Protein AF-A0A3Q7PU48-F1 (afdb_monomer_lite)

Radius of gyration: 88.19 Å; chains: 1; bounding box: 230×84×279 Å

pLDDT: mean 74.95, std 23.43, range [27.06, 98.31]

Foldseek 3Di:
DDDDDDDDDDDDDDDDDDDDDDDDDDDDDDDDDDDDDDDDDDDDDDDDDDDDDDDDDDDDDDDDDDDDDDDDDDDDDDDDDDDDDDPPDPVPPVPPPPPDDDDDDDDDDDDDDDDDDPPVVVVVVVVVVVVVVVVVVVVVVVVVVVVVVVVVVVVVVVVVVVVVVVVVVVVVVVVVVVVVVVVVVVVVVVVVVVVVVVVVVVVVVVVVVVVVVVVVVVVVVVVVVVVVVVVVVVVVVVVVVVVVVVVVVVVVVVVVVVVVVVVVVVVVVVVVVVVVVVVVVVVVVVVVVVVVVVVVVVVVVVVVVVVVVVVVVVVVVVVVVVVVVVVVVVVVVVVVVVVVVVVVVVVVPPVPPPPVPPVVVVVVVVVVVVVVVVVVVVVVVVVVVVVVVVQVVQVVVCVVVVDPGRDVVVVVVVVVVVVVVVVVVVVVVVVVVVVVVVVVVVVVVLVVVLVVLVVVLVVLVVVLVVLVVVLVVLVVVLVVLVVVLVVLVVVLVVVVVVDDPPDPDVVVVVVSVVSVVVSVVSVVVSVVSVVVSVVSVVVSVVSVVVSVVSVVVSVVSVVVVVVVLVPDVVSVVVVVVVVVVVVVVVVVVVVVVVVVVVVVVVVVVCVVVVHDDPVPDDDDDDPPDPVVVVVVVVVVVVVVVVVVVVVVVVQVVCVVVVHDGDPVCVVVVDDDDDDDDDDDDDDDDDDDDDDDDDDDDDDDDDDDD

Organism: Callorhinus ursinus (NCBI:txid34884)

Secondary structure (DSSP, 8-state):
--------------------------------------------------------------------------------------SSSSTTSSSSSSS----------------S-THHHHHHHHHHHHHHHHHHHHHHHHHHHHHHHHHHHHHHHHHHHHHHHHHHHHHHHHHHHHHHHHHHHHHHHHHHHHHHHHHHHHHHHHHHHHHHHHHHHHHHHHHHHHHHHHHHHHHHHHHHHHHHHHHHHHHHHHHHHHHHHHHHHHHHHHHHHHHHHHHHHHHHHHHHHHHHHHHHHHHHHHHHHHHHHHHHHHHHHHHHHHHHHHHHHHHHHHHHHHHHHHHHHTTGGGGGGGGGGTTHHHHHHHHHHHTHHHHHHHHHHHHHHHHHHHHHHHHHHHHHH-S---SHHHHHHHHHHHHHHHHHHHHHHHHHHHHHHHHHHHHHHHHHHHHHHHHHHHHHHHHHHHHHHHHHHHHHHHHHHHHHHHHHHHHHHHHHHH--TT---HHHHHHHHHHHHHHHHHHHHHHHHHHHHHHHHHHHHHHHHHHHHHHHHHHHHHHHHHHHHTT-HHHHHHHHHHHHHHHHHHHHHHHHHHHHHHHHHHHHHHHHTT---TTT------SS-HHHHHHHHHHHHHHHHHHHHHHHHHHHHHHTTTPPPPTTTHHHH------------------------------------

Sequence (705 aa):
MASPEQDMVAKFPIRGWRVWPRSDLGRRRALPSGAGLCRLLPLGPLSARLSALGAGPVPSCSPFSIDSVFERRSTVAMDDLGENTTVLSTLRSLNSFISQRVEAGSGLDASASAPSSLQMQYQQSMQLEERAERIRSKSQVVQVEREKMQMELSHKRARVELERAASTSARRYEREVDRNQELLTRIRQLQEREAEAEEKMKEQLERHRLCKQSLDAAGQKLREKEDGLAAAGETISALKAKVSELQWSMMNQEMQVKSLESEKQELKEQLALQHKKCEEANQKVQELQASQEARADQEQRIRDLEQKLSLQEQDAAVVKNMKSELVRLPKMERELKQLREESAYLREMRETNGLLREELEGLRRRLGRQEKTRESLVVLELEKERLLAKLQSWERLEQTTGLSIRTPEDLSRFIVDLQQREVALQDRNNTVTSSARGLEKARQQLQEEVRQASSQLLEERKKRETQEALARRLQKRVLLLTKERDGMRAILGSYDSELTAAEYSPQLTRRMREAEDMVQKVHAHSSEMEAQLSQALEELGGQKQRADMLEMEVKMLQSQSSAAEQSFPLSREEASSLRLKIEELEGERSRLEEDKKMLEMQLERFTLQGSYDQSRTKVLHMSMNPASAAKQRLRGDQARLQEECEQLRELVRALERGGPVPAGLEAAASLPSSTELTAAQTGSDQGALESGMDAHAVGRADGGL

Structure (mmCIF, N/CA/C/O backbone):
data_AF-A0A3Q7PU48-F1
#
_entry.id   AF-A0A3Q7PU48-F1
#
loop_
_atom_site.group_PDB
_atom_site.id
_atom_site.type_symbol
_atom_site.label_atom_id
_atom_site.label_alt_id
_atom_site.label_comp_id
_atom_site.label_asym_id
_atom_site.label_entity_id
_atom_site.label_seq_id
_atom_site.pdbx_PDB_ins_code
_atom_site.Cartn_x
_atom_site.Cartn_y
_atom_site.Cartn_z
_atom_site.occupancy
_atom_site.B_iso_or_equiv
_atom_site.auth_seq_id
_atom_site.auth_comp_id
_atom_site.auth_asym_id
_atom_site.auth_atom_id
_atom_site.pdbx_PDB_model_num
ATOM 1 N N . MET A 1 1 ? -70.224 -48.712 51.961 1.00 38.78 1 MET A N 1
ATOM 2 C CA . MET A 1 1 ? -70.315 -50.179 51.765 1.00 38.78 1 MET A CA 1
ATOM 3 C C . MET A 1 1 ? -69.098 -50.628 50.970 1.00 38.78 1 MET A C 1
ATOM 5 O O . MET A 1 1 ? -68.581 -49.797 50.241 1.00 38.78 1 MET A O 1
ATOM 9 N N . ALA A 1 2 ? -68.679 -51.888 51.127 1.00 36.19 2 ALA A N 1
ATOM 10 C CA . ALA A 1 2 ? -67.774 -52.643 50.245 1.00 36.19 2 ALA A CA 1
ATOM 11 C C . ALA A 1 2 ? -66.536 -51.923 49.643 1.00 36.19 2 ALA A C 1
ATOM 13 O O . ALA A 1 2 ? -66.586 -51.366 48.551 1.00 36.19 2 ALA A O 1
ATOM 14 N N . SER A 1 3 ? -65.398 -52.070 50.325 1.00 38.22 3 SER A N 1
ATOM 15 C CA . SER A 1 3 ? -64.107 -52.418 49.686 1.00 38.22 3 SER A CA 1
ATOM 16 C C . SER A 1 3 ? -64.072 -53.956 49.447 1.00 38.22 3 SER A C 1
ATOM 18 O O . SER A 1 3 ? -65.079 -54.593 49.779 1.00 38.22 3 SER A O 1
ATOM 20 N N . PRO A 1 4 ? -62.958 -54.614 49.038 1.00 70.25 4 PRO A N 1
ATOM 21 C CA . PRO A 1 4 ? -61.674 -54.145 48.478 1.00 70.25 4 PRO A CA 1
ATOM 22 C C . PRO A 1 4 ? -61.229 -54.960 47.225 1.00 70.25 4 PRO A C 1
ATOM 24 O O . PRO A 1 4 ? -62.008 -55.743 46.698 1.00 70.25 4 PRO A O 1
ATOM 27 N N . GLU A 1 5 ? -59.986 -54.762 46.755 1.00 35.75 5 GLU A N 1
ATOM 28 C CA . GLU A 1 5 ? -58.877 -55.752 46.572 1.00 35.75 5 GLU A CA 1
ATOM 29 C C . GLU A 1 5 ? -57.731 -55.028 45.794 1.00 35.75 5 GLU A C 1
ATOM 31 O O . GLU A 1 5 ? -58.024 -54.136 45.001 1.00 35.75 5 GLU A O 1
ATOM 36 N N . GLN A 1 6 ? -56.417 -55.104 46.089 1.00 40.72 6 GLN A N 1
ATOM 37 C CA . GLN A 1 6 ? -55.474 -56.212 46.394 1.00 40.72 6 GLN A CA 1
ATOM 38 C C . GLN A 1 6 ? -55.154 -57.078 45.151 1.00 40.72 6 GLN A C 1
ATOM 40 O O . GLN A 1 6 ? -56.062 -57.381 44.393 1.00 40.72 6 GLN A O 1
ATOM 45 N N . ASP A 1 7 ? -53.921 -57.512 44.830 1.00 36.34 7 ASP A N 1
ATOM 46 C CA . ASP A 1 7 ? -52.537 -57.308 45.351 1.00 36.34 7 ASP A CA 1
ATOM 47 C C . ASP A 1 7 ? -51.534 -57.678 44.184 1.00 36.34 7 ASP A C 1
ATOM 49 O O . ASP A 1 7 ? -52.006 -57.836 43.061 1.00 36.34 7 ASP A O 1
ATOM 53 N N . MET A 1 8 ? -50.190 -57.840 44.220 1.00 34.81 8 MET A N 1
ATOM 54 C CA . MET A 1 8 ? -49.137 -57.915 45.257 1.00 34.81 8 MET A CA 1
ATOM 55 C C . MET A 1 8 ? -47.711 -57.614 44.684 1.00 34.81 8 MET A C 1
ATOM 57 O O . MET A 1 8 ? -47.512 -57.606 43.475 1.00 34.81 8 MET A O 1
ATOM 61 N N . VAL A 1 9 ? -46.725 -57.401 45.580 1.00 34.25 9 VAL A N 1
ATOM 62 C CA . VAL A 1 9 ? -45.329 -57.970 45.672 1.00 34.25 9 VAL A CA 1
ATOM 63 C C . VAL A 1 9 ? -44.668 -58.587 44.398 1.00 34.25 9 VAL A C 1
ATOM 65 O O . VAL A 1 9 ? -45.310 -59.339 43.683 1.00 34.25 9 VAL A O 1
ATOM 68 N N . ALA A 1 10 ? -43.367 -58.425 44.058 1.00 31.58 10 ALA A N 1
ATOM 69 C CA . ALA A 1 10 ? -42.083 -58.402 44.819 1.00 31.58 10 ALA A CA 1
ATOM 70 C C . ALA A 1 10 ? -41.001 -57.515 44.116 1.00 31.58 10 ALA A C 1
ATOM 72 O O . ALA A 1 10 ? -41.140 -57.244 42.932 1.00 31.58 10 ALA A O 1
ATOM 73 N N . LYS A 1 11 ? -39.940 -56.927 44.717 1.00 33.00 11 LYS A N 1
ATOM 74 C CA . LYS A 1 11 ? -38.878 -57.310 45.703 1.00 33.00 11 LYS A CA 1
ATOM 75 C C . LYS A 1 11 ? -37.623 -58.067 45.162 1.00 33.00 11 LYS A C 1
ATOM 77 O O . LYS A 1 11 ? -37.563 -59.276 45.320 1.00 33.00 11 LYS A O 1
ATOM 82 N N . PHE A 1 12 ? -36.572 -57.303 44.777 1.00 29.09 12 PHE A N 1
ATOM 83 C CA . PHE A 1 12 ? -35.113 -57.508 45.082 1.00 29.09 12 PHE A CA 1
ATOM 84 C C . PHE A 1 12 ? -34.369 -58.813 44.622 1.00 29.09 12 PHE A C 1
ATOM 86 O O . PHE A 1 12 ? -35.025 -59.742 44.173 1.00 29.09 12 PHE A O 1
ATOM 93 N N . PRO A 1 13 ? -33.022 -58.991 44.800 1.00 56.03 13 PRO A N 1
ATOM 94 C CA . PRO A 1 13 ? -31.863 -58.056 44.774 1.00 56.03 13 PRO A CA 1
ATOM 95 C C . PRO A 1 13 ? -30.563 -58.541 44.027 1.00 56.03 13 PRO A C 1
ATOM 97 O O . PRO A 1 13 ? -30.297 -59.728 43.900 1.00 56.03 13 PRO A O 1
ATOM 100 N N . ILE A 1 14 ? -29.668 -57.586 43.701 1.00 36.16 14 ILE A N 1
ATOM 101 C CA . ILE A 1 14 ? -28.167 -57.600 43.757 1.00 36.16 14 ILE A CA 1
ATOM 102 C C . ILE A 1 14 ? -27.340 -58.821 43.244 1.00 36.16 14 ILE A C 1
ATOM 104 O O . ILE A 1 14 ? -27.274 -59.855 43.903 1.00 36.16 14 ILE A O 1
ATOM 108 N N . ARG A 1 15 ? -26.512 -58.568 42.202 1.00 30.30 15 ARG A N 1
ATOM 109 C CA . ARG A 1 15 ? -25.119 -59.030 41.859 1.00 30.30 15 ARG A CA 1
ATOM 110 C C . ARG A 1 15 ? -24.990 -58.963 40.317 1.00 30.30 15 ARG A C 1
ATOM 112 O O . ARG A 1 15 ? -25.908 -59.388 39.639 1.00 30.30 15 ARG A O 1
ATOM 119 N N . GLY A 1 16 ? -23.962 -58.432 39.647 1.00 35.91 16 GLY A N 1
ATOM 120 C CA . GLY A 1 16 ? -22.619 -58.000 40.045 1.00 35.91 16 GLY A CA 1
ATOM 121 C C . GLY A 1 16 ? -21.581 -59.100 39.795 1.00 35.91 16 GLY A C 1
ATOM 122 O O . GLY A 1 16 ? -21.597 -60.061 40.550 1.00 35.91 16 GLY A O 1
ATOM 123 N N . TRP A 1 17 ? -20.688 -58.946 38.798 1.00 30.36 17 TRP A N 1
ATOM 124 C CA . TRP A 1 17 ? -19.410 -59.679 38.603 1.00 30.36 17 TRP A CA 1
ATOM 125 C C . TRP A 1 17 ? -18.531 -58.992 37.528 1.00 30.36 17 TRP A C 1
ATOM 127 O O . TRP A 1 17 ? -19.021 -58.158 36.770 1.00 30.36 17 TRP A O 1
ATOM 137 N N . ARG A 1 18 ? -17.226 -59.313 37.477 1.00 32.75 18 ARG A N 1
ATOM 138 C CA . ARG A 1 18 ? -16.249 -58.791 36.490 1.00 32.75 18 ARG A CA 1
ATOM 139 C C . ARG A 1 18 ? -15.896 -59.860 35.454 1.00 32.75 18 ARG A C 1
ATOM 141 O O . ARG A 1 18 ? -15.676 -60.997 35.857 1.00 32.75 18 ARG A O 1
ATOM 148 N N . VAL A 1 19 ? -15.679 -59.475 34.190 1.00 29.41 19 VAL A N 1
ATOM 149 C CA . VAL A 1 19 ? -14.888 -60.272 33.228 1.00 29.41 19 VAL A CA 1
ATOM 150 C C . VAL A 1 19 ? -13.981 -59.379 32.367 1.00 29.41 19 VAL A C 1
ATOM 152 O O . VAL A 1 19 ? -14.449 -58.555 31.593 1.00 29.41 19 VAL A O 1
ATOM 155 N N . TRP A 1 20 ? -12.679 -59.611 32.517 1.00 37.66 20 TRP A N 1
ATOM 156 C CA . TRP A 1 20 ? -11.526 -59.388 31.622 1.00 37.66 20 TRP A CA 1
ATOM 157 C C . TRP A 1 20 ? -10.552 -60.553 31.969 1.00 37.66 20 TRP A C 1
ATOM 159 O O . TRP A 1 20 ? -10.708 -61.115 33.061 1.00 37.66 20 TRP A O 1
ATOM 169 N N . PRO A 1 21 ? -9.515 -60.915 31.180 1.00 56.69 21 PRO A N 1
ATOM 170 C CA . PRO A 1 21 ? -9.131 -60.466 29.835 1.00 56.69 21 PRO A CA 1
ATOM 171 C C . PRO A 1 21 ? -8.872 -61.632 28.836 1.00 56.69 21 PRO A C 1
ATOM 173 O O . PRO A 1 21 ? -8.819 -62.798 29.223 1.00 56.69 21 PRO A O 1
ATOM 176 N N . ARG A 1 22 ? -8.572 -61.296 27.572 1.00 27.83 22 ARG A N 1
ATOM 177 C CA . ARG A 1 22 ? -7.460 -61.832 26.739 1.00 27.83 22 ARG A CA 1
ATOM 178 C C . ARG A 1 22 ? -7.357 -60.935 25.490 1.00 27.83 22 ARG A C 1
ATOM 180 O O . ARG A 1 22 ? -8.396 -60.540 24.981 1.00 27.83 22 ARG A O 1
ATOM 187 N N . SER A 1 23 ? -6.220 -60.431 25.003 1.00 31.55 23 SER A N 1
ATOM 188 C CA . SER A 1 23 ? -4.805 -60.861 25.000 1.00 31.55 23 SER A CA 1
ATOM 189 C C . SER A 1 23 ? -4.464 -61.924 23.953 1.00 31.55 23 SER A C 1
ATOM 191 O O . SER A 1 23 ? -4.643 -63.102 24.224 1.00 31.55 23 SER A O 1
ATOM 193 N N . ASP A 1 24 ? -3.882 -61.464 22.839 1.00 30.73 24 ASP A N 1
ATOM 194 C CA . ASP A 1 24 ? -2.740 -62.057 22.116 1.00 30.73 24 ASP A CA 1
ATOM 195 C C . ASP A 1 24 ? -2.019 -60.892 21.385 1.00 30.73 24 ASP A C 1
ATOM 197 O O . ASP A 1 24 ? -2.675 -59.987 20.877 1.00 30.73 24 ASP A O 1
ATOM 201 N N . LEU A 1 25 ? -0.725 -60.622 21.614 1.00 32.62 25 LEU A N 1
ATOM 202 C CA . LEU A 1 25 ? 0.499 -61.275 21.101 1.00 32.62 25 LEU A CA 1
ATOM 203 C C . LEU A 1 25 ? 0.784 -60.975 19.606 1.00 32.62 25 LEU A C 1
ATOM 205 O O . LEU A 1 25 ? 0.031 -61.398 18.744 1.00 32.62 25 LEU A O 1
ATOM 209 N N . GLY A 1 26 ? 1.893 -60.317 19.221 1.00 29.78 26 GLY A N 1
ATOM 210 C CA . GLY A 1 26 ? 2.937 -59.645 20.020 1.00 29.78 26 GLY A CA 1
ATOM 211 C C . GLY A 1 26 ? 4.250 -59.374 19.249 1.00 29.78 26 GLY A C 1
ATOM 212 O O . GLY A 1 26 ? 4.342 -59.688 18.070 1.00 29.78 26 GLY A O 1
ATOM 213 N N . ARG A 1 27 ? 5.294 -58.904 19.972 1.00 31.30 27 ARG A N 1
ATOM 214 C CA . ARG A 1 27 ? 6.704 -58.639 19.528 1.00 31.30 27 ARG A CA 1
ATOM 215 C C . ARG A 1 27 ? 6.838 -57.420 18.580 1.00 31.30 27 ARG A C 1
ATOM 217 O O . ARG A 1 27 ? 6.046 -57.282 17.668 1.00 31.30 27 ARG A O 1
ATOM 224 N N . ARG A 1 28 ? 7.713 -56.406 18.735 1.00 31.62 28 ARG A N 1
ATOM 225 C CA . ARG A 1 28 ? 9.026 -56.131 19.396 1.00 31.62 28 ARG A CA 1
ATOM 226 C C . ARG A 1 28 ? 10.289 -56.755 18.759 1.00 31.62 28 ARG A C 1
ATOM 228 O O . ARG A 1 28 ? 10.486 -57.960 18.859 1.00 31.62 28 ARG A O 1
ATOM 235 N N . ARG A 1 29 ? 11.224 -55.850 18.390 1.00 31.44 29 ARG A N 1
ATOM 236 C CA . ARG A 1 29 ? 12.629 -56.032 17.921 1.00 31.44 29 ARG A CA 1
ATOM 237 C C . ARG A 1 29 ? 12.749 -56.574 16.475 1.00 31.44 29 ARG A C 1
ATOM 239 O O . ARG A 1 29 ? 11.827 -57.229 16.018 1.00 31.44 29 ARG A O 1
ATOM 246 N N . ALA A 1 30 ? 13.816 -56.299 15.709 1.00 28.33 30 ALA A N 1
ATOM 247 C CA . ALA A 1 30 ? 15.124 -55.698 16.045 1.00 28.33 30 ALA A CA 1
ATOM 248 C C . ALA A 1 30 ? 15.719 -54.813 14.914 1.00 28.33 30 ALA A C 1
ATOM 250 O O . ALA A 1 30 ? 15.235 -54.841 13.789 1.00 28.33 30 ALA A O 1
ATOM 251 N N . LEU A 1 31 ? 16.812 -54.095 15.219 1.00 42.69 31 LEU A N 1
ATOM 252 C CA . LEU A 1 31 ? 17.819 -53.640 14.238 1.00 42.69 31 LEU A CA 1
ATOM 253 C C . LEU A 1 31 ? 18.726 -54.823 13.838 1.00 42.69 31 LEU A C 1
ATOM 255 O O . LEU A 1 31 ? 19.014 -55.665 14.693 1.00 42.69 31 LEU A O 1
ATOM 259 N N . PRO A 1 32 ? 19.155 -54.902 12.567 1.00 45.44 32 PRO A N 1
ATOM 260 C CA . PRO A 1 32 ? 20.568 -54.684 12.172 1.00 45.44 32 PRO A CA 1
ATOM 261 C C . PRO A 1 32 ? 20.659 -53.647 11.017 1.00 45.44 32 PRO A C 1
ATOM 263 O O . PRO A 1 32 ? 19.652 -53.386 10.372 1.00 45.44 32 PRO A O 1
ATOM 266 N N . SER A 1 33 ? 21.732 -52.897 10.715 1.00 31.77 33 SER A N 1
ATOM 267 C CA . SER A 1 33 ? 23.207 -53.056 10.750 1.00 31.77 33 SER A CA 1
ATOM 268 C C . SER A 1 33 ? 23.827 -53.799 9.546 1.00 31.77 33 SER A C 1
ATOM 270 O O . SER A 1 33 ? 23.536 -54.973 9.346 1.00 31.77 33 SER A O 1
ATOM 272 N N . GLY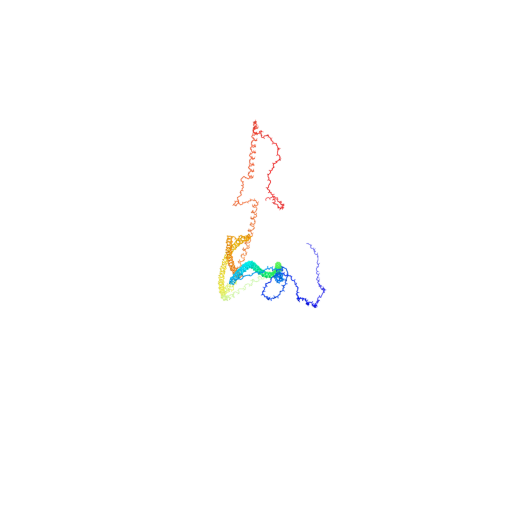 A 1 34 ? 24.753 -53.139 8.830 1.00 30.55 34 GLY A N 1
ATOM 273 C CA . GLY A 1 34 ? 25.445 -53.621 7.613 1.00 30.55 34 GLY A CA 1
ATOM 274 C C . GLY A 1 34 ? 24.938 -52.876 6.362 1.00 30.55 34 GLY A C 1
ATOM 275 O O . GLY A 1 34 ? 23.743 -52.900 6.108 1.00 30.55 34 GLY A O 1
ATOM 276 N N . ALA A 1 35 ? 25.697 -52.038 5.642 1.00 32.16 35 ALA A N 1
ATOM 277 C CA . ALA A 1 35 ? 27.019 -52.195 5.004 1.00 32.16 35 ALA A CA 1
ATOM 278 C C . ALA A 1 35 ? 26.996 -53.171 3.802 1.00 32.16 35 ALA A C 1
ATOM 280 O O . ALA A 1 35 ? 26.620 -54.323 3.972 1.00 32.16 35 ALA A O 1
ATOM 281 N N . GLY A 1 36 ? 27.408 -52.785 2.585 1.00 30.34 36 GLY A N 1
ATOM 282 C CA . GLY A 1 36 ? 27.886 -51.471 2.123 1.00 30.34 36 GLY A CA 1
ATOM 283 C C . GLY A 1 36 ? 28.556 -51.551 0.737 1.00 30.34 36 GLY A C 1
ATOM 284 O O . GLY A 1 36 ? 28.214 -52.423 -0.052 1.00 30.34 36 GLY A O 1
ATOM 285 N N . LEU A 1 37 ? 29.574 -50.703 0.524 1.00 29.73 37 LEU A N 1
ATOM 286 C CA . LEU A 1 37 ? 30.593 -50.740 -0.548 1.00 29.73 37 LEU A CA 1
ATOM 287 C C . LEU A 1 37 ? 30.240 -50.287 -1.987 1.00 29.73 37 LEU A C 1
ATOM 289 O O . LEU A 1 37 ? 29.195 -50.572 -2.555 1.00 29.73 37 LEU A O 1
ATOM 293 N N . CYS A 1 38 ? 31.259 -49.653 -2.582 1.00 28.31 38 CYS A N 1
ATOM 294 C CA . CYS A 1 38 ? 31.594 -49.584 -4.008 1.00 28.31 38 CYS A CA 1
ATOM 295 C C . CYS A 1 38 ? 30.588 -48.994 -5.019 1.00 28.31 38 CYS A C 1
ATOM 297 O O . CYS A 1 38 ? 29.897 -49.718 -5.732 1.00 28.31 38 CYS A O 1
ATOM 299 N N . ARG A 1 39 ? 30.821 -47.717 -5.355 1.00 29.06 39 ARG A N 1
ATOM 300 C CA . ARG A 1 39 ? 31.371 -47.422 -6.693 1.00 29.06 39 ARG A CA 1
ATOM 301 C C . ARG A 1 39 ? 32.465 -46.356 -6.639 1.00 29.06 39 ARG A C 1
ATOM 303 O O . ARG A 1 39 ? 32.200 -45.165 -6.536 1.00 29.06 39 ARG A O 1
ATOM 310 N N . LEU A 1 40 ? 33.707 -46.830 -6.703 1.00 29.77 40 LEU A N 1
ATOM 311 C CA . LEU A 1 40 ? 34.860 -46.012 -7.058 1.00 29.77 40 LEU A CA 1
ATOM 312 C C . LEU A 1 40 ? 34.772 -45.616 -8.545 1.00 29.77 40 LEU A C 1
ATOM 314 O O . LEU A 1 40 ? 34.268 -46.375 -9.373 1.00 29.77 40 LEU A O 1
ATOM 318 N N . LEU A 1 41 ? 35.341 -44.452 -8.860 1.00 42.06 41 LEU A N 1
ATOM 319 C CA . LEU A 1 41 ? 35.991 -44.147 -10.145 1.00 42.06 41 LEU A CA 1
ATOM 320 C C . LEU A 1 41 ? 36.928 -45.314 -10.556 1.00 42.06 41 LEU A C 1
ATOM 322 O O . LEU A 1 41 ? 37.459 -45.966 -9.653 1.00 42.06 41 LEU A O 1
ATOM 326 N N . PRO A 1 42 ? 37.228 -45.567 -11.854 1.00 47.88 42 PRO A N 1
ATOM 327 C CA . PRO A 1 42 ? 38.075 -44.608 -12.580 1.00 47.88 42 PRO A CA 1
ATOM 328 C C . PRO A 1 42 ? 38.032 -44.653 -14.130 1.00 47.88 42 PRO A C 1
ATOM 330 O O . PRO A 1 42 ? 37.231 -45.355 -14.733 1.00 47.88 42 PRO A O 1
ATOM 333 N N . LEU A 1 43 ? 38.990 -43.926 -14.729 1.00 30.48 43 LEU A N 1
ATOM 334 C CA . LEU A 1 43 ? 39.512 -44.034 -16.103 1.00 30.48 43 LEU A CA 1
ATOM 335 C C . LEU A 1 43 ? 38.539 -43.749 -17.265 1.00 30.48 43 LEU A C 1
ATOM 337 O O . LEU A 1 43 ? 37.701 -44.566 -17.629 1.00 30.48 43 LEU A O 1
ATOM 341 N N . GLY A 1 44 ? 38.786 -42.634 -17.957 1.00 36.91 44 GLY A N 1
ATOM 342 C CA . GLY A 1 44 ? 38.496 -42.505 -19.391 1.00 36.91 44 GLY A CA 1
ATOM 343 C C . GLY A 1 44 ? 39.784 -42.620 -20.229 1.00 36.91 44 GLY A C 1
ATOM 344 O O . GLY A 1 44 ? 40.872 -42.725 -19.657 1.00 36.91 44 GLY A O 1
ATOM 345 N N . PRO A 1 45 ? 39.702 -42.544 -21.569 1.00 38.94 45 PRO A N 1
ATOM 346 C CA . PRO A 1 45 ? 40.827 -42.199 -22.444 1.00 38.94 45 PRO A CA 1
ATOM 347 C C . PRO A 1 45 ? 40.959 -40.662 -22.520 1.00 38.94 45 PRO A C 1
ATOM 349 O O . PRO A 1 45 ? 39.956 -39.958 -22.543 1.00 38.94 45 PRO A O 1
ATOM 352 N N . LEU A 1 46 ? 42.140 -40.041 -22.485 1.00 32.59 46 LEU A N 1
ATOM 353 C CA . LEU A 1 46 ? 43.237 -40.151 -23.458 1.00 32.59 46 LEU A CA 1
ATOM 354 C C . LEU A 1 46 ? 42.798 -39.914 -24.913 1.00 32.59 46 LEU A C 1
ATOM 356 O O . LEU A 1 46 ? 42.570 -40.856 -25.665 1.00 32.59 46 LEU A O 1
ATOM 360 N N . SER A 1 47 ? 42.816 -38.647 -25.336 1.00 27.86 47 SER A N 1
ATOM 361 C CA . SER A 1 47 ? 43.063 -38.284 -26.737 1.00 27.86 47 SER A CA 1
ATOM 362 C C . SER A 1 47 ? 43.961 -37.047 -26.819 1.00 27.86 47 SER A C 1
ATOM 364 O O . SER A 1 47 ? 43.502 -35.914 -26.924 1.00 27.86 47 SER A O 1
ATOM 366 N N . ALA A 1 48 ? 45.270 -37.286 -26.740 1.00 38.72 48 ALA A N 1
ATOM 367 C CA . ALA A 1 48 ? 46.302 -36.312 -27.078 1.00 38.72 48 ALA A CA 1
ATOM 368 C C . ALA A 1 48 ? 47.238 -36.927 -28.131 1.00 38.72 48 ALA A C 1
ATOM 370 O O . ALA A 1 48 ? 48.197 -37.624 -27.803 1.00 38.72 48 ALA A O 1
ATOM 371 N N . ARG A 1 49 ? 46.927 -36.683 -29.409 1.00 29.69 49 ARG A N 1
ATOM 372 C CA . ARG A 1 49 ? 47.814 -36.830 -30.578 1.00 29.69 49 ARG A CA 1
ATOM 373 C C . ARG A 1 49 ? 47.455 -35.691 -31.545 1.00 29.69 49 ARG A C 1
ATOM 375 O O . ARG A 1 49 ? 46.275 -35.413 -31.701 1.00 29.69 49 ARG A O 1
ATOM 382 N N . LEU A 1 50 ? 48.367 -34.895 -32.110 1.00 30.97 50 LEU A N 1
ATOM 383 C CA . LEU A 1 50 ? 49.576 -35.221 -32.888 1.00 30.97 50 LEU A CA 1
ATOM 384 C C . LEU A 1 50 ? 49.294 -36.104 -34.109 1.00 30.97 50 LEU A C 1
ATOM 386 O O . LEU A 1 50 ? 49.490 -37.315 -34.041 1.00 30.97 50 LEU A O 1
ATOM 390 N N . SER A 1 51 ? 48.959 -35.492 -35.252 1.00 28.55 51 SER A N 1
ATOM 391 C CA . SER A 1 51 ? 49.818 -35.510 -36.461 1.00 28.55 51 SER A CA 1
ATOM 392 C C . SER A 1 51 ? 49.252 -34.649 -37.601 1.00 28.55 51 SER A C 1
ATOM 394 O O . SER A 1 51 ? 48.082 -34.282 -37.588 1.00 28.55 51 SER A O 1
ATOM 396 N N . ALA A 1 52 ? 50.122 -34.290 -38.548 1.00 32.09 52 ALA A N 1
ATOM 397 C CA . ALA A 1 52 ? 49.843 -33.430 -39.702 1.00 32.09 52 ALA A CA 1
ATOM 398 C C . ALA A 1 52 ? 49.345 -34.212 -40.948 1.00 32.09 52 ALA A C 1
ATOM 400 O O . ALA A 1 52 ? 49.126 -35.418 -40.863 1.00 32.09 52 ALA A O 1
ATOM 401 N N . LEU A 1 53 ? 49.308 -33.516 -42.103 1.00 31.00 53 LEU A N 1
ATOM 402 C CA . LEU A 1 53 ? 48.956 -33.951 -43.480 1.00 31.00 53 LEU A CA 1
ATOM 403 C C . LEU A 1 53 ? 47.439 -33.906 -43.808 1.00 31.00 53 LEU A C 1
ATOM 405 O O . LEU A 1 53 ? 46.640 -34.457 -43.064 1.00 31.00 53 LEU A O 1
ATOM 409 N N . GLY A 1 54 ? 46.979 -33.297 -44.918 1.00 29.27 54 GLY A N 1
ATOM 410 C CA . GLY A 1 54 ? 47.685 -32.440 -45.893 1.00 29.27 54 GLY A CA 1
ATOM 411 C C . GLY A 1 54 ? 46.866 -32.071 -47.160 1.00 29.27 54 GLY A C 1
ATOM 412 O O . GLY A 1 54 ? 45.757 -32.554 -47.339 1.00 29.27 54 GLY A O 1
ATOM 413 N N . ALA A 1 55 ? 47.484 -31.270 -48.050 1.00 30.62 55 ALA A N 1
ATOM 414 C CA . ALA A 1 55 ? 47.217 -31.114 -49.503 1.00 30.62 55 ALA A CA 1
ATOM 415 C C . ALA A 1 55 ? 45.988 -30.324 -50.070 1.00 30.62 55 ALA A C 1
ATOM 417 O O . ALA A 1 55 ? 45.081 -30.924 -50.631 1.00 30.62 55 ALA A O 1
ATOM 418 N N . GLY A 1 56 ? 46.110 -28.980 -50.135 1.00 34.25 56 GLY A N 1
ATOM 419 C CA . GLY A 1 56 ? 45.780 -28.107 -51.306 1.00 34.25 56 GLY A CA 1
ATOM 420 C C . GLY A 1 56 ? 44.321 -27.955 -51.811 1.00 34.25 56 GLY A C 1
ATOM 421 O O . GLY A 1 56 ? 43.418 -28.554 -51.235 1.00 34.25 56 GLY A O 1
ATOM 422 N N . PRO A 1 57 ? 44.064 -27.184 -52.907 1.00 50.88 57 PRO A N 1
ATOM 423 C CA . PRO A 1 57 ? 44.941 -26.262 -53.675 1.00 50.88 57 PRO A CA 1
ATOM 424 C C . PRO A 1 57 ? 44.437 -24.768 -53.700 1.00 50.88 57 PRO A C 1
ATOM 426 O O . PRO A 1 57 ? 43.248 -24.535 -53.539 1.00 50.88 57 PRO A O 1
ATOM 429 N N . VAL A 1 58 ? 45.300 -23.722 -53.679 1.00 36.66 58 VAL A N 1
ATOM 430 C CA . VAL A 1 58 ? 45.794 -22.851 -54.811 1.00 36.66 58 VAL A CA 1
ATOM 431 C C . VAL A 1 58 ? 44.716 -21.966 -55.501 1.00 36.66 58 VAL A C 1
ATOM 433 O O . VAL A 1 58 ? 43.643 -22.507 -55.749 1.00 36.66 58 VAL A O 1
ATOM 436 N N . PRO A 1 59 ? 44.955 -20.691 -55.946 1.00 47.22 59 PRO A N 1
ATOM 437 C CA . PRO A 1 59 ? 46.076 -19.722 -55.788 1.00 47.22 59 PRO A CA 1
ATOM 438 C C . PRO A 1 59 ? 45.642 -18.484 -54.918 1.00 47.22 59 PRO A C 1
ATOM 440 O O . PRO A 1 59 ? 44.689 -18.628 -54.164 1.00 47.22 59 PRO A O 1
ATOM 443 N N . SER A 1 60 ? 46.237 -17.270 -54.865 1.00 30.22 60 SER A N 1
ATOM 444 C CA . SER A 1 60 ? 47.176 -16.524 -55.740 1.00 30.22 60 SER A CA 1
ATOM 445 C C . SER A 1 60 ? 47.930 -15.361 -55.050 1.00 30.22 60 SER A C 1
ATOM 447 O O . SER A 1 60 ? 47.453 -14.817 -54.062 1.00 30.22 60 SER A O 1
ATOM 449 N N . CYS A 1 61 ? 49.012 -14.900 -55.702 1.00 30.41 61 CYS A N 1
ATOM 450 C CA . CYS A 1 61 ? 49.696 -13.596 -55.553 1.00 30.41 61 CYS A CA 1
ATOM 451 C C . CYS A 1 61 ? 50.494 -13.316 -54.259 1.00 30.41 61 CYS A C 1
ATOM 453 O O . CYS A 1 61 ? 49.962 -12.893 -53.239 1.00 30.41 61 CYS A O 1
ATOM 455 N N . SER A 1 62 ? 51.821 -13.411 -54.387 1.00 31.95 62 SER A N 1
ATOM 456 C CA . SER A 1 62 ? 52.829 -12.787 -53.517 1.00 31.95 62 SER A CA 1
ATOM 457 C C . SER A 1 62 ? 53.614 -11.717 -54.300 1.00 31.95 62 SER A C 1
ATOM 459 O O . SER A 1 62 ? 53.827 -11.912 -55.500 1.00 31.95 62 SER A O 1
ATOM 461 N N . PRO A 1 63 ? 54.094 -10.630 -53.667 1.00 40.19 63 PRO A N 1
ATOM 462 C CA . PRO A 1 63 ? 54.976 -9.660 -54.319 1.00 40.19 63 PRO A CA 1
ATOM 463 C C . PRO A 1 63 ? 56.392 -10.229 -54.519 1.00 40.19 63 PRO A C 1
ATOM 465 O O . PRO A 1 63 ? 56.828 -11.100 -53.765 1.00 40.19 63 PRO A O 1
ATOM 468 N N . PHE A 1 64 ? 57.122 -9.712 -55.512 1.00 30.67 64 PHE A N 1
ATOM 469 C CA . PHE A 1 64 ? 58.522 -10.064 -55.777 1.00 30.67 64 PHE A CA 1
ATOM 470 C C . PHE A 1 64 ? 59.464 -8.906 -55.425 1.00 30.67 64 PHE A C 1
ATOM 472 O O . PHE A 1 64 ? 59.309 -7.800 -55.941 1.00 30.67 64 PHE A O 1
ATOM 479 N N . SER A 1 65 ? 60.477 -9.188 -54.604 1.00 30.14 65 SER A N 1
ATOM 480 C CA . SER A 1 65 ? 61.666 -8.337 -54.459 1.00 30.14 65 SER A CA 1
ATOM 481 C C . SER A 1 65 ? 62.706 -8.685 -55.530 1.00 30.14 65 SER A C 1
ATOM 483 O O . SER A 1 65 ? 62.731 -9.811 -56.028 1.00 30.14 65 SER A O 1
ATOM 485 N N . ILE A 1 66 ? 63.573 -7.729 -55.871 1.00 34.12 66 ILE A N 1
ATOM 486 C CA . ILE A 1 66 ? 64.588 -7.870 -56.925 1.00 34.12 66 ILE A CA 1
ATOM 487 C C . ILE A 1 66 ? 65.981 -8.012 -56.307 1.00 34.12 66 ILE A C 1
ATOM 489 O O . ILE A 1 66 ? 66.465 -7.076 -55.685 1.00 34.12 66 ILE A O 1
ATOM 493 N N . ASP A 1 67 ? 66.602 -9.170 -56.532 1.00 29.27 67 ASP A N 1
ATOM 494 C CA . ASP A 1 67 ? 68.047 -9.452 -56.541 1.00 29.27 67 ASP A CA 1
ATOM 495 C C . ASP A 1 67 ? 68.209 -10.931 -56.973 1.00 29.27 67 ASP A C 1
ATOM 497 O O . ASP A 1 67 ? 67.366 -11.756 -56.634 1.00 29.27 67 ASP A O 1
ATOM 501 N N . SER A 1 68 ? 69.231 -11.387 -57.704 1.00 28.14 68 SER A N 1
ATOM 502 C CA . SER A 1 68 ? 70.354 -10.714 -58.379 1.00 28.14 68 SER A CA 1
ATOM 503 C C . SER A 1 68 ? 71.007 -11.706 -59.386 1.00 28.14 68 SER A C 1
ATOM 505 O O . SER A 1 68 ? 70.422 -12.737 -59.707 1.00 28.14 68 SER A O 1
ATOM 507 N N . VAL A 1 69 ? 72.242 -11.426 -59.826 1.00 30.05 69 VAL A N 1
ATOM 508 C CA . VAL A 1 69 ? 73.184 -12.308 -60.560 1.00 30.05 69 VAL A CA 1
ATOM 509 C C . VAL A 1 69 ? 73.008 -12.484 -62.082 1.00 30.05 69 VAL A C 1
ATOM 511 O O . VAL A 1 69 ? 72.040 -12.998 -62.629 1.00 30.05 69 VAL A O 1
ATOM 514 N N . PHE A 1 70 ? 74.097 -12.092 -62.737 1.00 30.42 70 PHE A N 1
ATOM 515 C CA . PHE A 1 70 ? 74.489 -12.192 -64.138 1.00 30.42 70 PHE A CA 1
ATOM 516 C C . PHE A 1 70 ? 75.184 -13.541 -64.411 1.00 30.42 70 PHE A C 1
ATOM 518 O O . PHE A 1 70 ? 76.183 -13.832 -63.758 1.00 30.42 70 PHE A O 1
ATOM 525 N N . GLU A 1 71 ? 74.755 -14.322 -65.413 1.00 27.06 71 GLU A N 1
ATOM 526 C CA . GLU A 1 71 ? 75.590 -15.395 -65.992 1.00 27.06 71 GLU A CA 1
ATOM 527 C C . GLU A 1 71 ? 75.344 -15.594 -67.509 1.00 27.06 71 GLU A C 1
ATOM 529 O O . GLU A 1 71 ? 74.458 -14.975 -68.098 1.00 27.06 71 GLU A O 1
ATOM 534 N N . ARG A 1 72 ? 76.224 -16.353 -68.184 1.00 32.81 72 ARG A N 1
ATOM 535 C CA . ARG A 1 72 ? 76.560 -16.196 -69.610 1.00 32.81 72 ARG A CA 1
ATOM 536 C C . ARG A 1 72 ? 76.839 -17.534 -70.320 1.00 32.81 72 ARG A C 1
ATOM 538 O O . ARG A 1 72 ? 77.891 -18.122 -70.087 1.00 32.81 72 ARG A O 1
ATOM 545 N N . ARG A 1 73 ? 75.981 -17.936 -71.270 1.00 28.59 73 ARG A N 1
ATOM 546 C CA . ARG A 1 73 ? 76.239 -18.841 -72.431 1.00 28.59 73 ARG A CA 1
ATOM 547 C C . ARG A 1 73 ? 75.011 -18.777 -73.370 1.00 28.59 73 ARG A C 1
ATOM 549 O O . ARG A 1 73 ? 73.911 -18.662 -72.853 1.00 28.59 73 ARG A O 1
ATOM 556 N N . SER A 1 74 ? 75.050 -18.707 -74.708 1.00 31.44 74 SER A N 1
ATOM 557 C CA . SER A 1 74 ? 75.905 -19.255 -75.791 1.00 31.44 74 SER A CA 1
ATOM 558 C C . SER A 1 74 ? 75.293 -20.473 -76.506 1.00 31.44 74 SER A C 1
ATOM 560 O O . SER A 1 74 ? 75.674 -21.608 -76.245 1.00 31.44 74 SER A O 1
ATOM 562 N N . THR A 1 75 ? 74.425 -20.196 -77.481 1.00 28.75 75 THR A N 1
ATOM 563 C CA . THR A 1 75 ? 74.172 -20.957 -78.727 1.00 28.75 75 THR A CA 1
ATOM 564 C C . THR A 1 75 ? 73.919 -19.879 -79.800 1.00 28.75 75 THR A C 1
ATOM 566 O O . THR A 1 75 ? 73.246 -18.899 -79.502 1.00 28.75 75 THR A O 1
ATOM 569 N N . VAL A 1 76 ? 74.554 -19.812 -80.975 1.00 29.45 76 VAL A N 1
ATOM 570 C CA . VAL A 1 76 ? 75.047 -20.818 -81.938 1.00 29.45 76 VAL A CA 1
ATOM 571 C C . VAL A 1 76 ? 73.912 -21.541 -82.662 1.00 29.45 76 VAL A C 1
ATOM 573 O O . VAL A 1 76 ? 73.499 -22.626 -82.269 1.00 29.45 76 VAL A O 1
ATOM 576 N N . ALA A 1 77 ? 73.482 -20.922 -83.760 1.00 27.80 77 ALA A N 1
ATOM 577 C CA . ALA A 1 77 ? 72.970 -21.564 -84.964 1.00 27.80 77 ALA A CA 1
ATOM 578 C C . ALA A 1 77 ? 73.541 -20.774 -86.160 1.00 27.80 77 ALA A C 1
ATOM 580 O O . ALA A 1 77 ? 73.583 -19.543 -86.112 1.00 27.80 77 ALA A O 1
ATOM 581 N N . MET A 1 78 ? 74.047 -21.478 -87.168 1.00 27.94 78 MET A N 1
ATOM 582 C CA . MET A 1 78 ? 74.544 -20.935 -88.439 1.00 27.94 78 MET A CA 1
ATOM 583 C C . MET A 1 78 ? 73.591 -21.372 -89.572 1.00 27.94 78 MET A C 1
ATOM 585 O O . MET A 1 78 ? 72.517 -21.898 -89.282 1.00 27.94 78 MET A O 1
ATOM 589 N N . ASP A 1 79 ? 74.043 -21.203 -90.818 1.00 30.34 79 ASP A N 1
ATOM 590 C CA . ASP A 1 79 ? 73.601 -21.925 -92.019 1.00 30.34 79 ASP A CA 1
ATOM 591 C C . ASP A 1 79 ? 72.278 -21.422 -92.662 1.00 30.34 79 ASP A C 1
ATOM 593 O O . ASP A 1 79 ? 71.269 -21.229 -91.990 1.00 30.34 79 ASP A O 1
ATOM 597 N N . ASP A 1 80 ? 72.196 -21.187 -93.981 1.00 30.28 80 ASP A N 1
ATOM 598 C CA . ASP A 1 80 ? 73.264 -21.052 -94.997 1.00 30.28 80 ASP A CA 1
ATOM 599 C C . ASP A 1 80 ? 72.726 -20.376 -96.291 1.00 30.28 80 ASP A C 1
ATOM 601 O O . ASP A 1 80 ? 71.524 -20.126 -96.397 1.00 30.28 80 ASP A O 1
ATOM 605 N N . LEU A 1 81 ? 73.601 -20.194 -97.297 1.00 40.12 81 LEU A N 1
ATOM 606 C CA . LEU A 1 81 ? 73.349 -19.802 -98.705 1.00 40.12 81 LEU A CA 1
ATOM 607 C C . LEU A 1 81 ? 72.877 -18.341 -98.918 1.00 40.12 81 LEU A C 1
ATOM 609 O O . LEU A 1 81 ? 72.076 -17.810 -98.160 1.00 40.12 81 LEU A O 1
ATOM 613 N N . GLY A 1 82 ? 73.277 -17.598 -99.957 1.00 33.59 82 GLY A N 1
ATOM 614 C CA . GLY A 1 82 ? 74.237 -17.767 -101.067 1.00 33.59 82 GLY A CA 1
ATOM 615 C C . GLY A 1 82 ? 74.373 -16.396 -101.784 1.00 33.59 82 GLY A C 1
ATOM 616 O O . GLY A 1 82 ? 73.608 -15.484 -101.483 1.00 33.59 82 GLY A O 1
ATOM 617 N N . GLU A 1 83 ? 75.304 -16.110 -102.701 1.00 38.03 83 GLU A N 1
ATOM 618 C CA . GLU A 1 83 ? 76.189 -16.952 -103.521 1.00 38.03 83 GLU A CA 1
ATOM 619 C C . GLU A 1 83 ? 77.572 -16.279 -103.736 1.00 38.03 83 GLU A C 1
ATOM 621 O O . GLU A 1 83 ? 77.741 -15.078 -103.521 1.00 38.03 83 GLU A O 1
ATOM 626 N N . ASN A 1 84 ? 78.577 -17.035 -104.204 1.00 31.62 84 ASN A N 1
ATOM 627 C CA . ASN A 1 84 ? 79.958 -16.556 -104.383 1.00 31.62 84 ASN A CA 1
ATOM 628 C C . ASN A 1 84 ? 80.313 -16.184 -105.841 1.00 31.62 84 ASN A C 1
ATOM 630 O O . ASN A 1 84 ? 80.754 -17.039 -106.608 1.00 31.62 84 ASN A O 1
ATOM 634 N N . THR A 1 85 ? 80.274 -14.894 -106.191 1.00 38.03 85 THR A N 1
ATOM 635 C CA . THR A 1 85 ? 80.950 -14.318 -107.380 1.00 38.03 85 THR A CA 1
ATOM 636 C C . THR A 1 85 ? 81.353 -12.862 -107.083 1.00 38.03 85 THR A C 1
ATOM 638 O O . THR A 1 85 ? 80.520 -12.122 -106.579 1.00 38.03 85 THR A O 1
ATOM 641 N N . THR A 1 86 ? 82.560 -12.342 -107.348 1.00 41.59 86 THR A N 1
ATOM 642 C CA . THR A 1 86 ? 83.641 -12.784 -108.252 1.00 41.59 86 THR A CA 1
ATOM 643 C C . THR A 1 86 ? 85.047 -12.596 -107.645 1.00 41.59 86 THR A C 1
ATOM 645 O O . THR A 1 86 ? 85.489 -11.463 -107.464 1.00 41.59 86 THR A O 1
ATOM 648 N N . VAL A 1 87 ? 85.808 -13.680 -107.442 1.00 38.47 87 VAL A N 1
ATOM 649 C CA . VAL A 1 87 ? 87.255 -13.633 -107.087 1.00 38.47 87 VAL A CA 1
ATOM 650 C C . VAL A 1 87 ? 88.136 -14.328 -108.155 1.00 38.47 87 VAL A C 1
ATOM 652 O O . VAL A 1 87 ? 89.351 -14.425 -108.025 1.00 38.47 87 VAL A O 1
ATOM 655 N N . LEU A 1 88 ? 87.544 -14.781 -109.271 1.00 39.56 88 LEU A N 1
ATOM 656 C CA . LEU A 1 88 ? 88.209 -15.611 -110.290 1.00 39.56 88 LEU A CA 1
ATOM 657 C C . LEU A 1 88 ? 88.003 -15.107 -111.736 1.00 39.56 88 LEU A C 1
ATOM 659 O O . LEU A 1 88 ? 87.505 -15.845 -112.584 1.00 39.56 88 LEU A O 1
ATOM 663 N N . SER A 1 89 ? 88.407 -13.869 -112.049 1.00 46.06 89 SER A N 1
ATOM 664 C CA . SER A 1 89 ? 88.378 -13.360 -113.442 1.00 46.06 89 SER A CA 1
ATOM 665 C C . SER A 1 89 ? 89.589 -12.519 -113.878 1.00 46.06 89 SER A C 1
ATOM 667 O O . SER A 1 89 ? 90.008 -12.639 -115.027 1.00 46.06 89 SER A O 1
ATOM 669 N N . THR A 1 90 ? 90.219 -11.731 -113.000 1.00 45.91 90 THR A N 1
ATOM 670 C CA . THR A 1 90 ? 91.357 -10.853 -113.366 1.00 45.91 90 THR A CA 1
ATOM 671 C C . THR A 1 90 ? 92.748 -11.439 -113.098 1.00 45.91 90 THR A C 1
ATOM 673 O O . THR A 1 90 ? 93.737 -10.897 -113.579 1.00 45.91 90 THR A O 1
ATOM 676 N N . LEU A 1 91 ? 92.846 -12.605 -112.450 1.00 44.19 91 LEU A N 1
ATOM 677 C CA . LEU A 1 91 ? 94.088 -13.391 -112.326 1.00 44.19 91 LEU A CA 1
ATOM 678 C C . LEU A 1 91 ? 94.254 -14.439 -113.451 1.00 44.19 91 LEU A C 1
ATOM 680 O O . LEU A 1 91 ? 94.846 -15.498 -113.258 1.00 44.19 91 LEU A O 1
ATOM 684 N N . ARG A 1 92 ? 93.712 -14.157 -114.647 1.00 49.66 92 ARG A N 1
ATOM 685 C CA . ARG A 1 92 ? 93.858 -15.019 -115.841 1.00 49.66 92 ARG A CA 1
ATOM 686 C C . ARG A 1 92 ? 94.130 -14.272 -117.159 1.00 49.66 92 ARG A C 1
ATOM 688 O O . ARG A 1 92 ? 94.321 -14.917 -118.181 1.00 49.66 92 ARG A O 1
ATOM 695 N N . SER A 1 93 ? 94.201 -12.937 -117.147 1.00 48.28 93 SER A N 1
ATOM 696 C CA . SER A 1 93 ? 94.486 -12.099 -118.330 1.00 48.28 93 SER A CA 1
ATOM 697 C C . SER A 1 93 ? 95.940 -11.612 -118.432 1.00 48.28 93 SER A C 1
ATOM 699 O O . SER A 1 93 ? 96.339 -11.102 -119.473 1.00 48.28 93 SER A O 1
ATOM 701 N N . LEU A 1 94 ? 96.760 -11.812 -117.392 1.00 42.16 94 LEU A N 1
ATOM 702 C CA . LEU A 1 94 ? 98.187 -11.448 -117.375 1.00 42.16 94 LEU A CA 1
ATOM 703 C C . LEU A 1 94 ? 99.135 -12.577 -117.830 1.00 42.16 94 LEU A C 1
ATOM 705 O O . LEU A 1 94 ? 100.347 -12.431 -117.732 1.00 42.16 94 LEU A O 1
ATOM 709 N N . ASN A 1 95 ? 98.598 -13.694 -118.340 1.00 47.34 95 ASN A N 1
ATOM 710 C CA . ASN A 1 95 ? 99.387 -14.864 -118.759 1.00 47.34 95 ASN A CA 1
ATOM 711 C C . ASN A 1 95 ? 99.065 -15.358 -120.189 1.00 47.34 95 ASN A C 1
ATOM 713 O O . ASN A 1 95 ? 99.308 -16.511 -120.528 1.00 47.34 95 ASN A O 1
ATOM 717 N N . SER A 1 96 ? 98.501 -14.486 -121.034 1.00 48.62 96 SER A N 1
ATOM 718 C CA . SER A 1 96 ? 98.303 -14.730 -122.477 1.00 48.62 96 SER A CA 1
ATOM 719 C C . SER A 1 96 ? 98.935 -13.661 -123.380 1.00 48.62 96 SER A C 1
ATOM 721 O O . SER A 1 96 ? 98.997 -13.853 -124.588 1.00 48.62 96 SER A O 1
ATOM 723 N N . PHE A 1 97 ? 99.448 -12.560 -122.813 1.00 46.97 97 PHE A N 1
ATOM 724 C CA . PHE A 1 97 ? 99.974 -11.409 -123.567 1.00 46.97 97 PHE A CA 1
ATOM 725 C C . PHE A 1 97 ? 101.514 -11.316 -123.605 1.00 46.97 97 PHE A C 1
ATOM 727 O O . PHE A 1 97 ? 102.065 -10.355 -124.132 1.00 46.97 97 PHE A O 1
ATOM 734 N N . ILE A 1 98 ? 102.221 -12.300 -123.035 1.00 46.97 98 ILE A N 1
ATOM 735 C CA . ILE A 1 98 ? 103.699 -12.336 -122.956 1.00 46.97 98 ILE A CA 1
ATOM 736 C C . ILE A 1 98 ? 104.306 -13.431 -123.865 1.00 46.97 98 ILE A C 1
ATOM 738 O O . ILE A 1 98 ? 105.506 -13.419 -124.129 1.00 46.97 98 ILE A O 1
ATOM 742 N N . SER A 1 99 ? 103.475 -14.317 -124.433 1.00 46.22 99 SER A N 1
ATOM 743 C CA . SER A 1 99 ? 103.915 -15.499 -125.201 1.00 46.22 99 SER A CA 1
ATOM 744 C C . SER A 1 99 ? 103.488 -15.509 -126.679 1.00 46.22 99 SER A C 1
ATOM 746 O O . SER A 1 99 ? 103.495 -16.565 -127.304 1.00 46.22 99 SER A O 1
ATOM 748 N N . GLN A 1 100 ? 103.151 -14.351 -127.261 1.00 38.53 100 GLN A N 1
ATOM 749 C CA . GLN A 1 100 ? 103.109 -14.169 -128.720 1.00 38.53 100 GLN A CA 1
ATOM 750 C C . GLN A 1 100 ? 104.130 -13.109 -129.160 1.00 38.53 100 GLN A C 1
ATOM 752 O O . GLN A 1 100 ? 103.928 -11.904 -129.040 1.00 38.53 100 GLN A O 1
ATOM 757 N N . ARG A 1 101 ? 105.247 -13.615 -129.680 1.00 38.53 101 ARG A N 1
ATOM 758 C CA . ARG A 1 101 ? 106.311 -12.944 -130.444 1.00 38.53 101 ARG A CA 1
ATOM 759 C C . ARG A 1 101 ? 106.613 -13.880 -131.632 1.00 38.53 101 ARG A C 1
ATOM 761 O O . ARG A 1 101 ? 106.301 -15.060 -131.497 1.00 38.53 101 ARG A O 1
ATOM 768 N N . VAL A 1 102 ? 107.287 -13.392 -132.690 1.00 32.81 102 VAL A N 1
ATOM 769 C CA . VAL A 1 102 ? 107.776 -14.162 -133.873 1.00 32.81 102 VAL A CA 1
ATOM 770 C C . VAL A 1 102 ? 106.622 -14.437 -134.874 1.00 32.81 102 VAL A C 1
ATOM 772 O O . VAL A 1 102 ? 105.604 -14.988 -134.477 1.00 32.81 102 VAL A O 1
ATOM 775 N N . GLU A 1 103 ? 106.660 -14.046 -136.162 1.00 36.91 103 GLU A N 1
ATOM 776 C CA . GLU A 1 103 ? 107.690 -13.325 -136.950 1.00 36.91 103 GLU A CA 1
ATOM 777 C C . GLU A 1 103 ? 107.150 -12.709 -138.277 1.00 36.91 103 GLU A C 1
ATOM 779 O O . GLU A 1 103 ? 105.977 -12.868 -138.601 1.00 36.91 103 GLU A O 1
ATOM 784 N N . ALA A 1 104 ? 108.073 -12.119 -139.063 1.00 30.77 104 ALA A N 1
ATOM 785 C CA . ALA A 1 104 ? 108.044 -11.853 -140.519 1.00 30.77 104 ALA A CA 1
ATOM 786 C C . ALA A 1 104 ? 107.414 -10.546 -141.080 1.00 30.77 104 ALA A C 1
ATOM 788 O O . ALA A 1 104 ? 106.383 -10.064 -140.626 1.00 30.77 104 ALA A O 1
ATOM 789 N N . GLY A 1 105 ? 108.070 -10.014 -142.132 1.00 31.77 105 GLY A N 1
ATOM 790 C CA . GLY A 1 105 ? 107.769 -8.749 -142.837 1.00 31.77 105 GLY A CA 1
ATOM 791 C C . GLY A 1 105 ? 108.555 -7.550 -142.272 1.00 31.77 105 GLY A C 1
ATOM 792 O O . GLY A 1 105 ? 108.153 -6.994 -141.259 1.00 31.77 105 GLY A O 1
ATOM 793 N N . SER A 1 106 ? 109.715 -7.105 -142.781 1.00 31.73 106 SER A N 1
ATOM 794 C CA . SER A 1 106 ? 110.298 -7.135 -144.141 1.00 31.73 106 SER A CA 1
ATOM 795 C C . SER A 1 106 ? 109.431 -6.423 -145.190 1.00 31.73 106 SER A C 1
ATOM 797 O O . SER A 1 106 ? 108.309 -6.852 -145.433 1.00 31.73 106 SER A O 1
ATOM 799 N N . GLY A 1 107 ? 109.877 -5.345 -145.843 1.00 29.08 107 GLY A N 1
ATOM 800 C CA . GLY A 1 107 ? 111.134 -4.586 -145.710 1.00 29.08 107 GLY A CA 1
ATOM 801 C C . GLY A 1 107 ? 111.222 -3.503 -146.801 1.00 29.08 107 GLY A C 1
ATOM 802 O O . GLY A 1 107 ? 110.262 -3.359 -147.557 1.00 29.08 107 GLY A O 1
ATOM 803 N N . LEU A 1 108 ? 112.338 -2.760 -146.883 1.00 35.28 108 LEU A N 1
ATOM 804 C CA . LEU A 1 108 ? 113.040 -2.357 -148.126 1.00 35.28 108 LEU A CA 1
ATOM 805 C C . LEU A 1 108 ? 114.156 -1.331 -147.848 1.00 35.28 108 LEU A C 1
ATOM 807 O O . LEU A 1 108 ? 114.060 -0.522 -146.926 1.00 35.28 108 LEU A O 1
ATOM 811 N N . ASP A 1 109 ? 115.207 -1.380 -148.667 1.00 30.50 109 ASP A N 1
ATOM 812 C CA . ASP A 1 109 ? 116.488 -0.713 -148.421 1.00 30.50 109 ASP A CA 1
ATOM 813 C C . ASP A 1 109 ? 116.725 0.587 -149.213 1.00 30.50 109 ASP A C 1
ATOM 815 O O . ASP A 1 109 ? 116.144 0.840 -150.265 1.00 30.50 109 ASP A O 1
ATOM 819 N N . ALA A 1 110 ? 117.654 1.372 -148.662 1.00 35.06 110 ALA A N 1
ATOM 820 C CA . ALA A 1 110 ? 118.631 2.269 -149.286 1.00 35.06 110 ALA A CA 1
ATOM 821 C C . ALA A 1 110 ? 118.458 2.780 -150.738 1.00 35.06 110 ALA A C 1
ATOM 823 O O . ALA A 1 110 ? 118.399 2.036 -151.712 1.00 35.06 110 ALA A O 1
ATOM 824 N N . SER A 1 111 ? 118.737 4.076 -150.902 1.00 31.44 111 SER A N 1
ATOM 825 C CA . SER A 1 111 ? 119.713 4.540 -151.906 1.00 31.44 111 SER A CA 1
ATOM 826 C C . SER A 1 111 ? 120.389 5.834 -151.429 1.00 31.44 111 SER A C 1
ATOM 828 O O . SER A 1 111 ? 119.893 6.495 -150.516 1.00 31.44 111 SER A O 1
ATOM 830 N N . ALA A 1 112 ? 121.574 6.152 -151.963 1.00 32.38 112 ALA A N 1
ATOM 831 C CA . ALA A 1 112 ? 122.474 7.152 -151.386 1.00 32.38 112 ALA A CA 1
ATOM 832 C C . ALA A 1 112 ? 122.798 8.314 -152.338 1.00 32.38 112 ALA A C 1
ATOM 834 O O . ALA A 1 112 ? 123.199 8.094 -153.478 1.00 32.38 112 ALA A O 1
ATOM 835 N N . SER A 1 113 ? 122.757 9.541 -151.812 1.00 33.25 113 SER A N 1
ATOM 836 C CA . SER A 1 113 ? 123.541 10.684 -152.304 1.00 33.25 113 SER A CA 1
ATOM 837 C C . SER A 1 113 ? 123.654 11.753 -151.210 1.00 33.25 113 SER A C 1
ATOM 839 O O . SER A 1 113 ? 122.651 12.138 -150.613 1.00 33.25 113 SER A O 1
ATOM 841 N N . ALA A 1 114 ? 124.867 12.228 -150.941 1.00 39.91 114 ALA A N 1
ATOM 842 C CA . ALA A 1 114 ? 125.171 13.253 -149.936 1.00 39.91 114 ALA A CA 1
ATOM 843 C C . ALA A 1 114 ? 125.122 14.683 -150.539 1.00 39.91 114 ALA A C 1
ATOM 845 O O . ALA A 1 114 ? 125.086 14.794 -151.766 1.00 39.91 114 ALA A O 1
ATOM 846 N N . PRO A 1 115 ? 125.269 15.781 -149.759 1.00 51.94 115 PRO A N 1
ATOM 847 C CA . PRO A 1 115 ? 125.012 15.975 -148.319 1.00 51.94 115 PRO A CA 1
ATOM 848 C C . PRO A 1 115 ? 124.204 17.262 -147.989 1.00 51.94 115 PRO A C 1
ATOM 850 O O . PRO A 1 115 ? 124.505 18.334 -148.511 1.00 51.94 115 PRO A O 1
ATOM 853 N N . SER A 1 116 ? 123.298 17.238 -146.998 1.00 34.69 116 SER A N 1
ATOM 854 C CA . SER A 1 116 ? 122.800 18.482 -146.366 1.00 34.69 116 SER A CA 1
ATOM 855 C C . SER A 1 116 ? 122.309 18.317 -144.911 1.00 34.69 116 SER A C 1
ATOM 857 O O . SER A 1 116 ? 121.303 17.681 -144.635 1.00 34.69 116 SER A O 1
ATOM 859 N N . SER A 1 117 ? 123.046 18.942 -143.982 1.00 55.56 117 SER A N 1
ATOM 860 C CA . SER A 1 117 ? 122.745 19.225 -142.559 1.00 55.56 117 SER A CA 1
ATOM 861 C C . SER A 1 117 ? 121.951 18.203 -141.712 1.00 55.56 117 SER A C 1
ATOM 863 O O . SER A 1 117 ? 120.720 18.156 -141.718 1.00 55.56 117 SER A O 1
ATOM 865 N N . LEU A 1 118 ? 122.671 17.542 -140.794 1.00 60.72 118 LEU A N 1
ATOM 866 C CA . LEU A 1 118 ? 122.144 16.689 -139.712 1.00 60.72 118 LEU A CA 1
ATOM 867 C C . LEU A 1 118 ? 121.093 17.384 -138.808 1.00 60.72 118 LEU A C 1
ATOM 869 O O . LEU A 1 118 ? 120.277 16.730 -138.157 1.00 60.72 118 LEU A O 1
ATOM 873 N N . GLN A 1 119 ? 121.114 18.720 -138.748 1.00 70.12 119 GLN A N 1
ATOM 874 C CA . GLN A 1 119 ? 120.330 19.530 -137.810 1.00 70.12 119 GLN A CA 1
ATOM 875 C C . GLN A 1 119 ? 118.813 19.419 -138.032 1.00 70.12 119 GLN A C 1
ATOM 877 O O . GLN A 1 119 ? 118.051 19.396 -137.065 1.00 70.12 119 GLN A O 1
ATOM 882 N N . MET A 1 120 ? 118.370 19.293 -139.289 1.00 71.44 120 MET A N 1
ATOM 883 C CA . MET A 1 120 ? 116.946 19.149 -139.626 1.00 71.44 120 MET A CA 1
ATOM 884 C C . MET A 1 120 ? 116.356 17.833 -139.105 1.00 71.44 120 MET A C 1
ATOM 886 O O . MET A 1 120 ? 115.215 17.802 -138.647 1.00 71.44 120 MET A O 1
ATOM 890 N N . GLN A 1 121 ? 117.137 16.751 -139.131 1.00 70.81 121 GLN A N 1
ATOM 891 C CA . GLN A 1 121 ? 116.680 15.428 -138.708 1.00 70.81 121 GLN A CA 1
ATOM 892 C C . GLN A 1 121 ? 116.521 15.353 -137.180 1.00 70.81 121 GLN A C 1
ATOM 894 O O . GLN A 1 121 ? 115.530 14.813 -136.688 1.00 70.81 121 GLN A O 1
ATOM 899 N N . TYR A 1 122 ? 117.426 15.988 -136.424 1.00 77.75 122 TYR A N 1
ATOM 900 C CA . TYR A 1 122 ? 117.292 16.114 -134.968 1.00 77.75 122 TYR A CA 1
ATOM 901 C C . TYR A 1 122 ? 116.064 16.955 -134.576 1.00 77.75 122 TYR A C 1
ATOM 903 O O . TYR A 1 122 ? 115.313 16.578 -133.677 1.00 77.75 122 TYR A O 1
ATOM 911 N N . GLN A 1 123 ? 115.800 18.056 -135.292 1.00 80.81 123 GLN A N 1
ATOM 912 C CA . GLN A 1 123 ? 114.593 18.870 -135.087 1.00 80.81 123 GLN A CA 1
ATOM 913 C C . GLN A 1 123 ? 113.302 18.089 -135.378 1.00 80.81 123 GLN A C 1
ATOM 915 O O . GLN A 1 123 ? 112.335 18.213 -134.628 1.00 80.81 123 GLN A O 1
ATOM 920 N N . GLN A 1 124 ? 113.277 17.255 -136.421 1.00 78.81 124 GLN A N 1
ATOM 921 C CA . GLN A 1 124 ? 112.135 16.377 -136.701 1.00 78.81 124 GLN A CA 1
ATOM 922 C C . GLN A 1 124 ? 111.942 15.313 -135.609 1.00 78.81 124 GLN A C 1
ATOM 924 O O . GLN A 1 124 ? 110.807 15.088 -135.190 1.00 78.81 124 GLN A O 1
ATOM 929 N N . SER A 1 125 ? 113.025 14.717 -135.094 1.00 78.00 125 SER A N 1
ATOM 930 C CA . SER A 1 125 ? 112.961 13.759 -133.980 1.00 78.00 125 SER A CA 1
ATOM 931 C C . SER A 1 125 ? 112.392 14.403 -132.710 1.00 78.00 125 SER A C 1
ATOM 933 O O . SER A 1 125 ? 111.415 13.899 -132.160 1.00 78.00 125 SER A O 1
ATOM 935 N N . MET A 1 126 ? 112.916 15.569 -132.311 1.00 84.12 126 MET A N 1
ATOM 936 C CA . MET A 1 126 ? 112.385 16.371 -131.197 1.00 84.12 126 MET A CA 1
ATOM 937 C C . MET A 1 126 ? 110.890 16.668 -131.366 1.00 84.12 126 MET A C 1
ATOM 939 O O . MET A 1 126 ? 110.109 16.471 -130.441 1.00 84.12 126 MET A O 1
ATOM 943 N N . GLN A 1 127 ? 110.452 17.083 -132.560 1.00 83.31 127 GLN A N 1
ATOM 944 C CA . GLN A 1 127 ? 109.034 17.358 -132.814 1.00 83.31 127 GLN A CA 1
ATOM 945 C C . GLN A 1 127 ? 108.143 16.112 -132.722 1.00 83.31 127 GLN A C 1
ATOM 947 O O . GLN A 1 127 ? 106.971 16.241 -132.365 1.00 83.31 127 GLN A O 1
ATOM 952 N N . LEU A 1 128 ? 108.645 14.922 -133.063 1.00 82.88 128 LEU A N 1
ATOM 953 C CA . LEU A 1 128 ? 107.908 13.666 -132.901 1.00 82.88 128 LEU A CA 1
ATOM 954 C C . LEU A 1 128 ? 107.850 13.233 -131.433 1.00 82.88 128 LEU A C 1
ATOM 956 O O . LEU A 1 128 ? 106.790 12.807 -130.974 1.00 82.88 128 LEU A O 1
ATOM 960 N N . GLU A 1 129 ? 108.934 13.415 -130.681 1.00 84.06 129 GLU A N 1
ATOM 961 C CA . GLU A 1 129 ? 108.985 13.129 -129.247 1.00 84.06 129 GLU A CA 1
ATOM 962 C C . GLU A 1 129 ? 108.082 14.080 -128.448 1.00 84.06 129 GLU A C 1
ATOM 964 O O . GLU A 1 129 ? 107.218 13.614 -127.709 1.00 84.06 129 GLU A O 1
ATOM 969 N N . GLU A 1 130 ? 108.128 15.391 -128.711 1.00 84.06 130 GLU A N 1
ATOM 970 C CA . GLU A 1 130 ? 107.174 16.364 -128.160 1.00 84.06 130 GLU A CA 1
ATOM 971 C C . GLU A 1 130 ? 105.713 15.999 -128.480 1.00 84.06 130 GLU A C 1
ATOM 973 O O . GLU A 1 130 ? 104.815 16.210 -127.663 1.00 84.06 130 GLU A O 1
ATOM 978 N N . ARG A 1 131 ? 105.427 15.479 -129.684 1.00 85.75 131 ARG A N 1
ATOM 979 C CA . ARG A 1 131 ? 104.074 15.020 -130.051 1.00 85.75 131 ARG A CA 1
ATOM 980 C C . ARG A 1 131 ? 103.693 13.771 -129.260 1.00 85.75 131 ARG A C 1
ATOM 982 O O . ARG A 1 131 ? 102.570 13.713 -128.763 1.00 85.75 131 ARG A O 1
ATOM 989 N N . ALA A 1 132 ? 104.611 12.821 -129.088 1.00 84.50 132 ALA A N 1
ATOM 990 C CA . ALA A 1 132 ? 104.402 11.651 -128.243 1.00 84.50 132 ALA A CA 1
ATOM 991 C C . ALA A 1 132 ? 104.165 12.055 -126.777 1.00 84.50 132 ALA A C 1
ATOM 993 O O . ALA A 1 132 ? 103.232 11.554 -126.161 1.00 84.50 132 ALA A O 1
ATOM 994 N N . GLU A 1 133 ? 104.905 13.021 -126.233 1.00 86.75 133 GLU A N 1
ATOM 995 C CA . GLU A 1 133 ? 104.694 13.566 -124.884 1.00 86.75 133 GLU A CA 1
ATOM 996 C C . GLU A 1 133 ? 103.379 14.327 -124.733 1.00 86.75 133 GLU A C 1
ATOM 998 O O . GLU A 1 133 ? 102.671 14.156 -123.739 1.00 86.75 133 GLU A O 1
ATOM 1003 N N . ARG A 1 134 ? 102.985 15.112 -125.740 1.00 88.56 134 ARG A N 1
ATOM 1004 C CA . ARG A 1 134 ? 101.663 15.757 -125.795 1.00 88.56 134 ARG A CA 1
ATOM 1005 C C . ARG A 1 134 ? 100.525 14.737 -125.894 1.00 88.56 134 ARG A C 1
ATOM 1007 O O . ARG A 1 134 ? 99.420 15.044 -125.463 1.00 88.56 134 ARG A O 1
ATOM 1014 N N . ILE A 1 135 ? 100.765 13.537 -126.427 1.00 88.31 135 ILE A N 1
ATOM 1015 C CA . ILE A 1 135 ? 99.798 12.426 -126.423 1.00 88.31 135 ILE A CA 1
ATOM 1016 C C . ILE A 1 135 ? 99.816 11.700 -125.068 1.00 88.31 135 ILE A C 1
ATOM 1018 O O . ILE A 1 135 ? 98.750 11.477 -124.498 1.00 88.31 135 ILE A O 1
ATOM 1022 N N . ARG A 1 136 ? 100.999 11.403 -124.505 1.00 90.69 136 ARG A N 1
ATOM 1023 C CA . ARG A 1 136 ? 101.168 10.784 -123.175 1.00 90.69 136 ARG A CA 1
ATOM 1024 C C . ARG A 1 136 ? 100.508 11.625 -122.079 1.00 90.69 136 ARG A C 1
ATOM 1026 O O . ARG A 1 136 ? 99.691 11.098 -121.333 1.00 90.69 136 ARG A O 1
ATOM 1033 N N . SER A 1 137 ? 100.778 12.930 -122.035 1.00 88.62 137 SER A N 1
ATOM 1034 C CA . SER A 1 137 ? 100.197 13.846 -121.041 1.00 88.62 137 SER A CA 1
ATOM 1035 C C . SER A 1 137 ? 98.685 14.024 -121.215 1.00 88.62 137 SER A C 1
ATOM 1037 O O . SER A 1 137 ? 97.957 13.956 -120.230 1.00 88.62 137 SER A O 1
ATOM 1039 N N . LYS A 1 138 ? 98.168 14.135 -122.449 1.00 92.94 138 LYS A N 1
ATOM 1040 C CA . LYS A 1 138 ? 96.711 14.113 -122.699 1.00 92.94 138 LYS A CA 1
ATOM 1041 C C . LYS A 1 138 ? 96.065 12.797 -122.260 1.00 92.94 138 LYS A C 1
ATOM 1043 O O . LYS A 1 138 ? 94.983 12.823 -121.685 1.00 92.94 138 LYS A O 1
ATOM 1048 N N . SER A 1 139 ? 96.723 11.658 -122.484 1.00 90.88 139 SER A N 1
ATOM 1049 C CA . SER A 1 139 ? 96.233 10.354 -122.024 1.00 90.88 139 SER A CA 1
ATOM 1050 C C . SER A 1 139 ? 96.244 10.239 -120.497 1.00 90.88 139 SER A C 1
ATOM 1052 O O . SER A 1 139 ? 95.304 9.690 -119.933 1.00 90.88 139 SER A O 1
ATOM 1054 N N . GLN A 1 140 ? 97.266 10.782 -119.826 1.00 93.62 140 GLN A N 1
ATOM 1055 C CA . GLN A 1 140 ? 97.336 10.859 -118.363 1.00 93.62 140 GLN A CA 1
ATOM 1056 C C . GLN A 1 140 ? 96.248 11.775 -117.793 1.00 93.62 140 GLN A C 1
ATOM 1058 O O . GLN A 1 140 ? 95.580 11.384 -116.843 1.00 93.62 140 GLN A O 1
ATOM 1063 N N . VAL A 1 141 ? 96.004 12.944 -118.398 1.00 92.19 141 VAL A N 1
ATOM 1064 C CA . VAL A 1 141 ? 94.895 13.838 -118.017 1.00 92.19 141 VAL A CA 1
ATOM 1065 C C . VAL A 1 141 ? 93.555 13.117 -118.159 1.00 92.19 141 VAL A C 1
ATOM 1067 O O . VAL A 1 141 ? 92.821 13.030 -117.183 1.00 92.19 141 VAL A O 1
ATOM 1070 N N . VAL A 1 142 ? 93.273 12.497 -119.310 1.00 92.12 142 VAL A N 1
ATOM 1071 C CA . VAL A 1 142 ? 92.024 11.741 -119.531 1.00 92.12 142 VAL A CA 1
ATOM 1072 C C . VAL A 1 142 ? 91.894 10.539 -118.583 1.00 92.12 142 VAL A C 1
ATOM 1074 O O . VAL A 1 142 ? 90.781 10.185 -118.192 1.00 92.12 142 VAL A O 1
ATOM 1077 N N . GLN A 1 143 ? 92.997 9.902 -118.180 1.00 93.94 143 GLN A N 1
ATOM 1078 C CA . GLN A 1 143 ? 92.977 8.854 -117.158 1.00 93.94 143 GLN A CA 1
ATOM 1079 C C . GLN A 1 143 ? 92.636 9.425 -115.772 1.00 93.94 143 GLN A C 1
ATOM 1081 O O . GLN A 1 143 ? 91.693 8.947 -115.145 1.00 93.94 143 GLN A O 1
ATOM 1086 N N . VAL A 1 144 ? 93.323 10.479 -115.328 1.00 94.00 144 VAL A N 1
ATOM 1087 C CA . VAL A 1 144 ? 93.072 11.135 -114.033 1.00 94.00 144 VAL A CA 1
ATOM 1088 C C . VAL A 1 144 ? 91.669 11.751 -113.978 1.00 94.00 144 VAL A C 1
ATOM 1090 O O . VAL A 1 144 ? 91.030 11.722 -112.933 1.00 94.00 144 VAL A O 1
ATOM 1093 N N . GLU A 1 145 ? 91.128 12.244 -115.093 1.00 92.38 145 GLU A N 1
ATOM 1094 C CA . GLU A 1 145 ? 89.737 12.706 -115.202 1.00 92.38 145 GLU A CA 1
ATOM 1095 C C . GLU A 1 145 ? 88.728 11.561 -115.036 1.00 92.38 145 GLU A C 1
ATOM 1097 O O . GLU A 1 145 ? 87.719 11.728 -114.346 1.00 92.38 145 GLU A O 1
ATOM 1102 N N . ARG A 1 146 ? 89.002 10.378 -115.607 1.00 94.00 146 ARG A N 1
ATOM 1103 C CA . ARG A 1 146 ? 88.179 9.171 -115.407 1.00 94.00 146 ARG A CA 1
ATOM 1104 C C . ARG A 1 146 ? 88.250 8.678 -113.966 1.00 94.00 146 ARG A C 1
ATOM 1106 O O . ARG A 1 146 ? 87.207 8.394 -113.384 1.00 94.00 146 ARG A O 1
ATOM 1113 N N . GLU A 1 147 ? 89.443 8.623 -113.380 1.00 94.06 147 GLU A N 1
ATOM 1114 C CA . GLU A 1 147 ? 89.663 8.225 -111.985 1.00 94.06 147 GLU A CA 1
ATOM 1115 C C . GLU A 1 147 ? 89.002 9.214 -111.014 1.00 94.06 147 GLU A C 1
ATOM 1117 O O . GLU A 1 147 ? 88.267 8.799 -110.118 1.00 94.06 147 GLU A O 1
ATOM 1122 N N . LYS A 1 148 ? 89.146 10.525 -111.248 1.00 93.75 148 LYS A N 1
ATOM 1123 C CA . LYS A 1 148 ? 88.426 11.583 -110.525 1.00 93.75 148 LYS A CA 1
ATOM 1124 C C . LYS A 1 148 ? 86.915 11.399 -110.640 1.00 93.75 148 LYS A C 1
ATOM 1126 O O . LYS A 1 148 ? 86.233 11.415 -109.622 1.00 93.75 148 LYS A O 1
ATOM 1131 N N . MET A 1 149 ? 86.377 11.203 -111.845 1.00 94.31 149 MET A N 1
ATOM 1132 C CA . MET A 1 149 ? 84.937 11.007 -112.041 1.00 94.31 149 MET A CA 1
ATOM 1133 C C . MET A 1 149 ? 84.438 9.721 -111.361 1.00 94.31 149 MET A C 1
ATOM 1135 O O . MET A 1 149 ? 83.368 9.725 -110.755 1.00 94.31 149 MET A O 1
ATOM 1139 N N . GLN A 1 150 ? 85.221 8.641 -111.390 1.00 94.88 150 GLN A N 1
ATOM 1140 C CA . GLN A 1 150 ? 84.929 7.395 -110.681 1.00 94.88 150 GLN A CA 1
ATOM 1141 C C . GLN A 1 150 ? 84.940 7.587 -109.156 1.00 94.88 150 GLN A C 1
ATOM 1143 O O . GLN A 1 150 ? 84.036 7.090 -108.485 1.00 94.88 150 GLN A O 1
ATOM 1148 N N . MET A 1 151 ? 85.899 8.344 -108.614 1.00 93.44 151 MET A N 1
ATOM 1149 C CA . MET A 1 151 ? 85.988 8.674 -107.186 1.00 93.44 151 MET A CA 1
ATOM 1150 C C . MET A 1 151 ? 84.907 9.661 -106.733 1.00 93.44 151 MET A C 1
ATOM 1152 O O . MET A 1 151 ? 84.355 9.525 -105.645 1.00 93.44 151 MET A O 1
ATOM 1156 N N . GLU A 1 152 ? 84.523 10.618 -107.576 1.00 94.69 152 GLU A N 1
ATOM 1157 C CA . GLU A 1 152 ? 83.356 11.460 -107.327 1.00 94.69 152 GLU A CA 1
ATOM 1158 C C . GLU A 1 152 ? 82.067 10.632 -107.305 1.00 94.69 152 GLU A C 1
ATOM 1160 O O . GLU A 1 152 ? 81.211 10.860 -106.452 1.00 94.69 152 GLU A O 1
ATOM 1165 N N . LEU A 1 153 ? 81.906 9.675 -108.224 1.00 95.25 153 LEU A N 1
ATOM 1166 C CA . LEU A 1 153 ? 80.741 8.791 -108.265 1.00 95.25 153 LEU A CA 1
ATOM 1167 C C . LEU A 1 153 ? 80.719 7.809 -107.085 1.00 95.25 153 LEU A C 1
ATOM 1169 O O . LEU A 1 153 ? 79.641 7.573 -106.540 1.00 95.25 153 LEU A O 1
ATOM 1173 N N . SER A 1 154 ? 81.863 7.273 -106.647 1.00 94.31 154 SER A N 1
ATOM 1174 C CA . SER A 1 154 ? 81.931 6.419 -105.454 1.00 94.31 154 SER A CA 1
ATOM 1175 C C . SER A 1 154 ? 81.664 7.214 -104.173 1.00 94.31 154 SER A C 1
ATOM 1177 O O . SER A 1 154 ? 80.866 6.772 -103.354 1.00 94.31 154 SER A O 1
ATOM 1179 N N . HIS A 1 155 ? 82.204 8.430 -104.038 1.00 96.56 155 HIS A N 1
ATOM 1180 C CA . HIS A 1 155 ? 81.904 9.319 -102.912 1.00 96.56 155 HIS A CA 1
ATOM 1181 C C . HIS A 1 155 ? 80.428 9.753 -102.890 1.00 96.56 155 HIS A C 1
ATOM 1183 O O . HIS A 1 155 ? 79.798 9.755 -101.834 1.00 96.56 155 HIS A O 1
ATOM 1189 N N . LYS A 1 156 ? 79.831 10.066 -104.053 1.00 97.06 156 LYS A N 1
ATOM 1190 C CA . LYS A 1 156 ? 78.389 10.362 -104.174 1.00 97.06 156 LYS A CA 1
ATOM 1191 C C . LYS A 1 156 ? 77.531 9.151 -103.771 1.00 97.06 156 LYS A C 1
ATOM 1193 O O . LYS A 1 156 ? 76.545 9.338 -103.064 1.00 97.06 156 LYS A O 1
ATOM 1198 N N . ARG A 1 157 ? 77.919 7.922 -104.148 1.00 95.94 157 ARG A N 1
ATOM 1199 C CA . ARG A 1 157 ? 77.256 6.674 -103.708 1.00 95.94 157 ARG A CA 1
ATOM 1200 C C . ARG A 1 157 ? 77.380 6.463 -102.200 1.00 95.94 157 ARG A C 1
ATOM 1202 O O . ARG A 1 157 ? 76.354 6.400 -101.536 1.00 95.94 157 ARG A O 1
ATOM 1209 N N . ALA A 1 158 ? 78.598 6.480 -101.659 1.00 94.69 158 ALA A N 1
ATOM 1210 C CA . ALA A 1 158 ? 78.860 6.297 -100.232 1.00 94.69 158 ALA A CA 1
ATOM 1211 C C . ALA A 1 158 ? 78.126 7.337 -99.367 1.00 94.69 158 ALA A C 1
ATOM 1213 O O . ALA A 1 158 ? 77.546 6.992 -98.340 1.00 94.69 158 ALA A O 1
ATOM 1214 N N . ARG A 1 159 ? 78.067 8.604 -99.804 1.00 96.06 159 ARG A N 1
ATOM 1215 C CA . ARG A 1 159 ? 77.269 9.639 -99.132 1.00 96.06 159 ARG A CA 1
ATOM 1216 C C . ARG A 1 159 ? 75.774 9.307 -99.143 1.00 96.06 159 ARG A C 1
ATOM 1218 O O . ARG A 1 159 ? 75.145 9.372 -98.093 1.00 96.06 159 ARG A O 1
ATOM 1225 N N . VAL A 1 160 ? 75.212 8.930 -100.292 1.00 95.81 160 VAL A N 1
ATOM 1226 C CA . VAL A 1 160 ? 73.795 8.539 -100.404 1.00 95.81 160 VAL A CA 1
ATOM 1227 C C . VAL A 1 160 ? 73.495 7.268 -99.597 1.00 95.81 160 VAL A C 1
ATOM 1229 O O . VAL A 1 160 ? 72.411 7.138 -99.038 1.00 95.81 160 VAL A O 1
ATOM 1232 N N . GLU A 1 161 ? 74.440 6.337 -99.491 1.00 95.38 161 GLU A N 1
ATOM 1233 C CA . GLU A 1 161 ? 74.339 5.131 -98.662 1.00 95.38 161 GLU A CA 1
ATOM 1234 C C . GLU A 1 161 ? 74.381 5.458 -97.162 1.00 95.38 161 GLU A C 1
ATOM 1236 O O . GLU A 1 161 ? 73.569 4.919 -96.413 1.00 95.38 161 GLU A O 1
ATOM 1241 N N . LEU A 1 162 ? 75.227 6.399 -96.729 1.00 95.56 162 LEU A N 1
ATOM 1242 C CA . LEU A 1 162 ? 75.253 6.909 -95.352 1.00 95.56 162 LEU A CA 1
ATOM 1243 C C . LEU A 1 162 ? 73.993 7.717 -95.002 1.00 95.56 162 LEU A C 1
ATOM 1245 O O . LEU A 1 162 ? 73.420 7.510 -93.936 1.00 95.56 162 LEU A O 1
ATOM 1249 N N . GLU A 1 163 ? 73.511 8.584 -95.896 1.00 94.81 163 GLU A N 1
ATOM 1250 C CA . GLU A 1 163 ? 72.250 9.323 -95.718 1.00 94.81 163 GLU A CA 1
ATOM 1251 C C . GLU A 1 163 ? 71.045 8.364 -95.673 1.00 94.81 163 GLU A C 1
ATOM 1253 O O . GLU A 1 163 ? 70.159 8.510 -94.826 1.00 94.81 163 GLU A O 1
ATOM 1258 N N . ARG A 1 164 ? 71.040 7.310 -96.504 1.00 96.81 164 ARG A N 1
ATOM 1259 C CA . ARG A 1 164 ? 70.060 6.215 -96.413 1.00 96.81 164 ARG A CA 1
ATOM 1260 C C . ARG A 1 164 ? 70.167 5.492 -95.075 1.00 96.81 164 ARG A C 1
ATOM 1262 O O . ARG A 1 164 ? 69.151 5.387 -94.392 1.00 96.81 164 ARG A O 1
ATOM 1269 N N . ALA A 1 165 ? 71.357 5.056 -94.666 1.00 96.12 165 ALA A N 1
ATOM 1270 C CA . ALA A 1 165 ? 71.574 4.370 -93.394 1.00 96.12 165 ALA A CA 1
ATOM 1271 C C . ALA A 1 165 ? 71.079 5.216 -92.208 1.00 96.12 165 ALA A C 1
ATOM 1273 O O . ALA A 1 165 ? 70.270 4.729 -91.417 1.00 96.12 165 ALA A O 1
ATOM 1274 N N . ALA A 1 166 ? 71.453 6.498 -92.154 1.00 94.62 166 ALA A N 1
ATOM 1275 C CA . ALA A 1 166 ? 70.998 7.455 -91.148 1.00 94.62 166 ALA A CA 1
ATOM 1276 C C . ALA A 1 166 ? 69.471 7.648 -91.162 1.00 94.62 166 ALA A C 1
ATOM 1278 O O . ALA A 1 166 ? 68.840 7.621 -90.109 1.00 94.62 166 ALA A O 1
ATOM 1279 N N . SER A 1 167 ? 68.838 7.755 -92.336 1.00 95.81 167 SER A N 1
ATOM 1280 C CA . SER A 1 167 ? 67.370 7.824 -92.415 1.00 95.81 167 SER A CA 1
ATOM 1281 C C . SER A 1 167 ? 66.688 6.522 -91.967 1.00 95.81 167 SER A C 1
ATOM 1283 O O . SER A 1 167 ? 65.605 6.561 -91.384 1.00 95.81 167 SER A O 1
ATOM 1285 N N . THR A 1 168 ? 67.313 5.356 -92.177 1.00 95.56 168 THR A N 1
ATOM 1286 C CA . THR A 1 168 ? 66.779 4.077 -91.683 1.00 95.56 168 THR A CA 1
ATOM 1287 C C . THR A 1 168 ? 66.992 3.876 -90.186 1.00 95.56 168 THR A C 1
ATOM 1289 O O . THR A 1 168 ? 66.140 3.248 -89.561 1.00 95.56 168 THR A O 1
ATOM 1292 N N . SER A 1 169 ? 68.067 4.409 -89.593 1.00 94.62 169 SER A N 1
ATOM 1293 C CA . SER A 1 169 ? 68.280 4.366 -88.143 1.00 94.62 169 SER A CA 1
ATOM 1294 C C . SER A 1 169 ? 67.402 5.382 -87.414 1.00 94.62 169 SER A C 1
ATOM 1296 O O . SER A 1 169 ? 66.759 4.995 -86.445 1.00 94.62 169 SER A O 1
ATOM 1298 N N . ALA A 1 170 ? 67.252 6.610 -87.927 1.00 96.50 170 ALA A N 1
ATOM 1299 C CA . ALA A 1 170 ? 66.279 7.587 -87.427 1.00 96.50 170 ALA A CA 1
ATOM 1300 C C . ALA A 1 170 ? 64.864 6.984 -87.379 1.00 96.50 170 ALA A C 1
ATOM 1302 O O . ALA A 1 170 ? 64.272 6.891 -86.309 1.00 96.50 170 ALA A O 1
ATOM 1303 N N . ARG A 1 171 ? 64.397 6.399 -88.492 1.00 96.69 171 ARG A N 1
ATOM 1304 C CA . ARG A 1 171 ? 63.108 5.684 -88.555 1.00 96.69 171 ARG A CA 1
ATOM 1305 C C . ARG A 1 171 ? 63.018 4.446 -87.661 1.00 96.69 171 ARG A C 1
ATOM 1307 O O . ARG A 1 171 ? 61.918 3.957 -87.414 1.00 96.69 171 ARG A O 1
ATOM 1314 N N . ARG A 1 172 ? 64.134 3.855 -87.224 1.00 96.44 172 ARG A N 1
ATOM 1315 C CA . ARG A 1 172 ? 64.111 2.800 -86.195 1.00 96.44 172 ARG A CA 1
ATOM 1316 C C . ARG A 1 172 ? 63.904 3.434 -84.822 1.00 96.44 172 ARG A C 1
ATOM 1318 O O . ARG A 1 172 ? 62.969 3.035 -84.145 1.00 96.44 172 ARG A O 1
ATOM 1325 N N . TYR A 1 173 ? 64.683 4.457 -84.469 1.00 96.94 173 TYR A N 1
ATOM 1326 C CA . TYR A 1 173 ? 64.535 5.177 -83.201 1.00 96.94 173 TYR A CA 1
ATOM 1327 C C . TYR A 1 173 ? 63.153 5.813 -83.023 1.00 96.94 173 TYR A C 1
ATOM 1329 O O . TYR A 1 173 ? 62.606 5.700 -81.935 1.00 96.94 173 TYR A O 1
ATOM 1337 N N . GLU A 1 174 ? 62.559 6.393 -84.072 1.00 95.81 174 GLU A N 1
ATOM 1338 C CA . GLU A 1 174 ? 61.166 6.875 -84.073 1.00 95.81 174 GLU A CA 1
ATOM 1339 C C . GLU A 1 174 ? 60.207 5.766 -83.607 1.00 95.81 174 GLU A C 1
ATOM 1341 O O . GLU A 1 174 ? 59.545 5.914 -82.586 1.00 95.81 174 GLU A O 1
ATOM 1346 N N . ARG A 1 175 ? 60.242 4.591 -84.252 1.00 96.88 175 ARG A N 1
ATOM 1347 C CA . ARG A 1 175 ? 59.389 3.447 -83.879 1.00 96.88 175 ARG A CA 1
ATOM 1348 C C . ARG A 1 175 ? 59.682 2.885 -82.490 1.00 96.88 175 ARG A C 1
ATOM 1350 O O . ARG A 1 175 ? 58.764 2.398 -81.839 1.00 96.88 175 ARG A O 1
ATOM 1357 N N . GLU A 1 176 ? 60.935 2.902 -82.031 1.00 95.44 176 GLU A N 1
ATOM 1358 C CA . GLU A 1 176 ? 61.235 2.512 -80.648 1.00 95.44 176 GLU A CA 1
ATOM 1359 C C . GLU A 1 176 ? 60.716 3.561 -79.652 1.00 95.44 176 GLU A C 1
ATOM 1361 O O . GLU A 1 176 ? 60.263 3.195 -78.572 1.00 95.44 176 GLU A O 1
ATOM 1366 N N . VAL A 1 177 ? 60.718 4.853 -79.992 1.00 97.06 177 VAL A N 1
ATOM 1367 C CA . VAL A 1 177 ? 60.093 5.910 -79.180 1.00 97.06 177 VAL A CA 1
ATOM 1368 C C . VAL A 1 177 ? 58.572 5.741 -79.145 1.00 97.06 177 VAL A C 1
ATOM 1370 O O . VAL A 1 177 ? 58.004 5.799 -78.056 1.00 97.06 177 VAL A O 1
ATOM 1373 N N . ASP A 1 178 ? 57.929 5.450 -80.277 1.00 97.19 178 ASP A N 1
ATOM 1374 C CA . ASP A 1 178 ? 56.489 5.169 -80.355 1.00 97.19 178 ASP A CA 1
ATOM 1375 C C . ASP A 1 178 ? 56.118 3.965 -79.469 1.00 97.19 178 ASP A C 1
ATOM 1377 O O . ASP A 1 178 ? 55.282 4.082 -78.573 1.00 97.19 178 ASP A O 1
ATOM 1381 N N . ARG A 1 179 ? 56.828 2.836 -79.613 1.00 96.69 179 ARG A N 1
ATOM 1382 C CA . ARG A 1 179 ? 56.658 1.648 -78.752 1.00 96.69 179 ARG A CA 1
ATOM 1383 C C . ARG A 1 179 ? 56.901 1.946 -77.277 1.00 96.69 179 ARG A C 1
ATOM 1385 O O . ARG A 1 179 ? 56.192 1.426 -76.425 1.00 96.69 179 ARG A O 1
ATOM 1392 N N . ASN A 1 180 ? 57.893 2.771 -76.942 1.00 96.56 180 ASN A N 1
ATOM 1393 C CA . ASN A 1 180 ? 58.130 3.164 -75.553 1.00 96.56 180 ASN A CA 1
ATOM 1394 C C . ASN A 1 180 ? 56.985 4.041 -75.011 1.00 96.56 180 ASN A C 1
ATOM 1396 O O . ASN A 1 180 ? 56.646 3.919 -73.837 1.00 96.56 180 ASN A O 1
ATOM 1400 N N . GLN A 1 181 ? 56.331 4.863 -75.838 1.00 97.19 181 GLN A N 1
ATOM 1401 C CA . GLN A 1 181 ? 55.115 5.590 -75.450 1.00 97.19 181 GLN A CA 1
ATOM 1402 C C . GLN A 1 181 ? 53.906 4.651 -75.288 1.00 97.19 181 GLN A C 1
ATOM 1404 O O . GLN A 1 181 ? 53.155 4.787 -74.318 1.00 97.19 181 GLN A O 1
ATOM 1409 N N . GLU A 1 182 ? 53.741 3.654 -76.161 1.00 97.25 182 GLU A N 1
ATOM 1410 C CA . GLU A 1 182 ? 52.735 2.588 -76.012 1.00 97.25 182 GLU A CA 1
ATOM 1411 C C . GLU A 1 182 ? 52.956 1.788 -74.715 1.00 97.25 182 GLU A C 1
ATOM 1413 O O . GLU A 1 182 ? 52.022 1.572 -73.944 1.00 97.25 182 GLU A O 1
ATOM 1418 N N . LEU A 1 183 ? 54.202 1.417 -74.407 1.00 96.88 183 LEU A N 1
ATOM 1419 C CA . LEU A 1 183 ? 54.556 0.726 -73.165 1.00 96.88 183 LEU A CA 1
ATOM 1420 C C . LEU A 1 183 ? 54.336 1.612 -71.930 1.00 96.88 183 LEU A C 1
ATOM 1422 O O . LEU A 1 183 ? 53.762 1.145 -70.951 1.00 96.88 183 LEU A O 1
ATOM 1426 N N . LEU A 1 184 ? 54.715 2.894 -71.965 1.00 97.38 184 LEU A N 1
ATOM 1427 C CA . LEU A 1 184 ? 54.494 3.830 -70.853 1.00 97.38 184 LEU A CA 1
ATOM 1428 C C . LEU A 1 184 ? 53.006 4.110 -70.606 1.00 97.38 184 LEU A C 1
ATOM 1430 O O . LEU A 1 184 ? 52.576 4.149 -69.453 1.00 97.38 184 LEU A O 1
ATOM 1434 N N . THR A 1 185 ? 52.201 4.275 -71.658 1.00 96.12 185 THR A N 1
ATOM 1435 C CA . THR A 1 185 ? 50.740 4.408 -71.515 1.00 96.12 185 THR A CA 1
ATOM 1436 C C . THR A 1 185 ? 50.113 3.109 -71.016 1.00 96.12 185 THR A C 1
ATOM 1438 O O . THR A 1 185 ? 49.216 3.156 -70.175 1.00 96.12 185 THR A O 1
ATOM 1441 N N . ARG A 1 186 ? 50.630 1.942 -71.424 1.00 97.50 186 ARG A N 1
ATOM 1442 C CA . ARG A 1 186 ? 50.185 0.650 -70.892 1.00 97.50 186 ARG A CA 1
ATOM 1443 C C . ARG A 1 186 ? 50.562 0.437 -69.425 1.00 97.50 186 ARG A C 1
ATOM 1445 O O . ARG A 1 186 ? 49.744 -0.092 -68.681 1.00 97.50 186 ARG A O 1
ATOM 1452 N N . ILE A 1 187 ? 51.748 0.868 -68.996 1.00 96.38 187 ILE A N 1
ATOM 1453 C CA . ILE A 1 187 ? 52.163 0.833 -67.585 1.00 96.38 187 ILE A CA 1
ATOM 1454 C C . ILE A 1 187 ? 51.235 1.719 -66.744 1.00 96.38 187 ILE A C 1
ATOM 1456 O O . ILE A 1 187 ? 50.722 1.244 -65.735 1.00 96.38 187 ILE A O 1
ATOM 1460 N N . ARG A 1 188 ? 50.920 2.942 -67.197 1.00 97.62 188 ARG A N 1
ATOM 1461 C CA . ARG A 1 188 ? 49.951 3.823 -66.513 1.00 97.62 188 ARG A CA 1
ATOM 1462 C C . ARG A 1 188 ? 48.570 3.180 -66.389 1.00 97.62 188 ARG A C 1
ATOM 1464 O O . ARG A 1 188 ? 48.053 3.102 -65.285 1.00 97.62 188 ARG A O 1
ATOM 1471 N N . GLN A 1 189 ? 48.035 2.602 -67.469 1.00 97.06 189 GLN A N 1
ATOM 1472 C CA . GLN A 1 189 ? 46.764 1.860 -67.431 1.00 97.06 189 GLN A CA 1
ATOM 1473 C C . GLN A 1 189 ? 46.769 0.684 -66.442 1.00 97.06 189 GLN A C 1
ATOM 1475 O O . GLN A 1 189 ? 45.713 0.305 -65.942 1.00 97.06 189 GLN A O 1
ATOM 1480 N N . LEU A 1 190 ? 47.921 0.051 -66.202 1.00 94.88 190 LEU A N 1
ATOM 1481 C CA . LEU A 1 190 ? 48.045 -1.023 -65.216 1.00 94.88 190 LEU A CA 1
ATOM 1482 C C . LEU A 1 190 ? 48.119 -0.461 -63.791 1.00 94.88 190 LEU A C 1
ATOM 1484 O O . LEU A 1 190 ? 47.413 -0.969 -62.929 1.00 94.88 190 LEU A O 1
ATOM 1488 N N . GLN A 1 191 ? 48.867 0.623 -63.570 1.00 95.81 191 GLN A N 1
ATOM 1489 C CA . GLN A 1 191 ? 48.945 1.331 -62.284 1.00 95.81 191 GLN A CA 1
ATOM 1490 C C . GLN A 1 191 ? 47.594 1.935 -61.865 1.00 95.81 191 GLN A C 1
ATOM 1492 O O . GLN A 1 191 ? 47.209 1.840 -60.705 1.00 95.81 191 GLN A O 1
ATOM 1497 N N . GLU A 1 192 ? 46.836 2.499 -62.808 1.00 96.12 192 GLU A N 1
ATOM 1498 C CA . GLU A 1 192 ? 45.469 2.995 -62.593 1.00 96.12 192 GLU A CA 1
ATOM 1499 C C . GLU A 1 192 ? 44.534 1.859 -62.144 1.00 96.12 192 GLU A C 1
ATOM 1501 O O . GLU A 1 192 ? 43.788 2.010 -61.179 1.00 96.12 192 GLU A O 1
ATOM 1506 N N . ARG A 1 193 ? 44.627 0.683 -62.781 1.00 95.44 193 ARG A N 1
ATOM 1507 C CA . ARG A 1 193 ? 43.843 -0.514 -62.418 1.00 95.44 193 ARG A CA 1
ATOM 1508 C C . ARG A 1 193 ? 44.266 -1.136 -61.090 1.00 95.44 193 ARG A C 1
ATOM 1510 O O . ARG A 1 193 ? 43.421 -1.691 -60.393 1.00 95.44 193 ARG A O 1
ATOM 1517 N N . GLU A 1 194 ? 45.552 -1.075 -60.765 1.00 92.56 194 GLU A N 1
ATOM 1518 C CA . GLU A 1 194 ? 46.111 -1.531 -59.493 1.00 92.56 194 GLU A CA 1
ATOM 1519 C C . GLU A 1 194 ? 45.623 -0.632 -58.351 1.00 92.56 194 GLU A C 1
ATOM 1521 O O . GLU A 1 194 ? 45.033 -1.136 -57.399 1.00 92.56 194 GLU A O 1
ATOM 1526 N N . ALA A 1 195 ? 45.710 0.693 -58.508 1.00 95.44 195 ALA A N 1
ATOM 1527 C CA . ALA A 1 195 ? 45.141 1.660 -57.569 1.00 95.44 195 ALA A CA 1
ATOM 1528 C C . ALA A 1 195 ? 43.613 1.508 -57.429 1.00 95.44 195 ALA A C 1
ATOM 1530 O O . ALA A 1 195 ? 43.099 1.456 -56.315 1.00 95.44 195 ALA A O 1
ATOM 1531 N N . GLU A 1 196 ? 42.874 1.346 -58.533 1.00 96.25 196 GLU A N 1
ATOM 1532 C CA . GLU A 1 196 ? 41.441 1.027 -58.496 1.00 96.25 196 GLU A CA 1
ATOM 1533 C C . GLU A 1 196 ? 41.139 -0.260 -57.708 1.00 96.25 196 GLU A C 1
ATOM 1535 O O . GLU A 1 196 ? 40.118 -0.336 -57.024 1.00 96.25 196 GLU A O 1
ATOM 1540 N N . ALA A 1 197 ? 41.977 -1.293 -57.834 1.00 92.94 197 ALA A N 1
ATOM 1541 C CA . ALA A 1 197 ? 41.814 -2.552 -57.113 1.00 92.94 197 ALA A CA 1
ATOM 1542 C C . ALA A 1 197 ? 42.167 -2.407 -55.625 1.00 92.94 197 ALA A C 1
ATOM 1544 O O . ALA A 1 197 ? 41.462 -2.967 -54.784 1.00 92.94 197 ALA A O 1
ATOM 1545 N N . GLU A 1 198 ? 43.192 -1.619 -55.288 1.00 95.75 198 GLU A N 1
ATOM 1546 C CA . GLU A 1 198 ? 43.508 -1.265 -53.906 1.00 95.75 198 GLU A CA 1
ATOM 1547 C C . GLU A 1 198 ? 42.381 -0.473 -53.239 1.00 95.75 198 GLU A C 1
ATOM 1549 O O . GLU A 1 198 ? 42.004 -0.810 -52.123 1.00 95.75 198 GLU A O 1
ATOM 1554 N N . GLU A 1 199 ? 41.827 0.558 -53.886 1.00 96.69 199 GLU A N 1
ATOM 1555 C CA . GLU A 1 199 ? 40.716 1.336 -53.317 1.00 96.69 199 GLU A CA 1
ATOM 1556 C C . GLU A 1 199 ? 39.473 0.463 -53.125 1.00 96.69 199 GLU A C 1
ATOM 1558 O O . GLU A 1 199 ? 38.903 0.435 -52.035 1.00 96.69 199 GLU A O 1
ATOM 1563 N N . LYS A 1 200 ? 39.125 -0.384 -54.103 1.00 96.06 200 LYS A N 1
ATOM 1564 C CA . LYS A 1 200 ? 38.051 -1.381 -53.937 1.00 96.06 200 LYS A CA 1
ATOM 1565 C C . LYS A 1 200 ? 38.340 -2.345 -52.778 1.00 96.06 200 LYS A C 1
ATOM 1567 O O . LYS A 1 200 ? 37.415 -2.729 -52.068 1.00 96.06 200 LYS A O 1
ATOM 1572 N N . MET A 1 201 ? 39.597 -2.725 -52.544 1.00 93.88 201 MET A N 1
ATOM 1573 C CA . MET A 1 201 ? 39.998 -3.573 -51.414 1.00 93.88 201 MET A CA 1
ATOM 1574 C C . MET A 1 201 ? 39.891 -2.830 -50.069 1.00 93.88 201 MET A C 1
ATOM 1576 O O . MET A 1 201 ? 39.316 -3.379 -49.125 1.00 93.88 201 MET A O 1
ATOM 1580 N N . LYS A 1 202 ? 40.341 -1.570 -49.997 1.00 95.75 202 LYS A N 1
ATOM 1581 C CA . LYS A 1 202 ? 40.197 -0.675 -48.834 1.00 95.75 202 LYS A CA 1
ATOM 1582 C C . LYS A 1 202 ? 38.718 -0.493 -48.475 1.00 95.75 202 LYS A C 1
ATOM 1584 O O . LYS A 1 202 ? 38.341 -0.772 -47.338 1.00 95.75 202 LYS A O 1
ATOM 1589 N N . GLU A 1 203 ? 37.857 -0.182 -49.448 1.00 96.69 203 GLU A N 1
ATOM 1590 C CA . GLU A 1 203 ? 36.404 -0.101 -49.244 1.00 96.69 203 GLU A CA 1
ATOM 1591 C C . GLU A 1 203 ? 35.811 -1.405 -48.679 1.00 96.69 203 GLU A C 1
ATOM 1593 O O . GLU A 1 203 ? 34.945 -1.366 -47.804 1.00 96.69 203 GLU A O 1
ATOM 1598 N N . GLN A 1 204 ? 36.234 -2.580 -49.168 1.00 93.38 204 GLN A N 1
ATOM 1599 C CA . GLN A 1 204 ? 35.734 -3.860 -48.647 1.00 93.38 204 GLN A CA 1
ATOM 1600 C C . GLN A 1 204 ? 36.217 -4.128 -47.216 1.00 93.38 204 GLN A C 1
ATOM 1602 O O . GLN A 1 204 ? 35.442 -4.637 -46.402 1.00 93.38 204 GLN A O 1
ATOM 1607 N N . LEU A 1 205 ? 37.451 -3.745 -46.867 1.00 95.00 205 LEU A N 1
ATOM 1608 C CA . LEU A 1 205 ? 37.931 -3.797 -45.484 1.00 95.00 205 LEU A CA 1
ATOM 1609 C C . LEU A 1 205 ? 37.135 -2.859 -44.568 1.00 95.00 205 LEU A C 1
ATOM 1611 O O . LEU A 1 205 ? 36.811 -3.253 -43.447 1.00 95.00 205 LEU A O 1
ATOM 1615 N N . GLU A 1 206 ? 36.769 -1.663 -45.030 1.00 96.56 206 GLU A N 1
ATOM 1616 C CA . GLU A 1 206 ? 35.940 -0.727 -44.264 1.00 96.56 206 GLU A CA 1
ATOM 1617 C C . GLU A 1 206 ? 34.498 -1.219 -44.105 1.00 96.56 206 GLU A C 1
ATOM 1619 O O . GLU A 1 206 ? 33.993 -1.255 -42.983 1.00 96.56 206 GLU A O 1
ATOM 1624 N N . ARG A 1 207 ? 33.859 -1.716 -45.173 1.00 95.81 207 ARG A N 1
ATOM 1625 C CA . ARG A 1 207 ? 32.534 -2.367 -45.108 1.00 95.81 207 ARG A CA 1
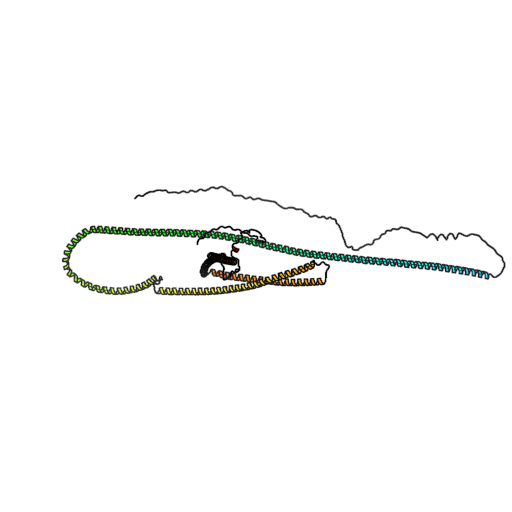ATOM 1626 C C . ARG A 1 207 ? 32.532 -3.539 -44.121 1.00 95.81 207 ARG A C 1
ATOM 1628 O O . ARG A 1 207 ? 31.637 -3.647 -43.285 1.00 95.81 207 ARG A O 1
ATOM 1635 N N . HIS A 1 208 ? 33.562 -4.384 -44.159 1.00 95.19 208 HIS A N 1
ATOM 1636 C CA . HIS A 1 208 ? 33.750 -5.499 -43.226 1.00 95.19 208 HIS A CA 1
ATOM 1637 C C . HIS A 1 208 ? 34.023 -5.031 -41.784 1.00 95.19 208 HIS A C 1
ATOM 1639 O O . HIS A 1 208 ? 33.512 -5.639 -40.842 1.00 95.19 208 HIS A O 1
ATOM 1645 N N . ARG A 1 209 ? 34.768 -3.936 -41.587 1.00 98.31 209 ARG A N 1
ATOM 1646 C CA . ARG A 1 209 ? 35.015 -3.321 -40.270 1.00 98.31 209 ARG A CA 1
ATOM 1647 C C . ARG A 1 209 ? 33.736 -2.745 -39.662 1.00 98.31 209 ARG A C 1
ATOM 1649 O O . ARG A 1 209 ? 33.458 -3.023 -38.500 1.00 98.31 209 ARG A O 1
ATOM 1656 N N . LEU A 1 210 ? 32.945 -2.013 -40.447 1.00 97.44 210 LEU A N 1
ATOM 1657 C CA . LEU A 1 210 ? 31.648 -1.470 -40.035 1.00 97.44 210 LEU A CA 1
ATOM 1658 C C . LEU A 1 210 ? 30.643 -2.592 -39.728 1.00 97.44 210 LEU A C 1
ATOM 1660 O O . LEU A 1 210 ? 29.938 -2.525 -38.725 1.00 97.44 210 LEU A O 1
ATOM 1664 N N . CYS A 1 211 ? 30.630 -3.658 -40.536 1.00 95.38 211 CYS A N 1
ATOM 1665 C CA . CYS A 1 211 ? 29.821 -4.855 -40.291 1.00 95.38 211 CYS A CA 1
ATOM 1666 C C . CYS A 1 211 ? 30.224 -5.573 -38.990 1.00 95.38 211 CYS A C 1
ATOM 1668 O O . CYS A 1 211 ? 29.365 -5.952 -38.199 1.00 95.38 211 CYS A O 1
ATOM 1670 N N . LYS A 1 212 ? 31.527 -5.695 -38.698 1.00 96.88 212 LYS A N 1
ATOM 1671 C CA . LYS A 1 212 ? 31.992 -6.199 -37.395 1.00 96.88 212 LYS A CA 1
ATOM 1672 C C . LYS A 1 212 ? 31.536 -5.309 -36.244 1.00 96.88 212 LYS A C 1
ATOM 1674 O O . LYS A 1 212 ? 30.949 -5.815 -35.301 1.00 96.88 212 LYS A O 1
ATOM 1679 N N . GLN A 1 213 ? 31.712 -3.994 -36.355 1.00 97.25 213 GLN A N 1
ATOM 1680 C CA . GLN A 1 213 ? 31.289 -3.047 -35.320 1.00 97.25 213 GLN A CA 1
ATOM 1681 C C . GLN A 1 213 ? 29.772 -3.077 -35.066 1.00 97.25 213 GLN A C 1
ATOM 1683 O O . GLN A 1 213 ? 29.351 -2.967 -33.915 1.00 97.25 213 GLN A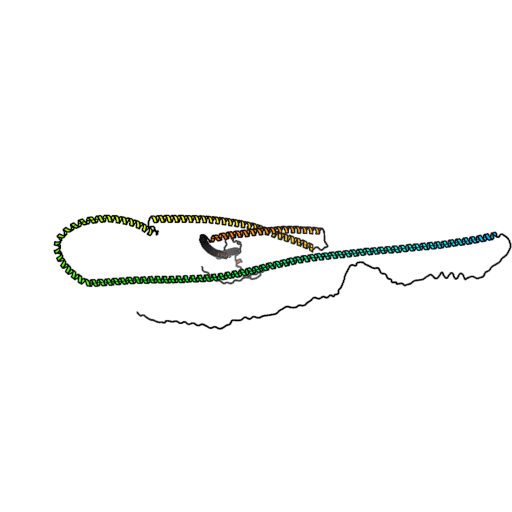 O 1
ATOM 1688 N N . SER A 1 214 ? 28.940 -3.265 -36.098 1.00 97.44 214 SER A N 1
ATOM 1689 C CA . SER A 1 214 ? 27.489 -3.400 -35.920 1.00 97.44 214 SER A CA 1
ATOM 1690 C C . SER A 1 214 ? 27.087 -4.752 -35.319 1.00 97.44 214 SER A C 1
ATOM 1692 O O . SER A 1 214 ? 26.188 -4.785 -34.478 1.00 97.44 214 SER A O 1
ATOM 1694 N N . LEU A 1 215 ? 27.782 -5.844 -35.662 1.00 94.44 215 LEU A N 1
ATOM 1695 C CA . LEU A 1 215 ? 27.614 -7.158 -35.028 1.00 94.44 215 LEU A CA 1
ATOM 1696 C C . LEU A 1 215 ? 28.067 -7.158 -33.558 1.00 94.44 215 LEU A C 1
ATOM 1698 O O . LEU A 1 215 ? 27.348 -7.678 -32.708 1.00 94.44 215 LEU A O 1
ATOM 1702 N N . ASP A 1 216 ? 29.198 -6.530 -33.236 1.00 97.06 216 ASP A N 1
ATOM 1703 C CA . ASP A 1 216 ? 29.702 -6.388 -31.865 1.00 97.06 216 ASP A CA 1
ATOM 1704 C C . ASP A 1 216 ? 28.733 -5.558 -31.005 1.00 97.06 216 ASP A C 1
ATOM 1706 O O . ASP A 1 216 ? 28.378 -5.964 -29.896 1.00 97.06 216 ASP A O 1
ATOM 1710 N N . ALA A 1 217 ? 28.226 -4.439 -31.537 1.00 97.50 217 ALA A N 1
ATOM 1711 C CA . ALA A 1 217 ? 27.222 -3.608 -30.872 1.00 97.50 217 ALA A CA 1
ATOM 1712 C C . ALA A 1 217 ? 25.855 -4.311 -30.736 1.00 97.50 217 ALA A C 1
ATOM 1714 O O . ALA A 1 217 ? 25.142 -4.096 -29.754 1.00 97.50 217 ALA A O 1
ATOM 1715 N N . ALA A 1 218 ? 25.474 -5.168 -31.689 1.00 95.94 218 ALA A N 1
ATOM 1716 C CA . ALA A 1 218 ? 24.297 -6.025 -31.557 1.00 95.94 218 ALA A CA 1
ATOM 1717 C C . ALA A 1 218 ? 24.504 -7.104 -30.480 1.00 95.94 218 ALA A C 1
ATOM 1719 O O . ALA A 1 218 ? 23.604 -7.340 -29.679 1.00 95.94 218 ALA A O 1
ATOM 1720 N N . GLY A 1 219 ? 25.697 -7.701 -30.405 1.00 96.44 219 GLY A N 1
ATOM 1721 C CA . GLY A 1 219 ? 26.074 -8.668 -29.374 1.00 96.44 219 GLY A CA 1
ATOM 1722 C C . GLY A 1 219 ? 26.103 -8.069 -27.965 1.00 96.44 219 GLY A C 1
ATOM 1723 O O . GLY A 1 219 ? 25.643 -8.709 -27.024 1.00 96.44 219 GLY A O 1
ATOM 1724 N N . GLN A 1 220 ? 26.565 -6.824 -27.810 1.00 97.25 220 GLN A N 1
ATOM 1725 C CA . GLN A 1 220 ? 26.457 -6.070 -26.552 1.00 97.25 220 GLN A CA 1
ATOM 1726 C C . GLN A 1 220 ? 24.986 -5.882 -26.144 1.00 97.25 220 GLN A C 1
ATOM 1728 O O . GLN A 1 220 ? 24.601 -6.300 -25.056 1.00 97.25 220 GLN A O 1
ATOM 1733 N N . LYS A 1 221 ? 24.137 -5.400 -27.061 1.00 97.06 221 LYS A N 1
ATOM 1734 C CA . LYS A 1 221 ? 22.685 -5.223 -26.847 1.00 97.06 221 LYS A CA 1
ATOM 1735 C C . LYS A 1 221 ? 21.898 -6.519 -26.629 1.00 97.06 221 LYS A C 1
ATOM 1737 O O . LYS A 1 221 ? 20.731 -6.458 -26.237 1.00 97.06 221 LYS A O 1
ATOM 1742 N N . LEU A 1 222 ? 22.475 -7.679 -26.946 1.00 94.94 222 LEU A N 1
ATOM 1743 C CA . LEU A 1 222 ? 21.915 -8.983 -26.590 1.00 94.94 222 LEU A CA 1
ATOM 1744 C C . LEU A 1 222 ? 22.307 -9.361 -25.160 1.00 94.94 222 LEU A C 1
ATOM 1746 O O . LEU A 1 222 ? 21.410 -9.660 -24.380 1.00 94.94 222 LEU A O 1
ATOM 1750 N N . ARG A 1 223 ? 23.584 -9.218 -24.779 1.00 96.06 223 ARG A N 1
ATOM 1751 C CA . ARG A 1 223 ? 24.045 -9.447 -23.395 1.00 96.06 223 ARG A CA 1
ATOM 1752 C C . ARG A 1 223 ? 23.313 -8.560 -22.390 1.00 96.06 223 ARG A C 1
ATOM 1754 O O . ARG A 1 223 ? 22.757 -9.074 -21.435 1.00 96.06 223 ARG A O 1
ATOM 1761 N N . GLU A 1 224 ? 23.167 -7.266 -22.678 1.00 96.69 224 GLU A N 1
ATOM 1762 C CA . GLU A 1 224 ? 22.382 -6.325 -21.854 1.00 96.69 224 GLU A CA 1
ATOM 1763 C C . GLU A 1 224 ? 20.935 -6.804 -21.603 1.00 96.69 224 GLU A C 1
ATOM 1765 O O . GLU A 1 224 ? 20.356 -6.550 -20.545 1.00 96.69 224 GLU A O 1
ATOM 1770 N N . LYS A 1 225 ? 20.336 -7.520 -22.567 1.00 96.06 225 LYS A N 1
ATOM 1771 C CA . LYS A 1 225 ? 18.998 -8.117 -22.429 1.00 96.06 225 LYS A CA 1
ATOM 1772 C C . LYS A 1 225 ? 19.032 -9.455 -21.702 1.00 96.06 225 LYS A C 1
ATOM 1774 O O . LYS A 1 225 ? 18.096 -9.738 -20.965 1.00 96.06 225 LYS A O 1
ATOM 1779 N N . GLU A 1 226 ? 20.063 -10.268 -21.900 1.00 95.62 226 GLU A N 1
ATOM 1780 C CA . GLU A 1 226 ? 20.278 -11.523 -21.171 1.00 95.62 226 GLU A CA 1
ATOM 1781 C C . GLU A 1 226 ? 20.501 -11.243 -19.675 1.00 95.62 226 GLU A C 1
ATOM 1783 O O . GLU A 1 226 ? 19.815 -11.834 -18.843 1.00 95.62 226 GLU A O 1
ATOM 1788 N N . ASP A 1 227 ? 21.336 -10.258 -19.339 1.00 96.38 227 ASP A N 1
ATOM 1789 C CA . ASP A 1 227 ? 21.565 -9.757 -17.978 1.00 96.38 227 ASP A CA 1
ATOM 1790 C C . ASP A 1 227 ? 20.278 -9.161 -17.375 1.00 96.38 227 ASP A C 1
ATOM 1792 O O . ASP A 1 227 ? 19.900 -9.471 -16.243 1.00 96.38 227 ASP A O 1
ATOM 1796 N N . GLY A 1 228 ? 19.536 -8.359 -18.151 1.00 97.62 228 GLY A N 1
ATOM 1797 C CA . GLY A 1 228 ? 18.234 -7.822 -17.738 1.00 97.62 228 GLY A CA 1
ATOM 1798 C C . GLY A 1 228 ? 17.171 -8.905 -17.495 1.00 97.62 228 GLY A C 1
ATOM 1799 O O . GLY A 1 228 ? 16.376 -8.797 -16.559 1.00 97.62 228 GLY A O 1
ATOM 1800 N N . LEU A 1 229 ? 17.172 -9.978 -18.293 1.00 95.94 229 LEU A N 1
ATOM 1801 C CA . LEU A 1 229 ? 16.311 -11.149 -18.103 1.00 95.94 229 LEU A CA 1
ATOM 1802 C C . LEU A 1 229 ? 16.755 -12.004 -16.908 1.00 95.94 229 LEU A C 1
ATOM 1804 O O . LEU A 1 229 ? 15.894 -12.541 -16.210 1.00 95.94 229 LEU A O 1
ATOM 1808 N N . ALA A 1 230 ? 18.057 -12.098 -16.628 1.00 95.50 230 ALA A N 1
ATOM 1809 C CA . ALA A 1 230 ? 18.580 -12.759 -15.436 1.00 95.50 230 ALA A CA 1
ATOM 1810 C C . ALA A 1 230 ? 18.136 -12.023 -14.160 1.00 95.50 230 ALA A C 1
ATOM 1812 O O . ALA A 1 230 ? 17.520 -12.637 -13.289 1.00 95.50 230 ALA A O 1
ATOM 1813 N N . ALA A 1 231 ? 18.309 -10.698 -14.100 1.00 96.81 231 ALA A N 1
ATOM 1814 C CA . ALA A 1 231 ? 17.823 -9.865 -12.996 1.00 96.81 231 ALA A CA 1
ATOM 1815 C C . ALA A 1 231 ? 16.287 -9.935 -12.835 1.00 96.81 231 ALA A C 1
ATOM 1817 O O . ALA A 1 231 ? 15.760 -10.014 -11.719 1.00 96.81 231 ALA A O 1
ATOM 1818 N N . ALA A 1 232 ? 15.533 -9.984 -13.940 1.00 94.81 232 ALA A N 1
ATOM 1819 C CA . ALA A 1 232 ? 14.095 -10.251 -13.894 1.00 94.81 232 ALA A CA 1
ATOM 1820 C C . ALA A 1 232 ? 13.789 -11.651 -13.315 1.00 94.81 232 ALA A C 1
ATOM 1822 O O . ALA A 1 232 ? 12.896 -11.795 -12.481 1.00 94.81 232 ALA A O 1
ATOM 1823 N N . GLY A 1 233 ? 14.557 -12.678 -13.687 1.00 96.12 233 GLY A N 1
ATOM 1824 C CA . GLY A 1 233 ? 14.461 -14.029 -13.130 1.00 96.12 233 GLY A CA 1
ATOM 1825 C C . GLY A 1 233 ? 14.748 -14.093 -11.625 1.00 96.12 233 GLY A C 1
ATOM 1826 O O . GLY A 1 233 ? 14.032 -14.781 -10.890 1.00 96.12 233 GLY A O 1
ATOM 1827 N N . GLU A 1 234 ? 15.735 -13.337 -11.142 1.00 95.69 234 GLU A N 1
ATOM 1828 C CA . GLU A 1 234 ? 16.046 -13.198 -9.715 1.00 95.69 234 GLU A CA 1
ATOM 1829 C C . GLU A 1 234 ? 14.905 -12.520 -8.949 1.00 95.69 234 GLU A C 1
ATOM 1831 O O . GLU A 1 234 ? 14.438 -13.059 -7.943 1.00 95.69 234 GLU A O 1
ATOM 1836 N N . THR A 1 235 ? 14.376 -11.394 -9.446 1.00 96.12 235 THR A N 1
ATOM 1837 C CA . THR A 1 235 ? 13.236 -10.716 -8.794 1.00 96.12 235 THR A CA 1
ATOM 1838 C C . THR A 1 235 ? 11.974 -11.582 -8.784 1.00 96.12 235 THR A C 1
ATOM 1840 O O . THR A 1 235 ? 11.304 -11.664 -7.755 1.00 96.12 235 THR A O 1
ATOM 1843 N N . ILE A 1 236 ? 11.683 -12.318 -9.864 1.00 96.75 236 ILE A N 1
ATOM 1844 C CA . ILE A 1 236 ? 10.596 -13.312 -9.910 1.00 96.75 236 ILE A CA 1
ATOM 1845 C C . ILE A 1 236 ? 10.822 -14.426 -8.877 1.00 96.75 236 ILE A C 1
ATOM 1847 O O . ILE A 1 236 ? 9.869 -14.877 -8.240 1.00 96.75 236 ILE A O 1
ATOM 1851 N N . SER A 1 237 ? 12.064 -14.869 -8.680 1.00 96.50 237 SER A N 1
ATOM 1852 C CA . SER A 1 237 ? 12.403 -15.910 -7.701 1.00 96.50 237 SER A CA 1
ATOM 1853 C C . SER A 1 237 ? 12.265 -15.408 -6.259 1.00 96.50 237 SER A C 1
ATOM 1855 O O . SER A 1 237 ? 11.676 -16.096 -5.427 1.00 96.50 237 SER A O 1
ATOM 1857 N N . ALA A 1 238 ? 12.693 -14.175 -5.978 1.00 97.56 238 ALA A N 1
ATOM 1858 C CA . ALA A 1 238 ? 12.492 -13.517 -4.687 1.00 97.56 238 ALA A CA 1
ATOM 1859 C C . ALA A 1 238 ? 11.004 -13.251 -4.384 1.00 97.56 238 ALA A C 1
ATOM 1861 O O . ALA A 1 238 ? 10.563 -13.404 -3.245 1.00 97.56 238 ALA A O 1
ATOM 1862 N N . LEU A 1 239 ? 10.200 -12.901 -5.395 1.00 96.19 239 LEU A N 1
ATOM 1863 C CA . LEU A 1 239 ? 8.747 -12.768 -5.252 1.00 96.19 239 LEU A CA 1
ATOM 1864 C C . LEU A 1 239 ? 8.073 -14.124 -4.996 1.00 96.19 239 LEU A C 1
ATOM 1866 O O . LEU A 1 239 ? 7.209 -14.206 -4.128 1.00 96.19 239 LEU A O 1
ATOM 1870 N N . LYS A 1 240 ? 8.498 -15.201 -5.671 1.00 97.38 240 LYS A N 1
ATOM 1871 C CA . LYS A 1 240 ? 8.028 -16.570 -5.383 1.00 97.38 240 LYS A CA 1
ATOM 1872 C C . LYS A 1 240 ? 8.368 -17.011 -3.957 1.00 97.38 240 LYS A C 1
ATOM 1874 O O . LYS A 1 240 ? 7.518 -17.612 -3.312 1.00 97.38 240 LYS A O 1
ATOM 1879 N N . ALA A 1 241 ? 9.560 -16.684 -3.450 1.00 97.06 241 ALA A N 1
ATOM 1880 C CA . ALA A 1 241 ? 9.925 -16.947 -2.057 1.00 97.06 241 ALA A CA 1
ATOM 1881 C C . ALA A 1 241 ? 8.975 -16.225 -1.084 1.00 97.06 241 ALA A C 1
ATOM 1883 O O . ALA A 1 241 ? 8.339 -16.880 -0.264 1.00 97.06 241 ALA A O 1
ATOM 1884 N N . LYS A 1 242 ? 8.767 -14.913 -1.265 1.00 97.94 242 LYS A N 1
ATOM 1885 C CA . LYS A 1 242 ? 7.829 -14.117 -0.450 1.00 97.94 242 LYS A CA 1
ATOM 1886 C C . LYS A 1 242 ? 6.383 -14.612 -0.524 1.00 97.94 242 LYS A C 1
ATOM 1888 O O . LYS A 1 242 ? 5.680 -14.595 0.480 1.00 97.94 242 LYS A O 1
ATOM 1893 N N . VAL A 1 243 ? 5.921 -15.074 -1.688 1.00 97.25 243 VAL A N 1
ATOM 1894 C CA . VAL A 1 243 ? 4.588 -15.686 -1.827 1.00 97.25 243 VAL A CA 1
ATOM 1895 C C . VAL A 1 243 ? 4.496 -16.987 -1.024 1.00 97.25 243 VAL A C 1
ATOM 1897 O O . VAL A 1 243 ? 3.507 -17.179 -0.322 1.00 97.25 243 VAL A O 1
ATOM 1900 N N . SER A 1 244 ? 5.524 -17.839 -1.053 1.00 96.62 244 SER A N 1
ATOM 1901 C CA . SER A 1 244 ? 5.584 -19.062 -0.235 1.00 96.62 244 SER A CA 1
ATOM 1902 C C . SER A 1 244 ? 5.633 -18.762 1.270 1.00 96.62 244 SER A C 1
ATOM 1904 O O . SER A 1 244 ? 4.939 -19.413 2.048 1.00 96.62 244 SER A O 1
ATOM 1906 N N . GLU A 1 245 ? 6.406 -17.754 1.688 1.00 97.75 245 GLU A N 1
ATOM 1907 C CA . GLU A 1 245 ? 6.467 -17.272 3.077 1.00 97.75 245 GLU A CA 1
ATOM 1908 C C . GLU A 1 245 ? 5.095 -16.779 3.558 1.00 97.75 245 GLU A C 1
ATOM 1910 O O . GLU A 1 245 ? 4.626 -17.188 4.622 1.00 97.75 245 GLU A O 1
ATOM 1915 N N . LEU A 1 246 ? 4.413 -15.960 2.747 1.00 97.06 246 LEU A N 1
ATOM 1916 C CA . LEU A 1 246 ? 3.078 -15.444 3.053 1.00 97.06 246 LEU A CA 1
ATOM 1917 C C . LEU A 1 246 ? 2.023 -16.558 3.096 1.00 97.06 246 LEU A C 1
ATOM 1919 O O . LEU A 1 246 ? 1.204 -16.577 4.014 1.00 97.06 246 LEU A O 1
ATOM 1923 N N . GLN A 1 247 ? 2.071 -17.521 2.169 1.00 97.62 247 GLN A N 1
ATOM 1924 C CA . GLN A 1 247 ? 1.208 -18.711 2.187 1.00 97.62 247 GLN A CA 1
ATOM 1925 C C . GLN A 1 247 ? 1.419 -19.548 3.456 1.00 97.62 247 GLN A C 1
ATOM 1927 O O . GLN A 1 247 ? 0.447 -20.008 4.056 1.00 97.62 247 GLN A O 1
ATOM 1932 N N . TRP A 1 248 ? 2.666 -19.705 3.909 1.00 97.56 248 TRP A N 1
ATOM 1933 C CA . TRP A 1 248 ? 2.966 -20.414 5.152 1.00 97.56 248 TRP A CA 1
ATOM 1934 C C . TRP A 1 248 ? 2.495 -19.637 6.391 1.00 97.56 248 TRP A C 1
ATOM 1936 O O . TRP A 1 248 ? 1.880 -20.224 7.282 1.00 97.56 248 TRP A O 1
ATOM 1946 N N . SER A 1 249 ? 2.677 -18.309 6.433 1.00 97.50 249 SER A N 1
ATOM 1947 C CA . SER A 1 249 ? 2.131 -17.488 7.524 1.00 97.50 249 SER A CA 1
ATOM 1948 C C . SER A 1 249 ? 0.601 -17.492 7.557 1.00 97.50 249 SER A C 1
ATOM 1950 O O . SER A 1 249 ? 0.026 -17.553 8.641 1.00 97.50 249 SER A O 1
ATOM 1952 N N . MET A 1 250 ? -0.055 -17.503 6.391 1.00 96.31 250 MET A N 1
ATOM 1953 C CA . MET A 1 250 ? -1.511 -17.592 6.267 1.00 96.31 250 MET A CA 1
ATOM 1954 C C . MET A 1 250 ? -2.023 -18.940 6.784 1.00 96.31 250 MET A C 1
ATOM 1956 O O . MET A 1 250 ? -2.925 -18.962 7.612 1.00 96.31 250 MET A O 1
ATOM 1960 N N . MET A 1 251 ? -1.397 -20.056 6.389 1.00 96.44 251 MET A N 1
ATOM 1961 C CA . MET A 1 251 ? -1.728 -21.394 6.902 1.00 96.44 251 MET A CA 1
ATOM 1962 C C . MET A 1 251 ? -1.565 -21.486 8.431 1.00 96.44 251 MET A C 1
ATOM 1964 O O . MET A 1 251 ? -2.410 -22.067 9.113 1.00 96.44 251 MET A O 1
ATOM 1968 N N . ASN A 1 252 ? -0.515 -20.878 8.990 1.00 97.50 252 ASN A N 1
ATOM 1969 C CA . ASN A 1 252 ? -0.313 -20.829 10.440 1.00 97.50 252 ASN A CA 1
ATOM 1970 C C . ASN A 1 252 ? -1.380 -19.974 11.149 1.00 97.50 252 ASN A C 1
ATOM 1972 O O . ASN A 1 252 ? -1.885 -20.378 12.195 1.00 97.50 252 ASN A O 1
ATOM 1976 N N . GLN A 1 253 ? -1.756 -18.823 10.582 1.00 96.75 253 GLN A N 1
ATOM 1977 C CA . GLN A 1 253 ? -2.835 -17.978 11.110 1.00 96.75 253 GLN A CA 1
ATOM 1978 C C . GLN A 1 253 ? -4.197 -18.679 11.020 1.00 96.75 253 GLN A C 1
ATOM 1980 O O . GLN A 1 253 ? -4.943 -18.682 11.993 1.00 96.75 253 GLN A O 1
ATOM 1985 N N . GLU A 1 254 ? -4.500 -19.354 9.910 1.00 97.56 254 GLU A N 1
ATOM 1986 C CA . GLU A 1 254 ? -5.684 -20.208 9.782 1.00 97.56 254 GLU A CA 1
ATOM 1987 C C . GLU A 1 254 ? -5.721 -21.313 10.845 1.00 97.56 254 GLU A C 1
ATOM 1989 O O . GLU A 1 254 ? -6.786 -21.613 11.379 1.00 97.56 254 GLU A O 1
ATOM 1994 N N . MET A 1 255 ? -4.579 -21.933 11.154 1.00 96.06 255 MET A N 1
ATOM 1995 C CA . MET A 1 255 ? -4.487 -22.969 12.185 1.00 96.06 255 MET A CA 1
ATOM 1996 C C . MET A 1 255 ? -4.749 -22.400 13.587 1.00 96.06 255 MET A C 1
ATOM 1998 O O . MET A 1 255 ? -5.476 -23.019 14.360 1.00 96.06 255 MET A O 1
ATOM 2002 N N . GLN A 1 256 ? -4.230 -21.203 13.885 1.00 97.50 256 GLN A N 1
ATOM 2003 C CA . GLN A 1 256 ? -4.498 -20.478 15.135 1.00 97.50 256 GLN A CA 1
ATOM 2004 C C . GLN A 1 256 ? -5.965 -20.039 15.253 1.00 97.50 256 GLN A C 1
ATOM 2006 O O . GLN A 1 256 ? -6.553 -20.144 16.325 1.00 97.50 256 GLN A O 1
ATOM 2011 N N . VAL A 1 257 ? -6.587 -19.589 14.158 1.00 96.06 257 VAL A N 1
ATOM 2012 C CA . VAL A 1 257 ? -8.028 -19.288 14.135 1.00 96.06 257 VAL A CA 1
ATOM 2013 C C . VAL A 1 257 ? -8.830 -20.556 14.423 1.00 96.06 257 VAL A C 1
ATOM 2015 O O . VAL A 1 257 ? -9.677 -20.534 15.309 1.00 96.06 257 VAL A O 1
ATOM 2018 N N . LYS A 1 258 ? -8.513 -21.679 13.768 1.00 97.06 258 LYS A N 1
ATOM 2019 C CA . LYS A 1 258 ? -9.207 -22.962 13.977 1.00 97.06 258 LYS A CA 1
ATOM 2020 C C . LYS A 1 258 ? -9.063 -23.482 15.416 1.00 97.06 258 LYS A C 1
ATOM 2022 O O . LYS A 1 258 ? -10.042 -23.987 15.957 1.00 97.06 258 LYS A O 1
ATOM 2027 N N . SER A 1 259 ? -7.903 -23.316 16.068 1.00 96.56 259 SER A N 1
ATOM 2028 C CA . SER A 1 259 ? -7.741 -23.700 17.482 1.00 96.56 259 SER A CA 1
ATOM 2029 C C . SER A 1 259 ? -8.534 -22.791 18.430 1.00 96.56 259 SER A C 1
ATOM 2031 O O . SER A 1 259 ? -9.256 -23.290 19.295 1.00 96.56 259 SER A O 1
ATOM 2033 N N . LEU A 1 260 ? -8.497 -21.470 18.216 1.00 96.81 260 LEU A N 1
ATOM 2034 C CA . LEU A 1 260 ? -9.303 -20.504 18.975 1.00 96.81 260 LEU A CA 1
ATOM 2035 C C . LEU A 1 260 ? -10.813 -20.698 18.747 1.00 96.81 260 LEU A C 1
ATOM 2037 O O . LEU A 1 260 ? -11.617 -20.443 19.643 1.00 96.81 260 LEU A O 1
ATOM 2041 N N . GLU A 1 261 ? -11.225 -21.175 17.570 1.00 96.44 261 GLU A N 1
ATOM 2042 C CA . GLU A 1 261 ? -12.609 -21.553 17.282 1.00 96.44 261 GLU A CA 1
ATOM 2043 C C . GLU A 1 261 ? -13.045 -22.807 18.049 1.00 96.44 261 GLU A C 1
ATOM 2045 O O . GLU A 1 261 ? -14.165 -22.808 18.564 1.00 96.44 261 GLU A O 1
ATOM 2050 N N . SER A 1 262 ? -12.186 -23.825 18.197 1.00 95.94 262 SER A N 1
ATOM 2051 C CA . SER A 1 262 ? -12.464 -24.966 19.085 1.00 95.94 262 SER A CA 1
ATOM 2052 C C . SER A 1 262 ? -12.506 -24.562 20.562 1.00 95.94 262 SER A C 1
ATOM 2054 O O . SER A 1 262 ? -13.484 -24.877 21.233 1.00 95.94 262 SER A O 1
ATOM 2056 N N . GLU A 1 263 ? -11.551 -23.768 21.059 1.00 96.88 263 GLU A N 1
ATOM 2057 C CA . GLU A 1 263 ? -11.567 -23.258 22.444 1.00 96.88 263 GLU A CA 1
ATOM 2058 C C . GLU A 1 263 ? -12.849 -22.451 22.732 1.00 96.88 263 GLU A C 1
ATOM 2060 O O . GLU A 1 263 ? -13.497 -22.607 23.768 1.00 96.88 263 GLU A O 1
ATOM 2065 N N . LYS A 1 264 ? -13.288 -21.632 21.769 1.00 95.62 264 LYS A N 1
ATOM 2066 C CA . LYS A 1 264 ? -14.551 -20.879 21.818 1.00 95.62 264 LYS A CA 1
ATOM 2067 C C . LYS A 1 264 ? -15.795 -21.776 21.774 1.00 95.62 264 LYS A C 1
ATOM 2069 O O . LYS A 1 264 ? -16.838 -21.361 22.281 1.00 95.62 264 LYS A O 1
ATOM 2074 N N . GLN A 1 265 ? -15.729 -22.962 21.169 1.00 96.75 265 GLN A N 1
ATOM 2075 C CA . GLN A 1 265 ? -16.807 -23.957 21.217 1.00 96.75 265 GLN A CA 1
ATOM 2076 C C . GLN A 1 265 ? -16.829 -24.662 22.579 1.00 96.75 265 GLN A C 1
ATOM 2078 O O . GLN A 1 265 ? -17.869 -24.657 23.235 1.00 96.75 265 GLN A O 1
ATOM 2083 N N . GLU A 1 266 ? -15.683 -25.135 23.073 1.00 96.44 266 GLU A N 1
ATOM 2084 C CA . GLU A 1 266 ? -15.560 -25.754 24.399 1.00 96.44 266 GLU A CA 1
ATOM 2085 C C . GLU A 1 266 ? -16.032 -24.817 25.522 1.00 96.44 266 GLU A C 1
ATOM 2087 O O . GLU A 1 266 ? -16.811 -25.221 26.386 1.00 96.44 266 GLU A O 1
ATOM 2092 N N . LEU A 1 267 ? -15.642 -23.538 25.494 1.00 94.88 267 LEU A N 1
ATOM 2093 C CA . LEU A 1 267 ? -16.088 -22.542 26.476 1.00 94.88 267 LEU A CA 1
ATOM 2094 C C . LEU A 1 267 ? -17.598 -22.256 26.395 1.00 94.88 267 LEU A C 1
ATOM 2096 O O . LEU A 1 267 ? -18.230 -22.024 27.427 1.00 94.88 267 LEU A O 1
ATOM 2100 N N . LYS A 1 268 ? -18.208 -22.314 25.201 1.00 95.62 268 LYS A N 1
ATOM 2101 C CA . LYS A 1 268 ? -19.672 -22.221 25.044 1.00 95.62 268 LYS A CA 1
ATOM 2102 C C . LYS A 1 268 ? -20.383 -23.438 25.630 1.00 95.62 268 LYS A C 1
ATOM 2104 O O . LYS A 1 268 ? -21.403 -23.271 26.295 1.00 95.62 268 LYS A O 1
ATOM 2109 N N . GLU A 1 269 ? -19.861 -24.641 25.406 1.00 95.88 269 GLU A N 1
ATOM 2110 C CA . GLU A 1 269 ? -20.420 -25.869 25.978 1.00 95.88 269 GLU A CA 1
ATOM 2111 C C . GLU A 1 269 ? -20.291 -25.879 27.504 1.00 95.88 269 GLU A C 1
ATOM 2113 O O . GLU A 1 269 ? -21.261 -26.175 28.202 1.00 95.88 269 GLU A O 1
ATOM 2118 N N . GLN A 1 270 ? -19.144 -25.450 28.041 1.00 95.56 270 GLN A N 1
ATOM 2119 C CA . GLN A 1 270 ? -18.954 -25.250 29.479 1.00 95.56 270 GLN A CA 1
ATOM 2120 C C . GLN A 1 270 ? -19.960 -24.238 30.048 1.00 95.56 270 GLN A C 1
ATOM 2122 O O . GLN A 1 270 ? -20.598 -24.531 31.059 1.00 95.56 270 GLN A O 1
ATOM 2127 N N . LEU A 1 271 ? -20.166 -23.088 29.392 1.00 94.50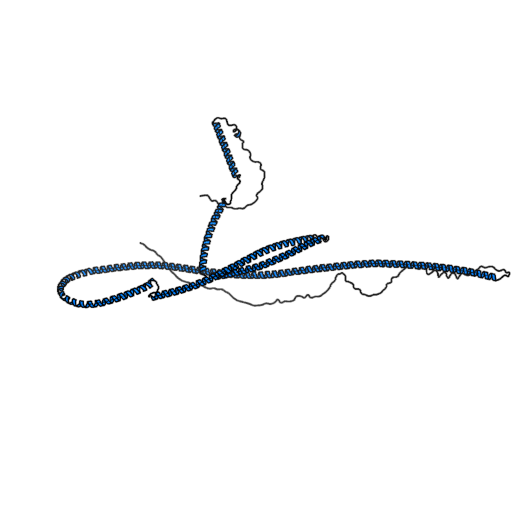 271 LEU A N 1
ATOM 2128 C CA . LEU A 1 271 ? -21.164 -22.094 29.806 1.00 94.50 271 LEU A CA 1
ATOM 2129 C C . LEU A 1 271 ? -22.586 -22.687 29.800 1.00 94.50 271 LEU A C 1
ATOM 2131 O O . LEU A 1 271 ? -23.310 -22.559 30.787 1.00 94.50 271 LEU A O 1
ATOM 2135 N N . ALA A 1 272 ? -22.972 -23.393 28.733 1.00 95.94 272 ALA A N 1
ATOM 2136 C CA . ALA A 1 272 ? -24.276 -24.048 28.623 1.00 95.94 272 ALA A CA 1
ATOM 2137 C C . ALA A 1 272 ? -24.486 -25.131 29.701 1.00 95.94 272 ALA A C 1
ATOM 2139 O O . ALA A 1 272 ? -25.587 -25.273 30.233 1.00 95.94 272 ALA A O 1
ATOM 2140 N N . LEU A 1 273 ? -23.431 -25.862 30.075 1.00 96.69 273 LEU A N 1
ATOM 2141 C CA . LEU A 1 273 ? -23.457 -26.819 31.184 1.00 96.69 273 LEU A CA 1
ATOM 2142 C C . LEU A 1 273 ? -23.600 -26.140 32.555 1.00 96.69 273 LEU A C 1
ATOM 2144 O O . LEU A 1 273 ? -24.206 -26.733 33.447 1.00 96.69 273 LEU A O 1
ATOM 2148 N N . GLN A 1 274 ? -23.080 -24.923 32.750 1.00 93.81 274 GLN A N 1
ATOM 2149 C CA . GLN A 1 274 ? -23.331 -24.163 33.983 1.00 93.81 274 GLN A CA 1
ATOM 2150 C C . GLN A 1 274 ? -24.747 -23.570 34.008 1.00 93.81 274 GLN A C 1
ATOM 2152 O O . GLN A 1 274 ? -25.404 -23.666 35.041 1.00 93.81 274 GLN A O 1
ATOM 2157 N N . HIS A 1 275 ? -25.266 -23.051 32.887 1.00 94.12 275 HIS A N 1
ATOM 2158 C CA . HIS A 1 275 ? -26.661 -22.595 32.802 1.00 94.12 275 HIS A CA 1
ATOM 2159 C C . HIS A 1 275 ? -27.649 -23.712 33.161 1.00 94.12 275 HIS A C 1
ATOM 2161 O O . HIS A 1 275 ? -28.471 -23.515 34.052 1.00 94.12 275 HIS A O 1
ATOM 2167 N N . LYS A 1 276 ? -27.484 -24.917 32.596 1.00 96.88 276 LYS A N 1
ATOM 2168 C CA . LYS A 1 276 ? -28.307 -26.087 32.954 1.00 96.88 276 LYS A CA 1
ATOM 2169 C C . LYS A 1 276 ? -28.237 -26.442 34.442 1.00 96.88 276 LYS A C 1
ATOM 2171 O O . LYS A 1 276 ? -29.262 -26.731 35.046 1.00 96.88 276 LYS A O 1
ATOM 2176 N N . LYS A 1 277 ? -27.060 -26.364 35.073 1.00 96.94 277 LYS A N 1
ATOM 2177 C CA . LYS A 1 277 ? -26.928 -26.588 36.527 1.00 96.94 277 LYS A CA 1
ATOM 2178 C C . LYS A 1 277 ? -27.634 -25.513 37.353 1.00 96.94 277 LYS A C 1
ATOM 2180 O O . LYS A 1 277 ? -28.202 -25.841 38.391 1.00 96.94 277 LYS A O 1
ATOM 2185 N N . CYS A 1 278 ? -27.619 -24.257 36.910 1.00 92.94 278 CYS A N 1
ATOM 2186 C CA . CYS A 1 278 ? -28.381 -23.181 37.544 1.00 92.94 278 CYS A CA 1
ATOM 2187 C C . CYS A 1 278 ? -29.896 -23.381 37.368 1.00 92.94 278 CYS A C 1
ATOM 2189 O O . CYS A 1 278 ? -30.642 -23.197 38.323 1.00 92.94 278 CYS A O 1
ATOM 2191 N N . GLU A 1 279 ? -30.353 -23.815 36.192 1.00 94.94 279 GLU A N 1
ATOM 2192 C CA . GLU A 1 279 ? -31.754 -24.175 35.927 1.00 94.94 279 GLU A CA 1
ATOM 2193 C C . GLU A 1 279 ? -32.210 -25.341 36.819 1.00 94.94 279 GLU A C 1
ATOM 2195 O O . GLU A 1 279 ? -33.207 -25.217 37.528 1.00 94.94 279 GLU A O 1
ATOM 2200 N N . GLU A 1 280 ? -31.436 -26.428 36.879 1.00 96.12 280 GLU A N 1
ATOM 2201 C CA . GLU A 1 280 ? -31.672 -27.559 37.783 1.00 96.12 280 GLU A CA 1
ATOM 2202 C C . GLU A 1 280 ? -31.671 -27.156 39.268 1.00 96.12 280 GLU A C 1
ATOM 2204 O O . GLU A 1 280 ? -32.421 -27.719 40.066 1.00 96.12 280 GLU A O 1
ATOM 2209 N N . ALA A 1 281 ? -30.799 -26.229 39.675 1.00 94.94 281 ALA A N 1
ATOM 2210 C CA . ALA A 1 281 ? -30.755 -25.728 41.047 1.00 94.94 281 ALA A CA 1
ATOM 2211 C C . ALA A 1 281 ? -31.991 -24.874 41.367 1.00 94.94 281 ALA A C 1
ATOM 2213 O O . ALA A 1 281 ? -32.591 -25.049 42.425 1.00 94.94 281 ALA A O 1
ATOM 2214 N N . ASN A 1 282 ? -32.416 -24.015 40.438 1.00 92.25 282 ASN A N 1
ATOM 2215 C CA . ASN A 1 282 ? -33.626 -23.206 40.571 1.00 92.25 282 ASN A CA 1
ATOM 2216 C C . ASN A 1 282 ? -34.889 -24.081 40.640 1.00 92.25 282 ASN A C 1
ATOM 2218 O O . ASN A 1 282 ? -35.749 -23.829 41.480 1.00 92.25 282 ASN A O 1
ATOM 2222 N N . GLN A 1 283 ? -34.971 -25.146 39.834 1.00 96.50 283 GLN A N 1
ATOM 2223 C CA . GLN A 1 283 ? -36.044 -26.147 39.915 1.00 96.50 283 GLN A CA 1
ATOM 2224 C C . GLN A 1 283 ? -36.092 -26.796 41.306 1.00 96.50 283 GLN A C 1
ATOM 2226 O O . GLN A 1 283 ? -37.138 -26.792 41.948 1.00 96.50 283 GLN A O 1
ATOM 2231 N N . LYS A 1 284 ? -34.947 -27.250 41.837 1.00 95.50 284 LYS A N 1
ATOM 2232 C CA . LYS A 1 284 ? -34.856 -27.834 43.191 1.00 95.50 284 LYS A CA 1
ATOM 2233 C C . LYS A 1 284 ? -35.224 -26.828 44.292 1.00 95.50 284 LYS A C 1
ATOM 2235 O O . LYS A 1 284 ? -35.801 -27.218 45.302 1.00 95.50 284 LYS A O 1
ATOM 2240 N N . VAL A 1 285 ? -34.937 -25.534 44.114 1.00 94.75 285 VAL A N 1
ATOM 2241 C CA . VAL A 1 285 ? -35.392 -24.474 45.036 1.00 94.75 285 VAL A CA 1
ATOM 2242 C C . VAL A 1 285 ? -36.913 -24.301 44.979 1.00 94.75 285 VAL A C 1
ATOM 2244 O O . VAL A 1 285 ? -37.533 -24.221 46.035 1.00 94.75 285 VAL A O 1
ATOM 2247 N N . GLN A 1 286 ? -37.523 -24.319 43.791 1.00 94.50 286 GLN A N 1
ATOM 2248 C CA . GLN A 1 286 ? -38.982 -24.247 43.623 1.00 94.50 286 GLN A CA 1
ATOM 2249 C C . GLN A 1 286 ? -39.693 -25.478 44.213 1.00 94.50 286 GLN A C 1
ATOM 2251 O O . GLN A 1 286 ? -40.675 -25.332 44.940 1.00 94.50 286 GLN A O 1
ATOM 2256 N N . GLU A 1 287 ? -39.166 -26.686 43.983 1.00 95.38 287 GLU A N 1
ATOM 2257 C CA . GLU A 1 287 ? -39.645 -27.927 44.612 1.00 95.38 287 GLU A CA 1
ATOM 2258 C C . GLU A 1 287 ? -39.574 -27.847 46.145 1.00 95.38 287 GLU A C 1
ATOM 2260 O O . GLU A 1 287 ? -40.529 -28.201 46.843 1.00 95.38 287 GLU A O 1
ATOM 2265 N N . LEU A 1 288 ? -38.460 -27.339 46.687 1.00 94.44 288 LEU A N 1
ATOM 2266 C CA . LEU A 1 288 ? -38.295 -27.146 48.127 1.00 94.44 288 LEU A CA 1
ATOM 2267 C C . LEU A 1 288 ? -39.261 -26.093 48.681 1.00 94.44 288 LEU A C 1
ATOM 2269 O O . LEU A 1 288 ? -39.844 -26.345 49.734 1.00 94.44 288 LEU A O 1
ATOM 2273 N N . GLN A 1 289 ? -39.480 -24.974 47.985 1.00 94.62 289 GLN A N 1
ATOM 2274 C CA . GLN A 1 289 ? -40.446 -23.936 48.368 1.00 94.62 289 GLN A CA 1
ATOM 2275 C C . GLN A 1 289 ? -41.875 -24.490 48.415 1.00 94.62 289 GLN A C 1
ATOM 2277 O O . GLN A 1 289 ? -42.504 -24.434 49.470 1.00 94.62 289 GLN A O 1
ATOM 2282 N N . ALA A 1 290 ? -42.341 -25.152 47.352 1.00 95.06 290 ALA A N 1
ATOM 2283 C CA . ALA A 1 290 ? -43.650 -25.810 47.335 1.00 95.06 290 ALA A CA 1
ATOM 2284 C C . ALA A 1 290 ? -43.782 -26.877 48.445 1.00 95.06 290 ALA A C 1
ATOM 2286 O O . ALA A 1 290 ? -44.840 -27.029 49.058 1.00 95.06 290 ALA A O 1
ATOM 2287 N N . SER A 1 291 ? -42.694 -27.589 48.775 1.00 93.75 291 SER A N 1
ATOM 2288 C CA . SER A 1 291 ? -42.682 -28.534 49.902 1.00 93.75 291 SER A CA 1
ATOM 2289 C C . SER A 1 291 ? -42.724 -27.855 51.282 1.00 93.75 291 SER A C 1
ATOM 2291 O O . SER A 1 291 ? -43.228 -28.451 52.234 1.00 93.75 291 SER A O 1
ATOM 2293 N N . GLN A 1 292 ? -42.210 -26.627 51.408 1.00 95.25 292 GLN A N 1
ATOM 2294 C CA . GLN A 1 292 ? -42.278 -25.819 52.630 1.00 95.25 292 GLN A CA 1
ATOM 2295 C C . GLN A 1 292 ? -43.669 -25.210 52.807 1.00 95.25 292 GLN A C 1
ATOM 2297 O O . GLN A 1 292 ? -44.215 -25.288 53.903 1.00 95.25 292 GLN A O 1
ATOM 2302 N N . GLU A 1 293 ? -44.280 -24.700 51.738 1.00 94.00 293 GLU A N 1
ATOM 2303 C CA . GLU A 1 293 ? -45.671 -24.230 51.727 1.00 94.00 293 GLU A CA 1
ATOM 2304 C C . GLU A 1 293 ? -46.626 -25.362 52.131 1.00 94.00 293 GLU A C 1
ATOM 2306 O O . GLU A 1 293 ? -47.380 -25.227 53.094 1.00 94.00 293 GLU A O 1
ATOM 2311 N N . ALA A 1 294 ? -46.504 -26.537 51.503 1.00 95.88 294 ALA A N 1
ATOM 2312 C CA . ALA A 1 294 ? -47.294 -27.718 51.852 1.00 95.88 294 ALA A CA 1
ATOM 2313 C C . ALA A 1 294 ? -47.066 -28.216 53.296 1.00 95.88 294 ALA A C 1
ATOM 2315 O O . ALA A 1 294 ? -47.956 -28.849 53.868 1.00 95.88 294 ALA A O 1
ATOM 2316 N N . ARG A 1 295 ? -45.900 -27.938 53.902 1.00 93.44 295 ARG A N 1
ATOM 2317 C CA . ARG A 1 295 ? -45.632 -28.203 55.327 1.00 93.44 295 ARG A CA 1
ATOM 2318 C C . ARG A 1 295 ? -46.242 -27.144 56.237 1.00 93.44 295 ARG A C 1
ATOM 2320 O O . ARG A 1 295 ? -46.840 -27.527 57.233 1.00 93.44 295 ARG A O 1
ATOM 2327 N N . ALA A 1 296 ? -46.155 -25.860 55.898 1.00 94.81 296 ALA A N 1
ATOM 2328 C CA . ALA A 1 296 ? -46.794 -24.785 56.658 1.00 94.81 296 ALA A CA 1
ATOM 2329 C C . ALA A 1 296 ? -48.321 -24.979 56.719 1.00 94.81 296 ALA A C 1
ATOM 2331 O O . ALA A 1 296 ? -48.926 -24.834 57.781 1.00 94.81 296 ALA A O 1
ATOM 2332 N N . ASP A 1 297 ? -48.918 -25.428 55.612 1.00 95.81 297 ASP A N 1
ATOM 2333 C CA . ASP A 1 297 ? -50.317 -25.856 55.523 1.00 95.81 297 ASP A CA 1
ATOM 2334 C C . ASP A 1 297 ? -50.645 -27.019 56.477 1.00 95.81 297 ASP A C 1
ATOM 2336 O O . ASP A 1 297 ? -51.694 -27.032 57.125 1.00 95.81 297 ASP A O 1
ATOM 2340 N N . GLN A 1 298 ? -49.756 -28.013 56.580 1.00 93.38 298 GLN A N 1
ATOM 2341 C CA . GLN A 1 298 ? -49.917 -29.153 57.489 1.00 93.38 298 GLN A CA 1
ATOM 2342 C C . GLN A 1 298 ? -49.731 -28.744 58.954 1.00 93.38 298 GLN A C 1
ATOM 2344 O O . GLN A 1 298 ? -50.544 -29.126 59.792 1.00 93.38 298 GLN A O 1
ATOM 2349 N N . GLU A 1 299 ? -48.725 -27.924 59.264 1.00 95.12 299 GLU A N 1
ATOM 2350 C CA . GLU A 1 299 ? -48.515 -27.353 60.596 1.00 95.12 299 GLU A CA 1
ATOM 2351 C C . GLU A 1 299 ? -49.713 -26.519 61.050 1.00 95.12 299 GLU A C 1
ATOM 2353 O O . GLU A 1 299 ? -50.141 -26.641 62.196 1.00 95.12 299 GLU A O 1
ATOM 2358 N N . GLN A 1 300 ? -50.294 -25.700 60.168 1.00 93.56 300 GLN A N 1
ATOM 2359 C CA . GLN A 1 300 ? -51.467 -24.911 60.527 1.00 93.56 300 GLN A CA 1
ATOM 2360 C C . GLN A 1 300 ? -52.679 -25.806 60.802 1.00 93.56 300 GLN A C 1
ATOM 2362 O O . GLN A 1 300 ? -53.347 -25.624 61.816 1.00 93.56 300 GLN A O 1
ATOM 2367 N N . ARG A 1 301 ? -52.908 -26.842 59.985 1.00 96.88 301 ARG A N 1
ATOM 2368 C CA . ARG A 1 301 ? -53.958 -27.842 60.247 1.00 96.88 301 ARG A CA 1
ATOM 2369 C C . ARG A 1 301 ? -53.725 -28.599 61.560 1.00 96.88 301 ARG A C 1
ATOM 2371 O O . ARG A 1 301 ? -54.698 -28.929 62.230 1.00 96.88 301 ARG A O 1
ATOM 2378 N N . ILE A 1 302 ? -52.470 -28.852 61.944 1.00 94.31 302 ILE A N 1
ATOM 2379 C CA . ILE A 1 302 ? -52.119 -29.434 63.249 1.00 94.31 302 ILE A CA 1
ATOM 2380 C C . ILE A 1 302 ? -52.492 -28.460 64.375 1.00 94.31 302 ILE A C 1
ATOM 2382 O O . ILE A 1 302 ? -53.269 -28.849 65.243 1.00 94.31 302 ILE A O 1
ATOM 2386 N N . ARG A 1 303 ? -52.076 -27.187 64.313 1.00 95.88 303 ARG A N 1
ATOM 2387 C CA . ARG A 1 303 ? -52.455 -26.151 65.300 1.00 95.88 303 ARG A CA 1
ATOM 2388 C C . ARG A 1 303 ? -53.974 -26.009 65.433 1.00 95.88 303 ARG A C 1
ATOM 2390 O O . ARG A 1 303 ? -54.496 -25.938 66.543 1.00 95.88 303 ARG A O 1
ATOM 2397 N N . ASP A 1 304 ? -54.697 -26.017 64.315 1.00 95.44 304 ASP A N 1
ATOM 2398 C CA . ASP A 1 304 ? -56.161 -25.936 64.286 1.00 95.44 304 ASP A CA 1
ATOM 2399 C C . ASP A 1 304 ? -56.837 -27.169 64.918 1.00 95.44 304 ASP A C 1
ATOM 2401 O O . ASP A 1 304 ? -57.978 -27.078 65.379 1.00 95.44 304 ASP A O 1
ATOM 2405 N N . LEU A 1 305 ? -56.184 -28.337 64.898 1.00 93.44 305 LEU A N 1
ATOM 2406 C CA . LEU A 1 305 ? -56.651 -29.567 65.547 1.00 93.44 305 LEU A CA 1
ATOM 2407 C C . LEU A 1 305 ? -56.275 -29.599 67.034 1.00 93.44 305 LEU A C 1
ATOM 2409 O O . LEU A 1 305 ? -57.120 -29.956 67.851 1.00 93.44 305 LEU A O 1
ATOM 2413 N N . GLU A 1 306 ? -55.068 -29.163 67.398 1.00 94.25 306 GLU A N 1
ATOM 2414 C CA . GLU A 1 306 ? -54.610 -29.001 68.785 1.00 94.25 306 GLU A CA 1
ATOM 2415 C C . GLU A 1 306 ? -55.500 -28.012 69.551 1.00 94.25 306 GLU A C 1
ATOM 2417 O O . GLU A 1 306 ? -55.946 -28.308 70.659 1.00 94.25 306 GLU A O 1
ATOM 2422 N N . GLN A 1 307 ? -55.857 -26.880 68.934 1.00 94.44 307 GLN A N 1
ATOM 2423 C CA . GLN A 1 307 ? -56.818 -25.927 69.498 1.00 94.44 307 GLN A CA 1
ATOM 2424 C C . GLN A 1 307 ? -58.180 -26.584 69.755 1.00 94.44 307 GLN A C 1
ATOM 2426 O O . GLN A 1 307 ? -58.693 -26.501 70.872 1.00 94.44 307 GLN A O 1
ATOM 2431 N N . LYS A 1 308 ? -58.745 -27.298 68.768 1.00 95.44 308 LYS A N 1
ATOM 2432 C CA . LYS A 1 308 ? -60.023 -28.024 68.921 1.00 95.44 308 LYS A CA 1
ATOM 2433 C C . LYS A 1 308 ? -59.956 -29.084 70.022 1.00 95.44 308 LYS A C 1
ATOM 2435 O O . LYS A 1 308 ? -60.916 -29.218 70.776 1.00 95.44 308 LYS A O 1
ATOM 2440 N N . LEU A 1 309 ? -58.835 -29.796 70.144 1.00 94.38 309 LEU A N 1
ATOM 2441 C CA . LEU A 1 309 ? -58.620 -30.780 71.203 1.00 94.38 309 LEU A CA 1
ATOM 2442 C C . LEU A 1 309 ? -58.575 -30.101 72.582 1.00 94.38 309 LEU A C 1
ATOM 2444 O O . LEU A 1 309 ? -59.299 -30.511 73.482 1.00 94.38 309 LEU A O 1
ATOM 2448 N N . SER A 1 310 ? -57.825 -29.002 72.724 1.00 91.75 310 SER A N 1
ATOM 2449 C CA . SER A 1 310 ? -57.739 -28.253 73.988 1.00 91.75 310 SER A CA 1
ATOM 2450 C C . SER A 1 310 ? -59.082 -27.655 74.435 1.00 91.75 310 SER A C 1
ATOM 2452 O O . SER A 1 310 ? -59.340 -27.552 75.634 1.00 91.75 310 SER A O 1
ATOM 2454 N N . LEU A 1 311 ? -59.962 -27.295 73.491 1.00 93.31 311 LEU A N 1
ATOM 2455 C CA . LEU A 1 311 ? -61.331 -26.859 73.782 1.00 93.31 311 LEU A CA 1
ATOM 2456 C C . LEU A 1 311 ? -62.193 -28.034 74.271 1.00 93.31 311 LEU A C 1
ATOM 2458 O O . LEU A 1 311 ? -62.871 -27.906 75.286 1.00 93.31 311 LEU A O 1
ATOM 2462 N N . GLN A 1 312 ? -62.096 -29.207 73.635 1.00 92.00 312 GLN A N 1
ATOM 2463 C CA . GLN A 1 312 ? -62.777 -30.424 74.102 1.00 92.00 312 GLN A CA 1
ATOM 2464 C C . GLN A 1 312 ? -62.291 -30.876 75.492 1.00 92.00 312 GLN A C 1
ATOM 2466 O O . GLN A 1 312 ? -63.086 -31.361 76.299 1.00 92.00 312 GLN A O 1
ATOM 2471 N N . GLU A 1 313 ? -61.007 -30.691 75.810 1.00 92.81 313 GLU A N 1
ATOM 2472 C CA . GLU A 1 313 ? -60.460 -30.943 77.149 1.00 92.81 313 GLU A CA 1
ATOM 2473 C C . GLU A 1 313 ? -60.992 -29.949 78.194 1.00 92.81 313 GLU A C 1
ATOM 2475 O O . GLU A 1 313 ? -61.326 -30.358 79.312 1.00 92.81 313 GLU A O 1
ATOM 2480 N N . GLN A 1 314 ? -61.139 -28.669 77.832 1.00 90.75 314 GLN A N 1
ATOM 2481 C CA . GLN A 1 314 ? -61.768 -27.646 78.677 1.00 90.75 314 GLN A CA 1
ATOM 2482 C C . GLN A 1 314 ? -63.250 -27.954 78.930 1.00 90.75 314 GLN A C 1
ATOM 2484 O O . GLN A 1 314 ? -63.669 -27.980 80.089 1.00 90.75 314 GLN A O 1
ATOM 2489 N N . ASP A 1 315 ? -64.024 -28.288 77.894 1.00 90.94 315 ASP A N 1
ATOM 2490 C CA . ASP A 1 315 ? -65.425 -28.713 78.024 1.00 90.94 315 ASP A CA 1
ATOM 2491 C C . ASP A 1 315 ? -65.550 -29.946 78.936 1.00 90.94 315 ASP A C 1
ATOM 2493 O O . ASP A 1 315 ? -66.376 -29.989 79.855 1.00 90.94 315 ASP A O 1
ATOM 2497 N N . ALA A 1 316 ? -64.674 -30.941 78.757 1.00 91.31 316 ALA A N 1
ATOM 2498 C CA . ALA A 1 316 ? -64.627 -32.127 79.608 1.00 91.31 316 ALA A CA 1
ATOM 2499 C C . ALA A 1 316 ? -64.257 -31.803 81.070 1.00 91.31 316 ALA A C 1
ATOM 2501 O O . ALA A 1 316 ? -64.736 -32.481 81.987 1.00 91.31 316 ALA A O 1
ATOM 2502 N N . ALA A 1 317 ? -63.435 -30.778 81.317 1.00 91.81 317 ALA A N 1
ATOM 2503 C CA . ALA A 1 317 ? -63.121 -30.286 82.657 1.00 91.81 317 ALA A CA 1
ATOM 2504 C C . ALA A 1 317 ? -64.305 -29.534 83.294 1.00 91.81 317 ALA A C 1
ATOM 2506 O O . ALA A 1 317 ? -64.638 -29.800 84.450 1.00 91.81 317 ALA A O 1
ATOM 2507 N N . VAL A 1 318 ? -65.008 -28.682 82.541 1.00 91.50 318 VAL A N 1
ATOM 2508 C CA . VAL A 1 318 ? -66.240 -28.013 82.999 1.00 91.50 318 VAL A CA 1
ATOM 2509 C C . VAL A 1 318 ? -67.304 -29.049 83.375 1.00 91.50 318 VAL A C 1
ATOM 2511 O O . VAL A 1 318 ? -67.857 -28.993 84.474 1.00 91.50 318 VAL A O 1
ATOM 2514 N N . VAL A 1 319 ? -67.517 -30.073 82.541 1.00 92.12 319 VAL A N 1
ATOM 2515 C CA . VAL A 1 319 ? -68.452 -31.175 82.828 1.00 92.12 319 VAL A CA 1
ATOM 2516 C C . VAL A 1 319 ? -68.048 -31.977 84.076 1.00 92.12 319 VAL A C 1
ATOM 2518 O O . VAL A 1 319 ? -68.927 -32.425 84.817 1.00 92.12 319 VAL A O 1
ATOM 2521 N N . LYS A 1 320 ? -66.749 -32.154 84.361 1.00 90.25 320 LYS A N 1
ATOM 2522 C CA . LYS A 1 320 ? -66.279 -32.756 85.628 1.00 90.25 320 LYS A CA 1
ATOM 2523 C C . LYS A 1 320 ? -66.598 -31.857 86.829 1.00 90.25 320 LYS A C 1
ATOM 2525 O O . LYS A 1 320 ? -67.162 -32.351 87.803 1.00 90.25 320 LYS A O 1
ATOM 2530 N N . ASN A 1 321 ? -66.320 -30.557 86.734 1.00 89.19 321 ASN A N 1
ATOM 2531 C CA . ASN A 1 321 ? -66.562 -29.595 87.814 1.00 89.19 321 ASN A CA 1
ATOM 2532 C C . ASN A 1 321 ? -68.060 -29.462 88.147 1.00 89.19 321 ASN A C 1
ATOM 2534 O O . ASN A 1 321 ? -68.445 -29.501 89.318 1.00 89.19 321 ASN A O 1
ATOM 2538 N N . MET A 1 322 ? -68.923 -29.407 87.126 1.00 88.19 322 MET A N 1
ATOM 2539 C CA . MET A 1 322 ? -70.383 -29.427 87.294 1.00 88.19 322 MET A CA 1
ATOM 2540 C C . MET A 1 322 ? -70.857 -30.708 87.996 1.00 88.19 322 MET A C 1
ATOM 2542 O O . MET A 1 322 ? -71.693 -30.644 88.896 1.00 88.19 322 MET A O 1
ATOM 2546 N N . LYS A 1 323 ? -70.291 -31.874 87.646 1.00 85.50 323 LYS A N 1
ATOM 2547 C CA . LYS A 1 323 ? -70.595 -33.147 88.323 1.00 85.50 323 LYS A CA 1
ATOM 2548 C C . LYS A 1 323 ? -70.165 -33.146 89.795 1.00 85.50 323 LYS A C 1
ATOM 2550 O O . LYS A 1 323 ? -70.908 -33.668 90.621 1.00 85.50 323 LYS A O 1
ATOM 2555 N N . SER A 1 324 ? -69.025 -32.548 90.153 1.00 86.81 324 SER A N 1
ATOM 2556 C CA . SER A 1 324 ? -68.613 -32.442 91.563 1.00 86.81 324 SER A CA 1
ATOM 2557 C C . SER A 1 324 ? -69.474 -31.475 92.380 1.00 86.81 324 SER A C 1
ATOM 2559 O O . SER A 1 324 ? -69.801 -31.794 93.521 1.00 86.81 324 SER A O 1
ATOM 2561 N N . GLU A 1 325 ? -69.904 -30.343 91.817 1.00 84.19 325 GLU A N 1
ATOM 2562 C CA . GLU A 1 325 ? -70.772 -29.399 92.540 1.00 84.19 325 GLU A CA 1
ATOM 2563 C C . GLU A 1 325 ? -72.206 -29.936 92.712 1.00 84.19 325 GLU A C 1
ATOM 2565 O O . GLU A 1 325 ? -72.794 -29.786 93.784 1.00 84.19 325 GLU A O 1
ATOM 2570 N N . LEU A 1 326 ? -72.727 -30.709 91.748 1.00 82.12 326 LEU A N 1
ATOM 2571 C CA . LEU A 1 326 ? -73.967 -31.487 91.920 1.00 82.12 326 LEU A CA 1
ATOM 2572 C C . LEU A 1 326 ? -73.886 -32.499 93.082 1.00 82.12 326 LEU A C 1
ATOM 2574 O O . LEU A 1 326 ? -74.877 -32.728 93.771 1.00 82.12 326 LEU A O 1
ATOM 2578 N N . VAL A 1 327 ? -72.706 -33.073 93.345 1.00 84.56 327 VAL A N 1
ATOM 2579 C CA . VAL A 1 327 ? -72.455 -33.960 94.501 1.00 84.56 327 VAL A CA 1
ATOM 2580 C C . VAL A 1 327 ? -72.229 -33.171 95.805 1.00 84.56 327 VAL A C 1
ATOM 2582 O O . VAL A 1 327 ? -72.417 -33.711 96.901 1.00 84.56 327 VAL A O 1
ATOM 2585 N N . ARG A 1 328 ? -71.854 -31.888 95.722 1.00 86.31 328 ARG A N 1
ATOM 2586 C CA . ARG A 1 328 ? -71.603 -31.015 96.879 1.00 86.31 328 ARG A CA 1
ATOM 2587 C C . ARG A 1 328 ? -72.865 -30.343 97.416 1.00 86.31 328 ARG A C 1
ATOM 2589 O O . ARG A 1 328 ? -72.993 -30.236 98.636 1.00 86.31 328 ARG A O 1
ATOM 2596 N N . LEU A 1 329 ? -73.790 -29.933 96.544 1.00 83.56 329 LEU A N 1
ATOM 2597 C CA . LEU A 1 329 ? -75.038 -29.239 96.899 1.00 83.56 329 LEU A CA 1
ATOM 2598 C C . LEU A 1 329 ? -75.765 -29.841 98.127 1.00 83.56 329 LEU A C 1
ATOM 2600 O O . LEU A 1 329 ? -75.995 -29.093 99.081 1.00 83.56 329 LEU A O 1
ATOM 2604 N N . PRO A 1 330 ? -75.994 -31.172 98.220 1.00 80.12 330 PRO A N 1
ATOM 2605 C CA . PRO A 1 330 ? -76.668 -31.784 99.371 1.00 80.12 330 PRO A CA 1
ATOM 2606 C C . PRO A 1 330 ? -75.937 -31.658 100.720 1.00 80.12 330 PRO A C 1
ATOM 2608 O O . PRO A 1 330 ? -76.491 -32.051 101.745 1.00 80.12 330 PRO A O 1
ATOM 2611 N N . LYS A 1 331 ? -74.682 -31.183 100.756 1.00 78.56 331 LYS A N 1
ATOM 2612 C CA . LYS A 1 331 ? -73.950 -30.860 101.996 1.00 78.56 331 LYS A CA 1
ATOM 2613 C C . LYS A 1 331 ? -74.215 -29.418 102.434 1.00 78.56 331 LYS A C 1
ATOM 2615 O O . LYS A 1 331 ? -74.634 -29.211 103.572 1.00 78.56 331 LYS A O 1
ATOM 2620 N N . MET A 1 332 ? -74.094 -28.461 101.510 1.00 80.75 332 MET A N 1
ATOM 2621 C CA . MET A 1 332 ? -74.331 -27.032 101.769 1.00 80.75 332 MET A CA 1
ATOM 2622 C C . MET A 1 332 ? -75.757 -26.770 102.299 1.00 80.75 332 MET A C 1
ATOM 2624 O O . MET A 1 332 ? -75.966 -25.936 103.179 1.00 80.75 332 MET A O 1
ATOM 2628 N N . GLU A 1 333 ? -76.744 -27.536 101.822 1.00 81.12 333 GLU A N 1
ATOM 2629 C CA . GLU A 1 333 ? -78.141 -27.505 102.293 1.00 81.12 333 GLU A CA 1
ATOM 2630 C C . GLU A 1 333 ? -78.334 -27.903 103.771 1.00 81.12 333 GLU A C 1
ATOM 2632 O O . GLU A 1 333 ? -79.381 -27.611 104.359 1.00 81.12 333 GLU A O 1
ATOM 2637 N N . ARG A 1 334 ? -77.353 -28.585 104.380 1.00 81.50 334 ARG A N 1
ATOM 2638 C CA . ARG A 1 334 ? -77.357 -28.965 105.803 1.00 81.50 334 ARG A CA 1
ATOM 2639 C C . ARG A 1 334 ? -76.700 -27.879 106.653 1.00 81.50 334 ARG A C 1
ATOM 2641 O O . ARG A 1 334 ? -77.295 -27.438 107.632 1.00 81.50 334 ARG A O 1
ATOM 2648 N N . GLU A 1 335 ? -75.542 -27.390 106.218 1.00 82.56 335 GLU A N 1
ATOM 2649 C CA . GLU A 1 335 ? -74.780 -26.308 106.864 1.00 82.56 335 GLU A CA 1
ATOM 2650 C C . GLU A 1 335 ? -75.614 -25.015 106.976 1.00 82.56 335 GLU A C 1
ATOM 2652 O O . GLU A 1 335 ? -75.667 -24.375 108.027 1.00 82.56 335 GLU A O 1
ATOM 2657 N N . LEU A 1 336 ? -76.389 -24.684 105.933 1.00 78.12 336 LEU A N 1
ATOM 2658 C CA . LEU A 1 336 ? -77.319 -23.546 105.936 1.00 78.12 336 LEU A CA 1
ATOM 2659 C C . LEU A 1 336 ? -78.475 -23.656 106.949 1.00 78.12 336 LEU A C 1
ATOM 2661 O O . LEU A 1 336 ? -79.192 -22.671 107.145 1.00 78.12 336 LEU A O 1
ATOM 2665 N N . LYS A 1 337 ? -78.710 -24.814 107.574 1.00 75.31 337 LYS A N 1
ATOM 2666 C CA . LYS A 1 337 ? -79.685 -24.942 108.672 1.00 75.31 337 LYS A CA 1
ATOM 2667 C C . LYS A 1 337 ? -79.032 -24.553 110.002 1.00 75.31 337 LYS A C 1
ATOM 2669 O O . LYS A 1 337 ? -79.559 -23.686 110.689 1.00 75.31 337 LYS A O 1
ATOM 2674 N N . GLN A 1 338 ? -77.828 -25.062 110.257 1.00 77.31 338 GLN A N 1
ATOM 2675 C CA . GLN A 1 338 ? -77.046 -24.820 111.477 1.00 77.31 338 GLN A CA 1
ATOM 2676 C C . GLN A 1 338 ? -76.713 -23.328 111.680 1.00 77.31 338 GLN A C 1
ATOM 2678 O O . GLN A 1 338 ? -77.004 -22.755 112.727 1.00 77.31 338 GLN A O 1
ATOM 2683 N N . LEU A 1 339 ? -76.223 -22.632 110.646 1.00 76.56 339 LEU A N 1
ATOM 2684 C CA . LEU A 1 339 ? -75.852 -21.206 110.754 1.00 76.56 339 LEU A CA 1
ATOM 2685 C C . LEU A 1 339 ? -77.037 -20.264 111.075 1.00 76.56 339 LEU A C 1
ATOM 2687 O O . LEU A 1 339 ? -76.843 -19.144 111.562 1.00 76.56 339 LEU A O 1
ATOM 2691 N N . ARG A 1 340 ? -78.281 -20.695 110.815 1.00 80.88 340 ARG A N 1
ATOM 2692 C CA . ARG A 1 340 ? -79.491 -19.940 111.191 1.00 80.88 340 ARG A CA 1
ATOM 2693 C C . ARG A 1 340 ? -79.782 -20.030 112.690 1.00 80.88 340 ARG A C 1
ATOM 2695 O O . ARG A 1 340 ? -80.342 -19.087 113.242 1.00 80.88 340 ARG A O 1
ATOM 2702 N N . GLU A 1 341 ? -79.377 -21.122 113.331 1.00 75.69 341 GLU A N 1
ATOM 2703 C CA . GLU A 1 341 ? -79.533 -21.367 114.767 1.00 75.69 341 GLU A CA 1
ATOM 2704 C C . GLU A 1 341 ? -78.501 -20.526 115.549 1.00 75.69 341 GLU A C 1
ATOM 2706 O O . GLU A 1 341 ? -78.866 -19.765 116.446 1.00 75.69 341 GLU A O 1
ATOM 2711 N N . GLU A 1 342 ? -77.236 -20.519 115.111 1.00 78.31 342 GLU A N 1
ATOM 2712 C CA . GLU A 1 342 ? -76.155 -19.685 115.679 1.00 78.31 342 GLU A CA 1
ATOM 2713 C C . GLU A 1 342 ? -76.437 -18.170 115.602 1.00 78.31 342 GLU A C 1
ATOM 2715 O O . GLU A 1 342 ? -76.086 -17.398 116.500 1.00 78.31 342 GLU A O 1
ATOM 2720 N N . SER A 1 343 ? -77.132 -17.727 114.549 1.00 72.19 343 SER A N 1
ATOM 2721 C CA . SER A 1 343 ? -77.506 -16.318 114.334 1.00 72.19 343 SER A CA 1
ATOM 2722 C C . SER A 1 343 ? -78.559 -15.785 115.328 1.00 72.19 343 SER A C 1
ATOM 2724 O O . SER A 1 343 ? -78.885 -14.588 115.314 1.00 72.19 343 SER A O 1
ATOM 2726 N N . ALA A 1 344 ? -79.102 -16.642 116.200 1.00 73.38 344 ALA A N 1
ATOM 2727 C CA . ALA A 1 344 ? -79.863 -16.223 117.375 1.00 73.38 344 ALA A CA 1
ATOM 2728 C C . ALA A 1 344 ? -78.943 -15.690 118.484 1.00 73.38 344 ALA A C 1
ATOM 2730 O O . ALA A 1 344 ? -79.091 -14.543 118.908 1.00 73.38 344 ALA A O 1
ATOM 2731 N N . TYR A 1 345 ? -77.954 -16.498 118.863 1.00 71.06 345 TYR A N 1
ATOM 2732 C CA . TYR A 1 345 ? -77.050 -16.300 119.997 1.00 71.06 345 TYR A CA 1
ATOM 2733 C C . TYR A 1 345 ? -76.209 -15.015 119.899 1.00 71.06 345 TYR A C 1
ATOM 2735 O O . TYR A 1 345 ? -76.149 -14.213 120.829 1.00 71.06 345 TYR A O 1
ATOM 2743 N N . LEU A 1 346 ? -75.626 -14.726 118.728 1.00 69.94 346 LEU A N 1
ATOM 2744 C CA . LEU A 1 346 ? -74.730 -13.569 118.543 1.00 69.94 346 LEU A CA 1
ATOM 2745 C C . LEU A 1 346 ? -75.406 -12.183 118.655 1.00 69.94 346 LEU A C 1
ATOM 2747 O O . LEU A 1 346 ? -74.734 -11.159 118.506 1.00 69.94 346 LEU A O 1
ATOM 2751 N N . ARG A 1 347 ? -76.722 -12.100 118.893 1.00 76.75 347 ARG A N 1
ATOM 2752 C CA . ARG A 1 347 ? -77.383 -10.829 119.241 1.00 76.75 347 ARG A CA 1
ATOM 2753 C C . ARG A 1 347 ? -77.169 -10.435 120.700 1.00 76.75 347 ARG A C 1
ATOM 2755 O O . ARG A 1 347 ? -76.934 -9.256 120.943 1.00 76.75 347 ARG A O 1
ATOM 2762 N N . GLU A 1 348 ? -77.147 -11.400 121.610 1.00 63.06 348 GLU A N 1
ATOM 2763 C CA . GLU A 1 348 ? -77.021 -11.191 123.061 1.00 63.06 348 GLU A CA 1
ATOM 2764 C C . GLU A 1 348 ? -75.639 -10.617 123.428 1.00 63.06 348 GLU A C 1
ATOM 2766 O O . GLU A 1 348 ? -75.513 -9.729 124.265 1.00 63.06 348 GLU A O 1
ATOM 2771 N N . MET A 1 349 ? -74.591 -11.024 122.706 1.00 53.59 349 MET A N 1
ATOM 2772 C CA . MET A 1 349 ? -73.214 -10.565 122.942 1.00 53.59 349 MET A CA 1
ATOM 2773 C C . MET A 1 349 ? -72.959 -9.077 122.634 1.00 53.59 349 MET A C 1
ATOM 2775 O O . MET A 1 349 ? -71.944 -8.535 123.078 1.00 53.59 349 MET A O 1
ATOM 2779 N N . ARG A 1 350 ? -73.816 -8.395 121.857 1.00 68.31 350 ARG A N 1
ATOM 2780 C CA . ARG A 1 350 ? -73.502 -7.052 121.319 1.00 68.31 350 ARG A CA 1
ATOM 2781 C C . ARG A 1 350 ? -73.504 -5.937 122.365 1.00 68.31 350 ARG A C 1
ATOM 2783 O O . ARG A 1 350 ? -72.800 -4.946 122.180 1.00 68.31 350 ARG A O 1
ATOM 2790 N N . GLU A 1 351 ? -74.233 -6.103 123.462 1.00 60.06 351 GLU A N 1
ATOM 2791 C CA . GLU A 1 351 ? -74.376 -5.085 124.515 1.00 60.06 351 GLU A CA 1
ATOM 2792 C C . GLU A 1 351 ? -73.058 -4.835 125.278 1.00 60.06 351 GLU A C 1
ATOM 2794 O O . GLU A 1 351 ? -72.817 -3.744 125.789 1.00 60.06 351 GLU A O 1
ATOM 2799 N N . THR A 1 352 ? -72.136 -5.804 125.248 1.00 59.25 352 THR A N 1
ATOM 2800 C CA . THR A 1 352 ? -70.806 -5.731 125.884 1.00 59.25 352 THR A CA 1
ATOM 2801 C C . THR A 1 352 ? -69.839 -4.722 125.245 1.00 59.25 352 THR A C 1
ATOM 2803 O O . THR A 1 352 ? -68.865 -4.309 125.872 1.00 59.25 352 THR A O 1
ATOM 2806 N N . ASN A 1 353 ? -70.071 -4.306 123.994 1.00 58.44 353 ASN A N 1
ATOM 2807 C CA . ASN A 1 353 ? -69.069 -3.598 123.181 1.00 58.44 353 ASN A CA 1
ATOM 2808 C C . ASN A 1 353 ? -68.905 -2.095 123.493 1.00 58.44 353 ASN A C 1
ATOM 2810 O O . ASN A 1 353 ? -68.114 -1.417 122.835 1.00 58.44 353 ASN A O 1
ATOM 2814 N N . GLY A 1 354 ? -69.620 -1.549 124.483 1.00 67.88 354 GLY A N 1
ATOM 2815 C CA . GLY A 1 354 ? -69.541 -0.123 124.833 1.00 67.88 354 GLY A CA 1
ATOM 2816 C C . GLY A 1 354 ? -68.142 0.348 125.259 1.00 67.88 354 GLY A C 1
ATOM 2817 O O . GLY A 1 354 ? -67.760 1.475 124.949 1.00 67.88 354 GLY A O 1
ATOM 2818 N N . LEU A 1 355 ? -67.371 -0.531 125.910 1.00 59.06 355 LEU A N 1
ATOM 2819 C CA . LEU A 1 355 ? -66.090 -0.213 126.560 1.00 59.06 355 LEU A CA 1
ATOM 2820 C C . LEU A 1 355 ? -64.920 0.025 125.584 1.00 59.06 355 LEU A C 1
ATOM 2822 O O . LEU A 1 355 ? -63.981 0.739 125.914 1.00 59.06 355 LEU A O 1
ATOM 2826 N N . LEU A 1 356 ? -64.971 -0.513 124.359 1.00 57.84 356 LEU A N 1
ATOM 2827 C CA . LEU A 1 356 ? -63.853 -0.458 123.396 1.00 57.84 356 LEU A CA 1
ATOM 2828 C C . LEU A 1 356 ? -63.660 0.912 122.710 1.00 57.84 356 LEU A C 1
ATOM 2830 O O . LEU A 1 356 ? -62.821 1.059 121.823 1.00 57.84 356 LEU A O 1
ATOM 2834 N N . ARG A 1 357 ? -64.453 1.929 123.068 1.00 59.50 357 ARG A N 1
ATOM 2835 C CA . ARG A 1 357 ? -64.437 3.236 122.386 1.00 59.50 357 ARG A CA 1
ATOM 2836 C C . ARG A 1 357 ? -63.317 4.164 122.854 1.00 59.50 357 ARG A C 1
ATOM 2838 O O . ARG A 1 357 ? -62.895 5.019 122.079 1.00 59.50 357 ARG A O 1
ATOM 2845 N N . GLU A 1 358 ? -62.822 3.987 124.076 1.00 62.09 358 GLU A N 1
ATOM 2846 C CA . GLU A 1 358 ? -61.868 4.909 124.709 1.00 62.09 358 GLU A CA 1
ATOM 2847 C C . GLU A 1 358 ? -60.432 4.756 124.161 1.00 62.09 358 GLU A C 1
ATOM 2849 O O . GLU A 1 358 ? -59.686 5.733 124.075 1.00 62.09 358 GLU A O 1
ATOM 2854 N N . GLU A 1 359 ? -60.052 3.567 123.677 1.00 66.44 359 GLU A N 1
ATOM 2855 C CA . GLU A 1 359 ? -58.707 3.309 123.132 1.00 66.44 359 GLU A CA 1
ATOM 2856 C C . GLU A 1 359 ? -58.420 4.052 121.809 1.00 66.44 359 GLU A C 1
ATOM 2858 O O . GLU A 1 359 ? -57.269 4.382 121.495 1.00 66.44 359 GLU A O 1
ATOM 2863 N N . LEU A 1 360 ? -59.462 4.357 121.026 1.00 61.09 360 LEU A N 1
ATOM 2864 C CA . LEU A 1 360 ? -59.342 4.909 119.668 1.00 61.09 360 LEU A CA 1
ATOM 2865 C C . LEU A 1 360 ? -58.704 6.308 119.621 1.00 61.09 360 LEU A C 1
ATOM 2867 O O . LEU A 1 360 ? -58.117 6.694 118.604 1.00 61.09 360 LEU A O 1
ATOM 2871 N N . GLU A 1 361 ? -58.775 7.079 120.707 1.00 69.06 361 GLU A N 1
ATOM 2872 C CA . GLU A 1 361 ? -58.242 8.445 120.745 1.00 69.06 361 GLU A CA 1
ATOM 2873 C C . GLU A 1 361 ? -56.713 8.499 120.872 1.00 69.06 361 GLU A C 1
ATOM 2875 O O . GLU A 1 361 ? -56.075 9.456 120.417 1.00 69.06 361 GLU A O 1
ATOM 2880 N N . GLY A 1 362 ? -56.094 7.457 121.438 1.00 70.00 362 GLY A N 1
ATOM 2881 C CA . GLY A 1 362 ? -54.638 7.365 121.580 1.00 70.00 362 GLY A CA 1
ATOM 2882 C C . GLY A 1 362 ? -53.909 7.285 120.234 1.00 70.00 362 GLY A C 1
ATOM 2883 O O . GLY A 1 362 ? -52.845 7.887 120.058 1.00 70.00 362 GLY A O 1
ATOM 2884 N N . LEU A 1 363 ? -54.506 6.593 119.258 1.00 65.31 363 LEU A N 1
ATOM 2885 C CA . LEU A 1 363 ? -53.898 6.311 117.954 1.00 65.31 363 LEU A CA 1
ATOM 2886 C C . LEU A 1 363 ? -53.792 7.555 117.057 1.00 65.31 363 LEU A C 1
ATOM 2888 O O . LEU A 1 363 ? -52.780 7.736 116.373 1.00 65.31 363 LEU A O 1
ATOM 2892 N N . ARG A 1 364 ? -54.785 8.456 117.105 1.00 67.75 364 ARG A N 1
ATOM 2893 C CA . ARG A 1 364 ? -54.877 9.643 116.227 1.00 67.75 364 ARG A CA 1
ATOM 2894 C C . ARG A 1 364 ? -53.626 10.533 116.271 1.00 67.75 364 ARG A C 1
ATOM 2896 O O . ARG A 1 364 ? -53.193 11.039 115.240 1.00 67.75 364 ARG A O 1
ATOM 2903 N N . ARG A 1 365 ? -52.977 10.667 117.436 1.00 66.75 365 ARG A N 1
ATOM 2904 C CA . ARG A 1 365 ? -51.783 11.525 117.622 1.00 66.75 365 ARG A CA 1
ATOM 2905 C C . ARG A 1 365 ? -50.492 10.976 116.989 1.00 66.75 365 ARG A C 1
ATOM 2907 O O . ARG A 1 365 ? -49.500 11.702 116.927 1.00 66.75 365 ARG A O 1
ATOM 2914 N N . ARG A 1 366 ? -50.468 9.711 116.544 1.00 72.06 366 ARG A N 1
ATOM 2915 C CA . ARG A 1 366 ? -49.302 9.104 115.868 1.00 72.06 366 ARG A CA 1
ATOM 2916 C C . ARG A 1 366 ? -49.322 9.306 114.349 1.00 72.06 366 ARG A C 1
ATOM 2918 O O . ARG A 1 366 ? -48.254 9.350 113.744 1.00 72.06 366 ARG A O 1
ATOM 2925 N N . LEU A 1 367 ? -50.507 9.472 113.756 1.00 74.50 367 LEU A N 1
ATOM 2926 C CA . LEU A 1 367 ? -50.701 9.566 112.305 1.00 74.50 367 LEU A CA 1
ATOM 2927 C C . LEU A 1 367 ? -50.052 10.830 111.709 1.00 74.50 367 LEU A C 1
ATOM 2929 O O . LEU A 1 367 ? -49.197 10.720 110.833 1.00 74.50 367 LEU A O 1
ATOM 2933 N N . GLY A 1 368 ? -50.329 12.005 112.288 1.00 76.69 368 GLY A N 1
ATOM 2934 C CA . GLY A 1 368 ? -49.879 13.319 111.788 1.00 76.69 368 GLY A CA 1
ATOM 2935 C C . GLY A 1 368 ? -48.367 13.599 111.779 1.00 76.69 368 GLY A C 1
ATOM 2936 O O . GLY A 1 368 ? -47.944 14.693 111.410 1.00 76.69 368 GLY A O 1
ATOM 2937 N N . ARG A 1 369 ? -47.528 12.637 112.190 1.00 74.69 369 ARG A N 1
ATOM 2938 C CA . ARG A 1 369 ? -46.064 12.695 111.999 1.00 74.69 369 ARG A CA 1
ATOM 2939 C C . ARG A 1 369 ? -45.604 11.961 110.738 1.00 74.69 369 ARG A C 1
ATOM 2941 O O . ARG A 1 369 ? -44.586 12.334 110.173 1.00 74.69 369 ARG A O 1
ATOM 2948 N N . GLN A 1 370 ? -46.348 10.936 110.316 1.00 66.12 370 GLN A N 1
ATOM 2949 C CA . GLN A 1 370 ? -46.054 10.102 109.142 1.00 66.12 370 GLN A CA 1
ATOM 2950 C C . GLN A 1 370 ? -46.478 10.760 107.822 1.00 66.12 370 GLN A C 1
ATOM 2952 O O . GLN A 1 370 ? -46.058 10.328 106.754 1.00 66.12 370 GLN A O 1
ATOM 2957 N N . GLU A 1 371 ? -47.327 11.784 107.882 1.00 78.38 371 GLU A N 1
ATOM 2958 C CA . GLU A 1 371 ? -47.833 12.495 106.704 1.00 78.38 371 GLU A CA 1
ATOM 2959 C C . GLU A 1 371 ? -46.766 13.446 106.139 1.00 78.38 371 GLU A C 1
ATOM 2961 O O . GLU A 1 371 ? -46.403 13.331 104.971 1.00 78.38 371 GLU A O 1
ATOM 2966 N N . LYS A 1 372 ? -46.132 14.261 106.993 1.00 70.88 372 LYS A N 1
ATOM 2967 C CA . LYS A 1 372 ? -45.068 15.204 106.590 1.00 70.88 372 LYS A CA 1
ATOM 2968 C C . LYS A 1 372 ? -43.832 14.542 105.975 1.00 70.88 372 LYS A C 1
ATOM 2970 O O . LYS A 1 372 ? -43.150 15.140 105.152 1.00 70.88 372 LYS A O 1
ATOM 2975 N N . THR A 1 373 ? -43.532 13.299 106.356 1.00 76.38 373 THR A N 1
ATOM 2976 C CA . THR A 1 373 ? -42.429 12.516 105.772 1.00 76.38 373 THR A CA 1
ATOM 2977 C C . THR A 1 373 ? -42.767 11.903 104.411 1.00 76.38 373 THR A C 1
ATOM 2979 O O . THR A 1 373 ? -41.866 11.401 103.746 1.00 76.38 373 THR A O 1
ATOM 2982 N N . ARG A 1 374 ? -44.037 11.928 103.983 1.00 73.25 374 ARG A N 1
ATOM 2983 C CA . ARG A 1 374 ? -44.467 11.503 102.639 1.00 73.25 374 ARG A CA 1
ATOM 2984 C C . ARG A 1 374 ? -44.450 12.669 101.652 1.00 73.25 374 ARG A C 1
ATOM 2986 O O . ARG A 1 374 ? -44.070 12.479 100.504 1.00 73.25 374 ARG A O 1
ATOM 2993 N N . GLU A 1 375 ? -44.790 13.873 102.112 1.00 82.31 375 GLU A N 1
ATOM 2994 C CA . GLU A 1 375 ? -44.810 15.098 101.297 1.00 82.31 375 GLU A CA 1
ATOM 2995 C C . GLU A 1 375 ? -43.450 15.390 100.634 1.00 82.31 375 GLU A C 1
ATOM 2997 O O . GLU A 1 375 ? -43.397 15.718 99.450 1.00 82.31 375 GLU A O 1
ATOM 3002 N N . SER A 1 376 ? -42.338 15.214 101.358 1.00 79.38 376 SER A N 1
ATOM 3003 C CA . SER A 1 376 ? -40.987 15.458 100.829 1.00 79.38 376 SER A CA 1
ATOM 3004 C C . SER A 1 376 ? -40.483 14.390 99.850 1.00 79.38 376 SER A C 1
ATOM 3006 O O . SER A 1 376 ? -39.677 14.712 98.978 1.00 79.38 376 SER A O 1
ATOM 3008 N N . LEU A 1 377 ? -40.959 13.143 99.955 1.00 81.56 377 LEU A N 1
ATOM 3009 C CA . LEU A 1 377 ? -40.634 12.074 99.001 1.00 81.56 377 LEU A CA 1
ATOM 3010 C C . LEU A 1 377 ? -41.218 12.379 97.617 1.00 81.56 377 LEU A C 1
ATOM 3012 O O . LEU A 1 377 ? -40.483 12.364 96.632 1.00 81.56 377 LEU A O 1
ATOM 3016 N N . VAL A 1 378 ? -42.497 12.769 97.565 1.00 83.75 378 VAL A N 1
ATOM 3017 C CA . VAL A 1 378 ? -43.214 13.068 96.313 1.00 83.75 378 VAL A CA 1
ATOM 3018 C C . VAL A 1 378 ? -42.531 14.180 95.504 1.00 83.75 378 VAL A C 1
ATOM 3020 O O . VAL A 1 378 ? -42.481 14.112 94.278 1.00 83.75 378 VAL A O 1
ATOM 3023 N N . VAL A 1 379 ? -41.953 15.193 96.161 1.00 85.44 379 VAL A N 1
ATOM 3024 C CA . VAL A 1 379 ? -41.225 16.274 95.466 1.00 85.44 379 VAL A CA 1
ATOM 3025 C C . VAL A 1 379 ? -39.985 15.740 94.738 1.00 85.44 379 VAL A C 1
ATOM 3027 O O . VAL A 1 379 ? -39.775 16.064 93.570 1.00 85.44 379 VAL A O 1
ATOM 3030 N N . LEU A 1 380 ? -39.194 14.884 95.393 1.00 83.31 380 LEU A N 1
ATOM 3031 C CA . LEU A 1 380 ? -37.985 14.292 94.806 1.00 83.31 380 LEU A CA 1
ATOM 3032 C C . LEU A 1 380 ? -38.315 13.258 93.718 1.00 83.31 380 LEU A C 1
ATOM 3034 O O . LEU A 1 380 ? -37.591 13.145 92.728 1.00 83.31 380 LEU A O 1
ATOM 3038 N N . GLU A 1 381 ? -39.424 12.532 93.868 1.00 83.12 381 GLU A N 1
ATOM 3039 C CA . GLU A 1 381 ? -39.941 11.614 92.848 1.00 83.12 381 GLU A CA 1
ATOM 3040 C C . GLU A 1 381 ? -40.334 12.370 91.569 1.00 83.12 381 GLU A C 1
ATOM 3042 O O . GLU A 1 381 ? -39.886 11.998 90.484 1.00 83.12 381 GLU A O 1
ATOM 3047 N N . LEU A 1 382 ? -41.041 13.501 91.686 1.00 83.75 382 LEU A N 1
ATOM 3048 C CA . LEU A 1 382 ? -41.398 14.353 90.543 1.00 83.75 382 LEU A CA 1
ATOM 3049 C C . LEU A 1 382 ? -40.174 14.960 89.834 1.00 83.75 382 LEU A C 1
ATOM 3051 O O . LEU A 1 382 ? -40.181 15.116 88.611 1.00 83.75 382 LEU A O 1
ATOM 3055 N N . GLU A 1 383 ? -39.107 15.313 90.555 1.00 84.88 383 GLU A N 1
ATOM 3056 C CA . GLU A 1 383 ? -37.867 15.810 89.936 1.00 84.88 383 GLU A CA 1
ATOM 3057 C C . GLU A 1 383 ? -37.091 14.703 89.213 1.00 84.88 383 GLU A C 1
ATOM 3059 O O . GLU A 1 383 ? -36.640 14.903 88.080 1.00 84.88 383 GLU A O 1
ATOM 3064 N N . LYS A 1 384 ? -37.022 13.507 89.807 1.00 80.56 384 LYS A N 1
ATOM 3065 C CA . LYS A 1 384 ? -36.490 12.298 89.165 1.00 80.56 384 LYS A CA 1
ATOM 3066 C C . LYS A 1 384 ? -37.261 11.964 87.884 1.00 80.56 384 LYS A C 1
ATOM 3068 O O . LYS A 1 384 ? -36.639 11.733 86.849 1.00 80.56 384 LYS A O 1
ATOM 3073 N N . GLU A 1 385 ? -38.593 11.984 87.914 1.00 83.81 385 GLU A N 1
ATOM 3074 C CA . GLU A 1 385 ? -39.436 11.745 86.735 1.00 83.81 385 GLU A CA 1
ATOM 3075 C C . GLU A 1 385 ? -39.224 12.797 85.641 1.00 83.81 385 GLU A C 1
ATOM 3077 O O . GLU A 1 385 ? -39.093 12.443 84.471 1.00 83.81 385 GLU A O 1
ATOM 3082 N N . ARG A 1 386 ? -39.096 14.083 85.995 1.00 86.88 386 ARG A N 1
ATOM 3083 C CA . ARG A 1 386 ? -38.788 15.161 85.033 1.00 86.88 386 ARG A CA 1
ATOM 3084 C C . ARG A 1 386 ? -37.429 14.983 84.352 1.00 86.88 386 ARG A C 1
ATOM 3086 O O . ARG A 1 386 ? -37.290 15.343 83.183 1.00 86.88 386 ARG A O 1
ATOM 3093 N N . LEU A 1 387 ? -36.428 14.453 85.056 1.00 83.44 387 LEU A N 1
ATOM 3094 C CA . LEU A 1 387 ? -35.114 14.151 84.479 1.00 83.44 387 LEU A CA 1
ATOM 3095 C C . LEU A 1 387 ? -35.149 12.880 83.618 1.00 83.44 387 LEU A C 1
ATOM 3097 O O . LEU A 1 387 ? -34.618 12.894 82.508 1.00 83.44 387 LEU A O 1
ATOM 3101 N N . LEU A 1 388 ? -35.845 11.829 84.061 1.00 81.00 388 LEU A N 1
ATOM 3102 C CA . LEU A 1 388 ? -36.060 10.613 83.269 1.00 81.00 388 LEU A CA 1
ATOM 3103 C C . LEU A 1 388 ? -36.855 10.895 81.986 1.00 81.00 388 LEU A C 1
ATOM 3105 O O . LEU A 1 388 ? -36.485 10.399 80.930 1.00 81.00 388 LEU A O 1
ATOM 3109 N N . ALA A 1 389 ? -37.886 11.740 82.032 1.00 82.12 389 ALA A N 1
ATOM 3110 C CA . ALA A 1 389 ? -38.650 12.139 80.850 1.00 82.12 389 ALA A CA 1
ATOM 3111 C C . ALA A 1 389 ? -37.787 12.891 79.820 1.00 82.12 389 ALA A C 1
ATOM 3113 O O . ALA A 1 389 ? -37.958 12.695 78.616 1.00 82.12 389 ALA A O 1
ATOM 3114 N N . LYS A 1 390 ? -36.827 13.709 80.282 1.00 80.31 390 LYS A N 1
ATOM 3115 C CA . LYS A 1 390 ? -35.833 14.360 79.414 1.00 80.31 390 LYS A CA 1
ATOM 3116 C C . LYS A 1 390 ? -34.857 13.346 78.818 1.00 80.31 390 LYS A C 1
ATOM 3118 O O . LYS A 1 390 ? -34.653 13.380 77.609 1.00 80.31 390 LYS A O 1
ATOM 3123 N N . LEU A 1 391 ? -34.308 12.428 79.617 1.00 78.38 391 LEU A N 1
ATOM 3124 C CA . LEU A 1 391 ? -33.425 11.362 79.123 1.00 78.38 391 LEU A CA 1
ATOM 3125 C C . LEU A 1 391 ? -34.133 10.519 78.049 1.00 78.38 391 LEU A C 1
ATOM 3127 O O . LEU A 1 391 ? -33.663 10.438 76.918 1.00 78.38 391 LEU A O 1
ATOM 3131 N N . GLN A 1 392 ? -35.341 10.041 78.353 1.00 78.25 392 GLN A N 1
ATOM 3132 C CA . GLN A 1 392 ? -36.191 9.296 77.424 1.00 78.25 392 GLN A CA 1
ATOM 3133 C C . GLN A 1 392 ? -36.549 10.082 76.158 1.00 78.25 392 GLN A C 1
ATOM 3135 O O . GLN A 1 392 ? -36.812 9.476 75.125 1.00 78.25 392 GLN A O 1
ATOM 3140 N N . SER A 1 393 ? -36.591 11.419 76.197 1.00 79.94 393 SER A N 1
ATOM 3141 C CA . SER A 1 393 ? -36.818 12.220 74.985 1.00 79.94 393 SER A CA 1
ATOM 3142 C C . SER A 1 393 ? -35.622 12.196 74.023 1.00 79.94 393 SER A C 1
ATOM 3144 O O . SER A 1 393 ? -35.839 12.209 72.815 1.00 79.94 393 SER A O 1
ATOM 3146 N N . TRP A 1 394 ? -34.392 12.052 74.533 1.00 80.56 394 TRP A N 1
ATOM 3147 C CA . TRP A 1 394 ? -33.190 11.833 73.717 1.00 80.56 394 TRP A CA 1
ATOM 3148 C C . TRP A 1 394 ? -33.048 10.365 73.286 1.00 80.56 394 TRP A C 1
ATOM 3150 O O . TRP A 1 394 ? -32.771 10.100 72.122 1.00 80.56 394 TRP A O 1
ATOM 3160 N N . GLU A 1 395 ? -33.350 9.401 74.162 1.00 76.69 395 GLU A N 1
ATOM 3161 C CA . GLU A 1 395 ? -33.376 7.965 73.813 1.00 76.69 395 GLU A CA 1
ATOM 3162 C C . GLU A 1 395 ? -34.419 7.654 72.719 1.00 76.69 395 GLU A C 1
ATOM 3164 O O . GLU A 1 395 ? -34.169 6.863 71.810 1.00 76.69 395 GLU A O 1
ATOM 3169 N N . ARG A 1 396 ? -35.580 8.327 72.740 1.00 76.62 396 ARG A N 1
ATOM 3170 C CA . ARG A 1 396 ? -36.566 8.270 71.643 1.00 76.62 396 ARG A CA 1
ATOM 3171 C C . ARG A 1 396 ? -36.049 8.922 70.357 1.00 76.62 396 ARG A C 1
ATOM 3173 O O . ARG A 1 396 ? -36.477 8.525 69.275 1.00 76.62 396 ARG A O 1
ATOM 3180 N N . LEU A 1 397 ? -35.146 9.900 70.446 1.00 68.44 397 LEU A N 1
ATOM 3181 C CA . LEU A 1 397 ? -34.540 10.550 69.281 1.00 68.44 397 LEU A CA 1
ATOM 3182 C C . LEU A 1 397 ? -33.574 9.594 68.564 1.00 68.44 397 LEU A C 1
ATOM 3184 O O . LEU A 1 397 ? -33.638 9.468 67.343 1.00 68.44 397 LEU A O 1
ATOM 3188 N N . GLU A 1 398 ? -32.764 8.844 69.314 1.00 67.75 398 GLU A N 1
ATOM 3189 C CA . GLU A 1 398 ? -31.959 7.729 68.788 1.00 67.75 398 GLU A CA 1
ATOM 3190 C C . GLU A 1 398 ? -32.855 6.675 68.109 1.00 67.75 398 GLU A C 1
ATOM 3192 O O . GLU A 1 398 ? -32.635 6.327 66.949 1.00 67.75 398 GLU A O 1
ATOM 3197 N N . GLN A 1 399 ? -33.924 6.228 68.781 1.00 68.31 399 GLN A N 1
ATOM 3198 C CA . GLN A 1 399 ? -34.854 5.215 68.252 1.00 68.31 399 GLN A CA 1
ATOM 3199 C C . GLN A 1 399 ? -35.604 5.651 66.981 1.00 68.31 399 GLN A C 1
ATOM 3201 O O . GLN A 1 399 ? -35.965 4.801 66.170 1.00 68.31 399 GLN A O 1
ATOM 3206 N N . THR A 1 400 ? -35.862 6.952 66.803 1.00 68.19 400 THR A N 1
ATOM 3207 C CA . THR A 1 400 ? -36.617 7.490 65.651 1.00 68.19 400 THR A CA 1
ATOM 3208 C C . THR A 1 400 ? -35.740 7.971 64.499 1.00 68.19 400 THR A C 1
ATOM 3210 O O . THR A 1 400 ? -36.223 8.029 63.371 1.00 68.19 400 THR A O 1
ATOM 3213 N N . THR A 1 401 ? -34.466 8.291 64.746 1.00 63.97 401 THR A N 1
ATOM 3214 C CA . THR A 1 401 ? -33.519 8.725 63.700 1.00 63.97 401 THR A CA 1
ATOM 3215 C C . THR A 1 401 ? -32.521 7.646 63.278 1.00 63.97 401 THR A C 1
ATOM 3217 O O . THR A 1 401 ? -31.914 7.773 62.218 1.00 63.97 401 THR A O 1
ATOM 3220 N N . GLY A 1 402 ? -32.327 6.591 64.079 1.00 65.44 402 GLY A N 1
ATOM 3221 C CA . GLY A 1 402 ? -31.336 5.539 63.817 1.00 65.44 402 GLY A CA 1
ATOM 3222 C C . GLY A 1 402 ? -29.878 5.983 63.994 1.00 65.44 402 GLY A C 1
ATOM 3223 O O . GLY A 1 402 ? -28.963 5.225 63.676 1.00 65.44 402 GLY A O 1
ATOM 3224 N N . LEU A 1 403 ? -29.649 7.201 64.495 1.00 65.25 403 LEU A N 1
ATOM 3225 C CA . LEU A 1 403 ? -28.331 7.768 64.768 1.00 65.25 403 LEU A CA 1
ATOM 3226 C C . LEU A 1 403 ? -28.028 7.664 66.266 1.00 65.25 403 LEU A C 1
ATOM 3228 O O . LEU A 1 403 ? -28.883 7.967 67.096 1.00 65.25 403 LEU A O 1
ATOM 3232 N N . SER A 1 404 ? -26.801 7.276 66.619 1.00 65.31 404 SER A N 1
ATOM 3233 C CA . SER A 1 404 ? -26.358 7.055 68.004 1.00 65.31 404 SER A CA 1
ATOM 3234 C C . SER A 1 404 ? -26.119 8.371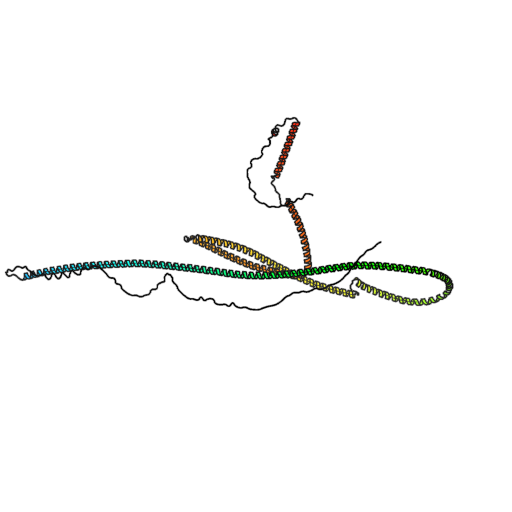 68.763 1.00 65.31 404 SER A C 1
ATOM 3236 O O . SER A 1 404 ? -24.987 8.706 69.116 1.00 65.31 404 SER A O 1
ATOM 3238 N N . ILE A 1 405 ? -27.184 9.144 68.971 1.00 72.50 405 ILE A N 1
ATOM 3239 C CA . ILE A 1 405 ? -27.170 10.484 69.564 1.00 72.50 405 ILE A CA 1
ATOM 3240 C C . ILE A 1 405 ? -27.953 10.433 70.880 1.00 72.50 405 ILE A C 1
ATOM 3242 O O . ILE A 1 405 ? -29.177 10.545 70.890 1.00 72.50 405 ILE A O 1
ATOM 3246 N N . ARG A 1 406 ? -27.242 10.239 71.999 1.00 72.88 406 ARG A N 1
ATOM 3247 C CA . ARG A 1 406 ? -27.845 10.114 73.343 1.00 72.88 406 ARG A CA 1
ATOM 3248 C C . ARG A 1 406 ? -27.722 11.382 74.179 1.00 72.88 406 ARG A C 1
ATOM 3250 O O . ARG A 1 406 ? -28.504 11.586 75.104 1.00 72.88 406 ARG A O 1
ATOM 3257 N N . THR A 1 407 ? -26.762 12.242 73.850 1.00 78.62 407 THR A N 1
ATOM 3258 C CA . THR A 1 407 ? -26.541 13.531 74.509 1.00 78.62 407 THR A CA 1
ATOM 3259 C C . THR A 1 407 ? -26.428 14.673 73.488 1.00 78.62 407 THR A C 1
ATOM 3261 O O . THR A 1 407 ? -26.101 14.433 72.321 1.00 78.62 407 THR A O 1
ATOM 3264 N N . PRO A 1 408 ? -26.622 15.940 73.905 1.00 78.31 408 PRO A N 1
ATOM 3265 C CA . PRO A 1 408 ? -26.352 17.101 73.051 1.00 78.31 408 PRO A CA 1
ATOM 3266 C C . PRO A 1 408 ? -24.901 17.183 72.544 1.00 78.31 408 PRO A C 1
ATOM 3268 O O . PRO A 1 408 ? -24.653 17.782 71.499 1.00 78.31 408 PRO A O 1
ATOM 3271 N N . GLU A 1 409 ? -23.945 16.574 73.255 1.00 82.06 409 GLU A N 1
ATOM 3272 C CA . GLU A 1 409 ? -22.539 16.502 72.838 1.00 82.06 409 GLU A CA 1
ATOM 3273 C C . GLU A 1 409 ? -22.316 15.518 71.685 1.00 82.06 409 GLU A C 1
ATOM 3275 O O . GLU A 1 409 ? -21.465 15.748 70.831 1.00 82.06 409 GLU A O 1
ATOM 3280 N N . ASP A 1 410 ? -23.090 14.435 71.620 1.00 80.94 410 ASP A N 1
ATOM 3281 C CA . ASP A 1 410 ? -23.021 13.491 70.499 1.00 80.94 410 ASP A CA 1
ATOM 3282 C C . ASP A 1 410 ? -23.607 14.117 69.230 1.00 80.94 410 ASP A C 1
ATOM 3284 O O . ASP A 1 410 ? -23.096 13.904 68.132 1.00 80.94 410 ASP A O 1
ATOM 3288 N N . LEU A 1 411 ? -24.632 14.960 69.389 1.00 82.38 411 LEU A N 1
ATOM 3289 C CA . LEU A 1 411 ? -25.244 15.720 68.301 1.00 82.38 411 LEU A CA 1
ATOM 3290 C C . LEU A 1 411 ? -24.258 16.759 67.736 1.00 82.38 411 LEU A C 1
ATOM 3292 O O . LEU A 1 411 ? -24.103 16.859 66.520 1.00 82.38 411 LEU A O 1
ATOM 3296 N N . SER A 1 412 ? -23.530 17.486 68.594 1.00 86.56 412 SER A N 1
ATOM 3297 C CA . SER A 1 412 ? -22.509 18.439 68.134 1.00 86.56 412 SER A CA 1
ATOM 3298 C C . SER A 1 412 ? -21.288 17.748 67.514 1.00 86.56 412 SER A C 1
ATOM 3300 O O . SER A 1 412 ? -20.814 18.207 66.473 1.00 86.56 412 SER A O 1
ATOM 3302 N N . ARG A 1 413 ? -20.832 16.608 68.061 1.00 88.00 413 ARG A N 1
ATOM 3303 C CA . ARG A 1 413 ? -19.818 15.745 67.419 1.00 88.00 413 ARG A CA 1
ATOM 3304 C C . ARG A 1 413 ? -20.275 15.294 66.031 1.00 88.00 413 ARG A C 1
ATOM 3306 O O . ARG A 1 413 ? -19.527 15.457 65.076 1.00 88.00 413 ARG A O 1
ATOM 3313 N N . PHE A 1 414 ? -21.508 14.803 65.895 1.00 86.88 414 PHE A N 1
ATOM 3314 C CA . PHE A 1 414 ? -22.059 14.348 64.615 1.00 86.88 414 PHE A CA 1
ATOM 3315 C C . PHE A 1 414 ? -22.177 15.479 63.577 1.00 86.88 414 PHE A C 1
ATOM 3317 O O . PHE A 1 414 ? -21.878 15.261 62.405 1.00 86.88 414 PHE A O 1
ATOM 3324 N N . ILE A 1 415 ? -22.534 16.701 63.995 1.00 88.94 415 ILE A N 1
ATOM 3325 C CA . ILE A 1 415 ? -22.510 17.886 63.120 1.00 88.94 415 ILE A CA 1
ATOM 3326 C C . ILE A 1 415 ? -21.082 18.197 62.650 1.00 88.94 415 ILE A C 1
ATOM 3328 O O . ILE A 1 415 ? -20.881 18.429 61.460 1.00 88.94 415 ILE A O 1
ATOM 3332 N N . VAL A 1 416 ? -20.088 18.169 63.544 1.00 90.94 416 VAL A N 1
ATOM 3333 C CA . VAL A 1 416 ? -18.679 18.409 63.182 1.00 90.94 416 VAL A CA 1
ATOM 3334 C C . VAL A 1 416 ? -18.154 17.321 62.236 1.00 90.94 416 VAL A C 1
ATOM 3336 O O . VAL A 1 416 ? -17.509 17.640 61.241 1.00 90.94 416 VAL A O 1
ATOM 3339 N N . ASP A 1 417 ? -18.484 16.055 62.485 1.00 88.94 417 ASP A N 1
ATOM 3340 C CA . ASP A 1 417 ? -18.175 14.923 61.605 1.00 88.94 417 ASP A CA 1
ATOM 3341 C C . ASP A 1 417 ? -18.796 15.087 60.209 1.00 88.94 417 ASP A C 1
ATOM 3343 O O . ASP A 1 417 ? -18.137 14.826 59.201 1.00 88.94 417 ASP A O 1
ATOM 3347 N N . LEU A 1 418 ? -20.057 15.526 60.130 1.00 89.50 418 LEU A N 1
ATOM 3348 C CA . LEU A 1 418 ? -20.724 15.823 58.862 1.00 89.50 418 LEU A CA 1
ATOM 3349 C C . LEU A 1 418 ? -20.062 16.999 58.139 1.00 89.50 418 LEU A C 1
ATOM 3351 O O . LEU A 1 418 ? -19.791 16.881 56.950 1.00 89.50 418 LEU A O 1
ATOM 3355 N N . GLN A 1 419 ? -19.735 18.086 58.841 1.00 91.50 419 GLN A N 1
ATOM 3356 C CA . GLN A 1 419 ? -19.053 19.248 58.261 1.00 91.50 419 GLN A CA 1
ATOM 3357 C C . GLN A 1 419 ? -17.652 18.891 57.741 1.00 91.50 419 GLN A C 1
ATOM 3359 O O . GLN A 1 419 ? -17.282 19.301 56.643 1.00 91.50 419 GLN A O 1
ATOM 3364 N N . GLN A 1 420 ? -16.886 18.068 58.465 1.00 91.00 420 GLN A N 1
ATOM 3365 C CA . GLN A 1 420 ? -15.591 17.563 57.990 1.00 91.00 420 GLN A CA 1
ATOM 3366 C C . GLN A 1 420 ? -15.739 16.677 56.745 1.00 91.00 420 GLN A C 1
ATOM 3368 O O . GLN A 1 420 ? -14.950 16.796 55.807 1.00 91.00 420 GLN A O 1
ATOM 3373 N N . ARG A 1 421 ? -16.763 15.811 56.700 1.00 92.31 421 ARG A N 1
ATOM 3374 C CA . ARG A 1 421 ? -17.076 14.996 55.512 1.00 92.31 421 ARG A CA 1
ATOM 3375 C C . ARG A 1 421 ? -17.520 15.865 54.338 1.00 92.31 421 ARG A C 1
ATOM 3377 O O . ARG A 1 421 ? -17.115 15.587 53.215 1.00 92.31 421 ARG A O 1
ATOM 3384 N N . GLU A 1 422 ? -18.307 16.909 54.582 1.00 91.88 422 GLU A N 1
ATOM 3385 C CA . GLU A 1 422 ? -18.764 17.843 53.555 1.00 91.88 422 GLU A CA 1
ATOM 3386 C C . GLU A 1 422 ? -17.590 18.620 52.952 1.00 91.88 422 GLU A C 1
ATOM 3388 O O . GLU A 1 422 ? -17.432 18.603 51.735 1.00 91.88 422 GLU A O 1
ATOM 3393 N N . VAL A 1 423 ? -16.703 19.196 53.771 1.00 93.38 423 VAL A N 1
ATOM 3394 C CA . VAL A 1 423 ? -15.473 19.856 53.293 1.00 93.38 423 VAL A CA 1
ATOM 3395 C C . VAL A 1 423 ? -14.595 18.873 52.510 1.00 93.38 423 VAL A C 1
ATOM 3397 O O . VAL A 1 423 ? -14.198 19.168 51.386 1.00 93.38 423 VAL A O 1
ATOM 3400 N N . ALA A 1 424 ? -14.376 17.656 53.019 1.00 93.44 424 ALA A N 1
ATOM 3401 C CA . ALA A 1 424 ? -13.600 16.638 52.307 1.00 93.44 424 ALA A CA 1
ATOM 3402 C C . ALA A 1 424 ? -14.250 16.183 50.980 1.00 93.44 424 ALA A C 1
ATOM 3404 O O . ALA A 1 424 ? -13.544 15.775 50.055 1.00 93.44 424 ALA A O 1
ATOM 3405 N N . LEU A 1 425 ? -15.580 16.243 50.858 1.00 90.88 425 LEU A N 1
ATOM 3406 C CA . LEU A 1 425 ? -16.299 16.011 49.602 1.00 90.88 425 LEU A CA 1
ATOM 3407 C C . LEU A 1 425 ? -16.215 17.223 48.664 1.00 90.88 425 LEU A C 1
ATOM 3409 O O . LEU A 1 425 ? -16.049 17.028 47.461 1.00 90.88 425 LEU A O 1
ATOM 3413 N N . GLN A 1 426 ? -16.261 18.450 49.187 1.00 93.94 426 GLN A N 1
ATOM 3414 C CA . GLN A 1 426 ? -16.044 19.675 48.414 1.00 93.94 426 GLN A CA 1
ATOM 3415 C C . GLN A 1 426 ? -14.616 19.722 47.847 1.00 93.94 426 GLN A C 1
ATOM 3417 O O . GLN A 1 426 ? -14.460 19.966 46.655 1.00 93.94 426 GLN A O 1
ATOM 3422 N N . ASP A 1 427 ? -13.583 19.367 48.615 1.00 92.69 427 ASP A N 1
ATOM 3423 C CA . ASP A 1 427 ? -12.195 19.280 48.129 1.00 92.69 427 ASP A CA 1
ATOM 3424 C C . ASP A 1 427 ? -12.004 18.190 47.063 1.00 92.69 427 ASP A C 1
ATOM 3426 O O . ASP A 1 427 ? -11.317 18.394 46.055 1.00 92.69 427 ASP A O 1
ATOM 3430 N N . ARG A 1 428 ? -12.672 17.040 47.220 1.00 91.44 428 ARG A N 1
ATOM 3431 C CA . ARG A 1 428 ? -12.720 15.992 46.183 1.00 91.44 428 ARG A CA 1
ATOM 3432 C C . ARG A 1 428 ? -13.438 16.479 44.923 1.00 91.44 428 ARG A C 1
ATOM 3434 O O . ARG A 1 428 ? -12.971 16.219 43.820 1.00 91.44 428 ARG A O 1
ATOM 3441 N N . ASN A 1 429 ? -14.520 17.239 45.060 1.00 93.00 429 ASN A N 1
ATOM 3442 C CA . ASN A 1 429 ? -15.228 17.843 43.931 1.00 93.00 429 ASN A CA 1
ATOM 3443 C C . ASN A 1 429 ? -14.374 18.935 43.246 1.00 93.00 429 ASN A C 1
ATOM 3445 O O . ASN A 1 429 ? -14.287 18.992 42.022 1.00 93.00 429 ASN A O 1
ATOM 3449 N N . ASN A 1 430 ? -13.644 19.747 44.011 1.00 94.44 430 ASN A N 1
ATOM 3450 C CA . ASN A 1 430 ? -12.719 20.762 43.497 1.00 94.44 430 ASN A CA 1
ATOM 3451 C C . ASN A 1 430 ? -11.535 20.135 42.739 1.00 94.44 430 ASN A C 1
ATOM 3453 O O . ASN A 1 430 ? -11.146 20.627 41.677 1.00 94.44 430 ASN A O 1
ATOM 3457 N N . THR A 1 431 ? -10.989 19.018 43.228 1.00 93.06 431 THR A N 1
ATOM 3458 C CA . THR A 1 431 ? -9.915 18.269 42.547 1.00 93.06 431 THR A CA 1
ATOM 3459 C C . THR A 1 431 ? -10.411 17.498 41.318 1.00 93.06 431 THR A C 1
ATOM 3461 O O . THR A 1 431 ? -9.747 17.528 40.285 1.00 93.06 431 THR A O 1
ATOM 3464 N N . VAL A 1 432 ? -11.607 16.898 41.358 1.00 90.56 432 VAL A N 1
ATOM 3465 C CA . VAL A 1 432 ? -12.240 16.257 40.186 1.00 90.56 432 VAL A CA 1
ATOM 3466 C C . VAL A 1 432 ? -12.660 17.279 39.123 1.00 90.56 432 VAL A C 1
ATOM 3468 O O . VAL A 1 432 ? -12.427 17.060 37.939 1.00 90.56 432 VAL A O 1
ATOM 3471 N N . THR A 1 433 ? -13.224 18.431 39.495 1.00 91.88 433 THR A N 1
ATOM 3472 C CA . THR A 1 433 ? -13.612 19.460 38.510 1.00 91.88 433 THR A CA 1
ATOM 3473 C C . THR A 1 433 ? -12.414 20.211 37.935 1.00 91.88 433 THR A C 1
ATOM 3475 O O . THR A 1 433 ? -12.476 20.659 36.792 1.00 91.88 433 THR A O 1
ATOM 3478 N N . SER A 1 434 ? -11.306 20.353 38.671 1.00 91.62 434 SER A N 1
ATOM 3479 C CA . SER A 1 434 ? -10.066 20.913 38.113 1.00 91.62 434 SER A CA 1
ATOM 3480 C C . SER A 1 434 ? -9.338 19.922 37.201 1.00 91.62 434 SER A C 1
ATOM 3482 O O . SER A 1 434 ? -8.894 20.336 36.130 1.00 91.62 434 SER A O 1
ATOM 3484 N N . SER A 1 435 ? -9.293 18.625 37.535 1.00 91.75 435 SER A N 1
ATOM 3485 C CA . SER A 1 435 ? -8.734 17.604 36.638 1.00 91.75 435 SER A CA 1
ATOM 3486 C C . SER A 1 435 ? -9.592 17.409 35.383 1.00 91.75 435 SER A C 1
ATOM 3488 O O . SER A 1 435 ? -9.045 17.421 34.282 1.00 91.75 435 SER A O 1
ATOM 3490 N N . ALA A 1 436 ? -10.924 17.372 35.508 1.00 85.62 436 ALA A N 1
ATOM 3491 C CA . ALA A 1 436 ? -11.842 17.333 34.369 1.00 85.62 436 ALA A CA 1
ATOM 3492 C C . ALA A 1 436 ? -11.656 18.544 33.438 1.00 85.62 436 ALA A C 1
ATOM 3494 O O . ALA A 1 436 ? -11.513 18.367 32.234 1.00 85.62 436 ALA A O 1
ATOM 3495 N N . ARG A 1 437 ? -11.551 19.772 33.974 1.00 92.88 437 ARG A N 1
ATOM 3496 C CA . ARG A 1 437 ? -11.234 20.976 33.173 1.00 92.88 437 ARG A CA 1
ATOM 3497 C C . ARG A 1 437 ? -9.842 20.928 32.527 1.00 92.88 437 ARG A C 1
ATOM 3499 O O . ARG A 1 437 ? -9.639 21.566 31.498 1.00 92.88 437 ARG A O 1
ATOM 3506 N N . GLY A 1 438 ? -8.883 20.220 33.125 1.00 91.12 438 GLY A N 1
ATOM 3507 C CA . GLY A 1 438 ? -7.565 19.971 32.534 1.00 91.12 438 GLY A CA 1
ATOM 3508 C C . GLY A 1 438 ? -7.643 19.013 31.344 1.00 91.12 438 GLY A C 1
ATOM 3509 O O . GLY A 1 438 ? -7.140 19.328 30.268 1.00 91.12 438 GLY A O 1
ATOM 3510 N N . LEU A 1 439 ? -8.342 17.888 31.516 1.00 80.94 439 LEU A N 1
ATOM 3511 C CA . LEU A 1 439 ? -8.587 16.898 30.463 1.00 80.94 439 LEU A CA 1
ATOM 3512 C C . LEU A 1 439 ? -9.432 17.472 29.317 1.00 80.94 439 LEU A C 1
ATOM 3514 O O . LEU A 1 439 ? -9.127 17.218 28.159 1.00 80.94 439 LEU A O 1
ATOM 3518 N N . GLU A 1 440 ? -10.432 18.302 29.616 1.00 86.81 440 GLU A N 1
ATOM 3519 C CA . GLU A 1 440 ? -11.254 18.995 28.616 1.00 86.81 440 GLU A CA 1
ATOM 3520 C C . GLU A 1 440 ? -10.407 19.921 27.726 1.00 86.81 440 GLU A C 1
ATOM 3522 O O . GLU A 1 440 ? -10.549 19.912 26.505 1.00 86.81 440 GLU A O 1
ATOM 3527 N N . LYS A 1 441 ? -9.458 20.664 28.313 1.00 92.00 441 LYS A N 1
ATOM 3528 C CA . LYS A 1 441 ? -8.510 21.497 27.553 1.00 92.00 441 LYS A CA 1
ATOM 3529 C C . LYS A 1 441 ? -7.558 20.661 26.700 1.00 92.00 441 LYS A C 1
ATOM 3531 O O . LYS A 1 441 ? -7.360 20.992 25.536 1.00 92.00 441 LYS A O 1
ATOM 3536 N N . ALA A 1 442 ? -7.015 19.571 27.243 1.00 84.06 442 ALA A N 1
ATOM 3537 C CA . ALA A 1 442 ? -6.166 18.656 26.479 1.00 84.06 442 ALA A CA 1
ATOM 3538 C C . ALA A 1 442 ? -6.937 18.009 25.311 1.00 84.06 442 ALA A C 1
ATOM 3540 O O . ALA A 1 442 ? -6.415 17.907 24.203 1.00 84.06 442 ALA A O 1
ATOM 3541 N N . ARG A 1 443 ? -8.212 17.647 25.522 1.00 82.81 443 ARG A N 1
ATOM 3542 C CA . ARG A 1 443 ? -9.118 17.149 24.477 1.00 82.81 443 ARG A CA 1
ATOM 3543 C C . ARG A 1 443 ? -9.344 18.189 23.381 1.00 82.81 443 ARG A C 1
ATOM 3545 O O . ARG A 1 443 ? -9.258 17.844 22.208 1.00 82.81 443 ARG A O 1
ATOM 3552 N N . GLN A 1 444 ? -9.592 19.446 23.750 1.00 88.75 444 GLN A N 1
ATOM 3553 C CA . GLN A 1 444 ? -9.756 20.552 22.800 1.00 88.75 444 GLN A CA 1
ATOM 3554 C C . GLN A 1 444 ? -8.478 20.791 21.981 1.00 88.75 444 GLN A C 1
ATOM 3556 O O . GLN A 1 444 ? -8.555 20.890 20.760 1.00 88.75 444 GLN A O 1
ATOM 3561 N N . GLN A 1 445 ? -7.304 20.783 22.619 1.00 88.88 445 GLN A N 1
ATOM 3562 C CA . GLN A 1 445 ? -6.010 20.922 21.939 1.00 88.88 445 GLN A CA 1
ATOM 3563 C C . GLN A 1 445 ? -5.764 19.785 20.933 1.00 88.88 445 GLN A C 1
ATOM 3565 O O . GLN A 1 445 ? -5.507 20.053 19.762 1.00 88.88 445 GLN A O 1
ATOM 3570 N N . LEU A 1 446 ? -5.959 18.524 21.336 1.00 83.62 446 LEU A N 1
ATOM 3571 C CA . LEU A 1 446 ? -5.833 17.368 20.437 1.00 83.62 446 LEU A CA 1
ATOM 3572 C C . LEU A 1 446 ? -6.860 17.400 19.288 1.00 83.62 446 LEU A C 1
ATOM 3574 O O . LEU A 1 446 ? -6.539 17.037 18.157 1.00 83.62 446 LEU A O 1
ATOM 3578 N N . GLN A 1 447 ? -8.087 17.875 19.533 1.00 85.19 447 GLN A N 1
ATOM 3579 C CA . GLN A 1 447 ? -9.089 18.083 18.479 1.00 85.19 447 GLN A CA 1
ATOM 3580 C C . GLN A 1 447 ? -8.671 19.187 17.494 1.00 85.19 447 GLN A C 1
ATOM 3582 O O . GLN A 1 447 ? -8.866 19.040 16.285 1.00 85.19 447 GLN A O 1
ATOM 3587 N N . GLU A 1 448 ? -8.067 20.275 17.975 1.00 90.19 448 GLU A N 1
ATOM 3588 C CA . GLU A 1 448 ? -7.529 21.346 17.133 1.00 90.19 448 GLU A CA 1
ATOM 3589 C C . GLU A 1 448 ? -6.310 20.897 16.317 1.00 90.19 448 GLU A C 1
ATOM 3591 O O . GLU A 1 448 ? -6.199 21.281 15.151 1.00 90.19 448 GLU A O 1
ATOM 3596 N N . GLU A 1 449 ? -5.433 20.064 16.877 1.00 86.56 449 GLU A N 1
ATOM 3597 C CA . GLU A 1 449 ? -4.294 19.445 16.184 1.00 86.56 449 GLU A CA 1
ATOM 3598 C C . GLU A 1 449 ? -4.762 18.471 15.093 1.00 86.56 449 GLU A C 1
ATOM 3600 O O . GLU A 1 449 ? -4.373 18.614 13.932 1.00 86.56 449 GLU A O 1
ATOM 3605 N N . VAL A 1 450 ? -5.688 17.555 15.408 1.00 85.12 450 VAL A N 1
ATOM 3606 C CA . VAL A 1 450 ? -6.296 16.641 14.421 1.00 85.12 450 VAL A CA 1
ATOM 3607 C C . VAL A 1 450 ? -7.001 17.421 13.307 1.00 85.12 450 VAL A C 1
ATOM 3609 O O . VAL A 1 450 ? -6.881 17.058 12.132 1.00 85.12 450 VAL A O 1
ATOM 3612 N N . ARG A 1 451 ? -7.691 18.526 13.625 1.00 89.56 451 ARG A N 1
ATOM 3613 C CA . ARG A 1 451 ? -8.311 19.411 12.624 1.00 89.56 451 ARG A CA 1
ATOM 3614 C C . ARG A 1 451 ? -7.265 20.100 11.738 1.00 89.56 451 ARG A C 1
ATOM 3616 O O . ARG A 1 451 ? -7.479 20.215 10.530 1.00 89.56 451 ARG A O 1
ATOM 3623 N N . GLN A 1 452 ? -6.148 20.548 12.310 1.00 90.88 452 GLN A N 1
ATOM 3624 C CA . GLN A 1 452 ? -5.046 21.170 11.570 1.00 90.88 452 GLN A CA 1
ATOM 3625 C C . GLN A 1 452 ? -4.370 20.168 10.625 1.00 90.88 452 GLN A C 1
ATOM 3627 O O . GLN A 1 452 ? -4.343 20.419 9.418 1.00 90.88 452 GLN A O 1
ATOM 3632 N N . ALA A 1 453 ? -3.943 19.006 11.123 1.00 85.31 453 ALA A N 1
ATOM 3633 C CA . ALA A 1 453 ? -3.350 17.941 10.310 1.00 85.31 453 ALA A CA 1
ATOM 3634 C C . ALA A 1 453 ? -4.299 17.473 9.187 1.00 85.31 453 ALA A C 1
ATOM 3636 O O . ALA A 1 453 ? -3.896 17.356 8.030 1.00 85.31 453 ALA A O 1
ATOM 3637 N N . SER A 1 454 ? -5.597 17.319 9.484 1.00 86.81 454 SER A N 1
ATOM 3638 C CA . SER A 1 454 ? -6.619 16.986 8.477 1.00 86.81 454 SER A CA 1
ATOM 3639 C C . SER A 1 454 ? -6.761 18.060 7.388 1.00 86.81 454 SER A C 1
ATOM 3641 O O . SER A 1 454 ? -6.982 17.729 6.222 1.00 86.81 454 SER A O 1
ATOM 3643 N N . SER A 1 455 ? -6.617 19.345 7.735 1.00 91.19 455 SER A N 1
ATOM 3644 C CA . SER A 1 455 ? -6.651 20.442 6.756 1.00 91.19 455 SER A CA 1
ATOM 3645 C C . SER A 1 455 ? -5.400 20.483 5.869 1.00 91.19 455 SER A C 1
ATOM 3647 O O . SER A 1 455 ? -5.525 20.640 4.656 1.00 91.19 455 SER A O 1
ATOM 3649 N N . GLN A 1 456 ? -4.216 20.227 6.433 1.00 89.50 456 GLN A N 1
ATOM 3650 C CA . GLN A 1 456 ? -2.958 20.128 5.682 1.00 89.50 456 GLN A CA 1
ATOM 3651 C C . GLN A 1 456 ? -2.963 18.919 4.733 1.00 89.50 456 GLN A C 1
ATOM 3653 O O . GLN A 1 456 ? -2.589 19.042 3.567 1.00 89.50 456 GLN A O 1
ATOM 3658 N N . LEU A 1 457 ? -3.486 17.772 5.183 1.00 87.06 457 LEU A N 1
ATOM 3659 C CA . LEU A 1 457 ? -3.699 16.592 4.343 1.00 87.06 457 LEU A CA 1
ATOM 3660 C C . LEU A 1 457 ? -4.649 16.886 3.168 1.00 87.06 457 LEU A C 1
ATOM 3662 O O . LEU A 1 457 ? -4.404 16.437 2.048 1.00 87.06 457 LEU A O 1
ATOM 3666 N N . LEU A 1 458 ? -5.719 17.658 3.391 1.00 89.75 458 LEU A N 1
ATOM 3667 C CA . LEU A 1 458 ? -6.627 18.090 2.324 1.00 89.75 458 LEU A CA 1
ATOM 3668 C C . LEU A 1 458 ? -5.918 19.001 1.303 1.00 89.75 458 LEU A C 1
ATOM 3670 O O . LEU A 1 458 ? -6.200 18.921 0.108 1.00 89.75 458 LEU A O 1
ATOM 3674 N N . GLU A 1 459 ? -4.995 19.856 1.745 1.00 91.06 459 GLU A N 1
ATOM 3675 C CA . GLU A 1 459 ? -4.194 20.697 0.852 1.00 91.06 459 GLU A CA 1
ATOM 3676 C C . GLU A 1 459 ? -3.162 19.906 0.044 1.00 91.06 459 GLU A C 1
ATOM 3678 O O . GLU A 1 459 ? -3.081 20.107 -1.168 1.00 91.06 459 GLU A O 1
ATOM 3683 N N . GLU A 1 460 ? -2.409 18.983 0.654 1.00 85.56 460 GLU A N 1
ATOM 3684 C CA . GLU A 1 460 ? -1.485 18.117 -0.096 1.00 85.56 460 GLU A CA 1
ATOM 3685 C C . GLU A 1 460 ? -2.242 17.202 -1.073 1.00 85.56 460 GLU A C 1
ATOM 3687 O O . GLU A 1 460 ? -1.793 17.023 -2.204 1.00 85.56 460 GLU A O 1
ATOM 3692 N N . ARG A 1 461 ? -3.440 16.707 -0.716 1.00 86.31 461 ARG A N 1
ATOM 3693 C CA . ARG A 1 461 ? -4.320 15.979 -1.652 1.00 86.31 461 ARG A CA 1
ATOM 3694 C C . ARG A 1 461 ? -4.746 16.846 -2.845 1.00 86.31 461 ARG A C 1
ATOM 3696 O O . ARG A 1 461 ? -4.640 16.385 -3.976 1.00 86.31 461 ARG A O 1
ATOM 3703 N N . LYS A 1 462 ? -5.129 18.111 -2.636 1.00 91.06 462 LYS A N 1
ATOM 3704 C CA . LYS A 1 462 ? -5.451 19.047 -3.737 1.00 91.06 462 LYS A CA 1
ATOM 3705 C C . LYS A 1 462 ? -4.242 19.354 -4.629 1.00 91.06 462 LYS A C 1
ATOM 3707 O O . LYS A 1 462 ? -4.388 19.413 -5.847 1.00 91.06 462 LYS A O 1
ATOM 3712 N N . LYS A 1 463 ? -3.048 19.532 -4.048 1.00 87.31 463 LYS A N 1
ATOM 3713 C CA . LYS A 1 463 ? -1.793 19.729 -4.804 1.00 87.31 463 LYS A CA 1
ATOM 3714 C C . LYS A 1 463 ? -1.455 18.482 -5.631 1.00 87.31 463 LYS A C 1
ATOM 3716 O O . LYS A 1 463 ? -1.130 18.597 -6.811 1.00 87.31 463 LYS A O 1
ATOM 3721 N N . ARG A 1 464 ? -1.643 17.293 -5.048 1.00 83.88 464 ARG A N 1
ATOM 3722 C CA . ARG A 1 464 ? -1.506 16.007 -5.737 1.00 83.88 464 ARG A CA 1
ATOM 3723 C C . ARG A 1 464 ? -2.487 15.892 -6.907 1.00 83.88 464 ARG A C 1
ATOM 3725 O O . ARG A 1 464 ? -2.079 15.516 -7.998 1.00 83.88 464 ARG A O 1
ATOM 3732 N N . GLU A 1 465 ? -3.756 16.251 -6.721 1.00 90.06 465 GLU A N 1
ATOM 3733 C CA . GLU A 1 465 ? -4.774 16.235 -7.784 1.00 90.06 465 GLU A CA 1
ATOM 3734 C C . GLU A 1 465 ? -4.429 17.173 -8.954 1.00 90.06 465 GLU A C 1
ATOM 3736 O O . GLU A 1 465 ? -4.603 16.789 -10.116 1.00 90.06 465 GLU A O 1
ATOM 3741 N N . THR A 1 466 ? -3.898 18.375 -8.691 1.00 88.56 466 THR A N 1
ATOM 3742 C CA . THR A 1 466 ? -3.474 19.288 -9.766 1.00 88.56 466 THR A CA 1
ATOM 3743 C C . THR A 1 466 ? -2.223 18.792 -10.494 1.00 88.56 466 THR A C 1
ATOM 3745 O O . THR A 1 466 ? -2.184 18.888 -11.723 1.00 88.56 466 THR A O 1
ATOM 3748 N N . GLN A 1 467 ? -1.257 18.185 -9.795 1.00 83.69 467 GLN A N 1
ATOM 3749 C CA . GLN A 1 467 ? -0.094 17.552 -10.433 1.00 83.69 467 GLN A CA 1
ATOM 3750 C C . GLN A 1 467 ? -0.466 16.287 -11.218 1.00 83.69 467 GLN A C 1
ATOM 3752 O O . GLN A 1 467 ? -0.004 16.114 -12.345 1.00 83.69 467 GLN A O 1
ATOM 3757 N N . GLU A 1 468 ? -1.367 15.435 -10.715 1.00 87.88 468 GLU A N 1
ATOM 3758 C CA . GLU A 1 468 ? -1.905 14.310 -11.491 1.00 87.88 468 GLU A CA 1
ATOM 3759 C C . GLU A 1 468 ? -2.612 14.805 -12.762 1.00 87.88 468 GLU A C 1
ATOM 3761 O O . GLU A 1 468 ? -2.446 14.222 -13.836 1.00 87.88 468 GLU A O 1
ATOM 3766 N N . ALA A 1 469 ? -3.374 15.900 -12.681 1.00 90.00 469 ALA A N 1
ATOM 3767 C CA . ALA A 1 469 ? -4.008 16.506 -13.847 1.00 90.00 469 ALA A CA 1
ATOM 3768 C C . ALA A 1 469 ? -2.987 17.092 -14.842 1.00 90.00 469 ALA A C 1
ATOM 3770 O O . ALA A 1 469 ? -3.200 16.981 -16.053 1.00 90.00 469 ALA A O 1
ATOM 3771 N N . LEU A 1 470 ? -1.880 17.677 -14.366 1.00 89.56 470 LEU A N 1
ATOM 3772 C CA . LEU A 1 470 ? -0.785 18.161 -15.211 1.00 89.56 470 LEU A CA 1
ATOM 3773 C C . LEU A 1 470 ? -0.054 16.999 -15.896 1.00 89.56 470 LEU A C 1
ATOM 3775 O O . LEU A 1 470 ? 0.023 16.980 -17.123 1.00 89.56 470 LEU A O 1
ATOM 3779 N N . ALA A 1 471 ? 0.384 15.987 -15.144 1.00 86.62 471 ALA A N 1
ATOM 3780 C CA . ALA A 1 471 ? 1.054 14.802 -15.679 1.00 86.62 471 ALA A CA 1
ATOM 3781 C C . ALA A 1 471 ? 0.196 14.094 -16.745 1.00 86.62 471 ALA A C 1
ATOM 3783 O O . ALA A 1 471 ? 0.678 13.808 -17.840 1.00 86.62 471 ALA A O 1
ATOM 3784 N N . ARG A 1 472 ? -1.114 13.917 -16.505 1.00 90.75 472 ARG A N 1
ATOM 3785 C CA . ARG A 1 472 ? -2.060 13.351 -17.493 1.00 90.75 472 ARG A CA 1
ATOM 3786 C C . ARG A 1 472 ? -2.217 14.215 -18.758 1.00 90.75 472 ARG A C 1
ATOM 3788 O O . ARG A 1 472 ? -2.557 13.679 -19.814 1.00 90.75 472 ARG A O 1
ATOM 3795 N N . ARG A 1 473 ? -2.001 15.538 -18.690 1.00 93.12 473 ARG A N 1
ATOM 3796 C CA . ARG A 1 473 ? -1.983 16.439 -19.866 1.00 93.12 473 ARG A CA 1
ATOM 3797 C C . ARG A 1 473 ? -0.656 16.342 -20.620 1.00 93.12 473 ARG A C 1
ATOM 3799 O O . ARG A 1 473 ? -0.676 16.183 -21.840 1.00 93.12 473 ARG A O 1
ATOM 3806 N N . LEU A 1 474 ? 0.469 16.382 -19.905 1.00 88.12 474 LEU A N 1
ATOM 3807 C CA . LEU A 1 474 ? 1.816 16.245 -20.468 1.00 88.12 474 LEU A CA 1
ATOM 3808 C C . LEU A 1 474 ? 1.978 14.891 -21.174 1.00 88.12 474 LEU A C 1
ATOM 3810 O O . LEU A 1 474 ? 2.344 14.859 -22.343 1.00 88.12 474 LEU A O 1
ATOM 3814 N N . GLN A 1 475 ? 1.571 13.789 -20.538 1.00 89.25 475 GLN A N 1
ATOM 3815 C CA . GLN A 1 475 ? 1.602 12.437 -21.109 1.00 89.25 475 GLN A CA 1
ATOM 3816 C C . GLN A 1 475 ? 0.786 12.325 -22.410 1.00 89.25 475 GLN A C 1
ATOM 3818 O O . GLN A 1 475 ? 1.236 11.708 -23.376 1.00 89.25 475 GLN A O 1
ATOM 3823 N N . LYS A 1 476 ? -0.389 12.971 -22.486 1.00 91.56 476 LYS A N 1
ATOM 3824 C CA . LYS A 1 476 ? -1.179 13.052 -23.729 1.00 91.56 476 LYS A CA 1
ATOM 3825 C C . LYS A 1 476 ? -0.474 13.866 -24.818 1.00 91.56 476 LYS A C 1
ATOM 3827 O O . LYS A 1 476 ? -0.546 13.484 -25.982 1.00 91.56 476 LYS A O 1
ATOM 3832 N N . ARG A 1 477 ? 0.210 14.960 -24.463 1.00 89.94 477 ARG A N 1
ATOM 3833 C CA . ARG A 1 477 ? 0.960 15.795 -25.416 1.00 89.94 477 ARG A CA 1
ATOM 3834 C C . ARG A 1 477 ? 2.218 15.088 -25.933 1.00 89.94 477 ARG A C 1
ATOM 3836 O O . ARG A 1 477 ? 2.427 15.084 -27.139 1.00 89.94 477 ARG A O 1
ATOM 3843 N N . VAL A 1 478 ? 2.975 14.411 -25.068 1.00 88.31 478 VAL A N 1
ATOM 3844 C CA . VAL A 1 478 ? 4.108 13.545 -25.455 1.00 88.31 478 VAL A CA 1
ATOM 3845 C C . VAL A 1 478 ? 3.642 12.423 -26.390 1.00 88.31 478 VAL A C 1
ATOM 3847 O O . VAL A 1 478 ? 4.279 12.183 -27.412 1.00 88.31 478 VAL A O 1
ATOM 3850 N N . LEU A 1 479 ? 2.495 11.785 -26.120 1.00 90.44 479 LEU A N 1
ATOM 3851 C CA . LEU A 1 479 ? 1.925 10.757 -27.004 1.00 90.44 479 LEU A CA 1
ATOM 3852 C C . LEU A 1 479 ? 1.545 11.298 -28.397 1.00 90.44 479 LEU A C 1
ATOM 3854 O O . LEU A 1 479 ? 1.672 10.573 -29.383 1.00 90.44 479 LEU A O 1
ATOM 3858 N N . LEU A 1 480 ? 1.078 12.547 -28.495 1.00 91.06 480 LEU A N 1
ATOM 3859 C CA . LEU A 1 480 ? 0.782 13.192 -29.779 1.00 91.06 480 LEU A CA 1
ATOM 3860 C C . LEU A 1 480 ? 2.070 13.560 -30.530 1.00 91.06 480 LEU A C 1
ATOM 3862 O O . LEU A 1 480 ? 2.232 13.123 -31.665 1.00 91.06 480 LEU A O 1
ATOM 3866 N N . LEU A 1 481 ? 3.025 14.227 -29.872 1.00 86.12 481 LEU A N 1
ATOM 3867 C CA . LEU A 1 481 ? 4.342 14.550 -30.446 1.00 86.12 481 LEU A CA 1
ATOM 3868 C C . LEU A 1 481 ? 5.100 13.290 -30.897 1.00 86.12 481 LEU A C 1
ATOM 3870 O O . LEU A 1 481 ? 5.738 13.289 -31.945 1.00 86.12 481 LEU A O 1
ATOM 3874 N N . THR A 1 482 ? 4.970 12.186 -30.156 1.00 86.00 482 THR A N 1
ATOM 3875 C CA . THR A 1 482 ? 5.497 10.863 -30.529 1.00 86.00 482 THR A CA 1
ATOM 3876 C C . THR A 1 482 ? 4.892 10.365 -31.844 1.00 86.00 482 THR A C 1
ATOM 3878 O O . THR A 1 482 ? 5.626 9.939 -32.733 1.00 86.00 482 THR A O 1
ATOM 3881 N N . LYS A 1 483 ? 3.565 10.458 -32.005 1.00 91.00 483 LYS A N 1
ATOM 3882 C CA . LYS A 1 483 ? 2.870 10.059 -33.242 1.00 91.00 483 LYS A CA 1
ATOM 3883 C C . LYS A 1 483 ? 3.201 10.972 -34.421 1.00 91.00 483 LYS A C 1
ATOM 3885 O O . LYS A 1 483 ? 3.363 10.478 -35.530 1.00 91.00 483 LYS A O 1
ATOM 3890 N N . GLU A 1 484 ? 3.327 12.275 -34.189 1.00 88.00 484 GLU A N 1
ATOM 3891 C CA . GLU A 1 484 ? 3.747 13.251 -35.202 1.00 88.00 484 GLU A CA 1
ATOM 3892 C C . GLU A 1 484 ? 5.183 12.966 -35.669 1.00 88.00 484 GLU A C 1
ATOM 3894 O O . GLU A 1 484 ? 5.423 12.825 -36.868 1.00 88.00 484 GLU A O 1
ATOM 3899 N N . ARG A 1 485 ? 6.121 12.783 -34.729 1.00 87.19 485 ARG A N 1
ATOM 3900 C CA . ARG A 1 485 ? 7.511 12.365 -34.981 1.00 87.19 485 ARG A CA 1
ATOM 3901 C C . ARG A 1 485 ? 7.578 11.074 -35.792 1.00 87.19 485 ARG A C 1
ATOM 3903 O O . ARG A 1 485 ? 8.320 11.009 -36.768 1.00 87.19 485 ARG A O 1
ATOM 3910 N N . ASP A 1 486 ? 6.834 10.047 -35.389 1.00 84.81 486 ASP A N 1
ATOM 3911 C CA . ASP A 1 486 ? 6.890 8.738 -36.043 1.00 84.81 486 ASP A CA 1
ATOM 3912 C C . ASP A 1 486 ? 6.176 8.740 -37.404 1.00 84.81 486 ASP A C 1
ATOM 3914 O O . ASP A 1 486 ? 6.634 8.066 -38.323 1.00 84.81 486 ASP A O 1
ATOM 3918 N N . GLY A 1 487 ? 5.147 9.575 -37.586 1.00 88.06 487 GLY A N 1
ATOM 3919 C CA . GLY A 1 487 ? 4.552 9.865 -38.892 1.00 88.06 487 GLY A CA 1
ATOM 3920 C C . GLY A 1 487 ? 5.522 10.582 -39.837 1.00 88.06 487 GLY A C 1
ATOM 3921 O O . GLY A 1 487 ? 5.703 10.147 -40.970 1.00 88.06 487 GLY A O 1
ATOM 3922 N N . MET A 1 488 ? 6.220 11.624 -39.371 1.00 85.38 488 MET A N 1
ATOM 3923 C CA . MET A 1 488 ? 7.256 12.305 -40.164 1.00 85.38 488 MET A CA 1
ATOM 3924 C C . MET A 1 488 ? 8.444 11.386 -40.482 1.00 85.38 488 MET A C 1
ATOM 3926 O O . MET A 1 488 ? 8.953 11.410 -41.600 1.00 85.38 488 MET A O 1
ATOM 3930 N N . ARG A 1 489 ? 8.849 10.519 -39.545 1.00 86.81 489 ARG A N 1
ATOM 3931 C CA . ARG A 1 489 ? 9.870 9.485 -39.776 1.00 86.81 489 ARG A CA 1
ATOM 3932 C C . ARG A 1 489 ? 9.416 8.444 -40.806 1.00 86.81 489 ARG A C 1
ATOM 3934 O O . ARG A 1 489 ? 10.226 8.035 -41.629 1.00 86.81 489 ARG A O 1
ATOM 3941 N N . ALA A 1 490 ? 8.146 8.038 -40.789 1.00 86.56 490 ALA A N 1
ATOM 3942 C CA . ALA A 1 490 ? 7.586 7.146 -41.804 1.00 86.56 490 ALA A CA 1
ATOM 3943 C C . ALA A 1 490 ? 7.545 7.811 -43.192 1.00 86.56 490 ALA A C 1
ATOM 3945 O O . ALA A 1 490 ? 7.880 7.160 -44.174 1.00 86.56 490 ALA A O 1
ATOM 3946 N N . ILE A 1 491 ? 7.219 9.108 -43.263 1.00 82.75 491 ILE A N 1
ATOM 3947 C CA . ILE A 1 491 ? 7.238 9.898 -44.506 1.00 82.75 491 ILE A CA 1
ATOM 3948 C C . ILE A 1 491 ? 8.662 10.007 -45.084 1.00 82.75 491 ILE A C 1
ATOM 3950 O O . ILE A 1 491 ? 8.849 9.808 -46.284 1.00 82.75 491 ILE A O 1
ATOM 3954 N N . LEU A 1 492 ? 9.676 10.263 -44.247 1.00 78.38 492 LEU A N 1
ATOM 3955 C CA . LEU A 1 492 ? 11.081 10.203 -44.675 1.00 78.38 492 LEU A CA 1
ATOM 3956 C C . LEU A 1 492 ? 11.439 8.800 -45.194 1.00 78.38 492 LEU A C 1
ATOM 3958 O O . LEU A 1 492 ? 11.930 8.675 -46.311 1.00 78.38 492 LEU A O 1
ATOM 3962 N N . GLY A 1 493 ? 11.074 7.749 -44.454 1.00 81.00 493 GLY A N 1
ATOM 3963 C CA . GLY A 1 493 ? 11.298 6.358 -44.860 1.00 81.00 493 GLY A CA 1
ATOM 3964 C C . GLY A 1 493 ? 10.605 5.943 -46.167 1.00 81.00 493 GLY A C 1
ATOM 3965 O O . GLY A 1 493 ? 11.142 5.098 -46.882 1.00 81.00 493 GLY A O 1
ATOM 3966 N N . SER A 1 494 ? 9.456 6.533 -46.526 1.00 78.00 494 SER A N 1
ATOM 3967 C CA . SER A 1 494 ? 8.859 6.341 -47.859 1.00 78.00 494 SER A CA 1
ATOM 3968 C C . SER A 1 494 ? 9.687 7.004 -48.961 1.00 78.00 494 SER A C 1
ATOM 3970 O O . SER A 1 494 ? 9.968 6.354 -49.962 1.00 78.00 494 SER A O 1
ATOM 3972 N N . TYR A 1 495 ? 10.182 8.232 -48.764 1.00 74.88 495 TYR A N 1
ATOM 3973 C CA . TYR A 1 495 ? 11.075 8.854 -49.750 1.00 74.88 495 TYR A CA 1
ATOM 3974 C C . TYR A 1 495 ? 12.394 8.077 -49.894 1.00 74.88 495 TYR A C 1
ATOM 3976 O O . TYR A 1 495 ? 12.821 7.813 -51.015 1.00 74.88 495 TYR A O 1
ATOM 3984 N N . ASP A 1 496 ? 12.992 7.625 -48.788 1.00 72.06 496 ASP A N 1
ATOM 3985 C CA . ASP A 1 496 ? 14.222 6.818 -48.792 1.00 72.06 496 ASP A CA 1
ATOM 3986 C C . ASP A 1 496 ? 14.053 5.437 -49.459 1.00 72.06 496 ASP A C 1
ATOM 3988 O O . ASP A 1 496 ? 15.047 4.828 -49.855 1.00 72.06 496 ASP A O 1
ATOM 3992 N N . SER A 1 497 ? 12.821 4.923 -49.589 1.00 69.06 497 SER A N 1
ATOM 3993 C CA . SER A 1 497 ? 12.537 3.631 -50.237 1.00 69.06 497 SER A CA 1
ATOM 3994 C C . SER A 1 497 ? 11.991 3.745 -51.666 1.00 69.06 497 SER A C 1
ATOM 3996 O O . SER A 1 497 ? 12.135 2.798 -52.440 1.00 69.06 497 SER A O 1
ATOM 3998 N N . GLU A 1 498 ? 11.447 4.900 -52.057 1.00 65.62 498 GLU A N 1
ATOM 3999 C CA . GLU A 1 498 ? 11.149 5.239 -53.458 1.00 65.62 498 GLU A CA 1
ATOM 4000 C C . GLU A 1 498 ? 12.409 5.706 -54.224 1.00 65.62 498 GLU A C 1
ATOM 4002 O O . GLU A 1 498 ? 12.496 5.555 -55.446 1.00 65.62 498 GLU A O 1
ATOM 4007 N N . LEU A 1 499 ? 13.424 6.223 -53.517 1.00 54.06 499 LEU A N 1
ATOM 4008 C CA . LEU A 1 499 ? 14.683 6.702 -54.095 1.00 54.06 499 LEU A CA 1
ATOM 4009 C C . LEU A 1 499 ? 15.644 5.571 -54.503 1.00 54.06 499 LEU A C 1
ATOM 4011 O O . LEU A 1 499 ? 16.480 5.104 -53.729 1.00 54.06 499 LEU A O 1
ATOM 4015 N N . THR A 1 500 ? 15.630 5.223 -55.791 1.00 56.16 500 THR A N 1
ATOM 4016 C CA . THR A 1 500 ? 16.799 4.593 -56.430 1.00 56.16 500 THR A CA 1
ATOM 4017 C C . THR A 1 500 ? 17.872 5.641 -56.757 1.00 56.16 500 THR A C 1
ATOM 4019 O O . THR A 1 500 ? 17.580 6.810 -57.002 1.00 56.16 500 THR A O 1
ATOM 4022 N N . ALA A 1 501 ? 19.146 5.233 -56.748 1.00 54.94 501 ALA A N 1
ATOM 4023 C CA . ALA A 1 501 ? 20.315 6.122 -56.643 1.00 54.94 501 ALA A CA 1
ATOM 4024 C C . ALA A 1 501 ? 20.630 7.033 -57.863 1.00 54.94 501 ALA A C 1
ATOM 4026 O O . ALA A 1 501 ? 21.753 7.521 -57.983 1.00 54.94 501 ALA A O 1
ATOM 4027 N N . ALA A 1 502 ? 19.681 7.255 -58.777 1.00 50.44 502 ALA A N 1
ATOM 4028 C CA . ALA A 1 502 ? 19.881 7.994 -60.026 1.00 50.44 502 ALA A CA 1
ATOM 4029 C C . ALA A 1 502 ? 19.411 9.467 -59.994 1.00 50.44 502 ALA A C 1
ATOM 4031 O O . ALA A 1 502 ? 19.900 10.268 -60.788 1.00 50.44 502 ALA A O 1
ATOM 4032 N N . GLU A 1 503 ? 18.496 9.853 -59.094 1.00 51.78 503 GLU A N 1
ATOM 4033 C CA . GLU A 1 503 ? 17.765 11.138 -59.182 1.00 51.78 503 GLU A CA 1
ATOM 4034 C C . GLU A 1 503 ? 18.117 12.162 -58.082 1.00 51.78 503 GLU A C 1
ATOM 4036 O O . GLU A 1 503 ? 17.253 12.806 -57.484 1.00 51.78 503 GLU A O 1
ATOM 4041 N N . TYR A 1 504 ? 19.411 12.362 -57.806 1.00 57.56 504 TYR A N 1
ATOM 4042 C CA . TYR A 1 504 ? 19.861 13.272 -56.742 1.00 57.56 504 TYR A CA 1
ATOM 4043 C C . TYR A 1 504 ? 19.801 14.766 -57.134 1.00 57.56 504 TYR A C 1
ATOM 4045 O O . TYR A 1 504 ? 20.815 15.432 -57.355 1.00 57.56 504 TYR A O 1
ATOM 4053 N N . SER A 1 505 ? 18.587 15.317 -57.223 1.00 70.19 505 SER A N 1
ATOM 4054 C CA . SER A 1 505 ? 18.359 16.748 -57.472 1.00 70.19 505 SER A CA 1
ATOM 4055 C C . SER A 1 505 ? 18.744 17.611 -56.256 1.00 70.19 505 SER A C 1
ATOM 4057 O O . SER A 1 505 ? 18.231 17.376 -55.159 1.00 70.19 505 SER A O 1
ATOM 4059 N N . PRO A 1 506 ? 19.531 18.696 -56.418 1.00 72.06 506 PRO A N 1
ATOM 4060 C CA . PRO A 1 506 ? 19.920 19.570 -55.305 1.00 72.06 506 PRO A CA 1
ATOM 4061 C C . PRO A 1 506 ? 18.743 20.344 -54.682 1.00 72.06 506 PRO A C 1
ATOM 4063 O O . PRO A 1 506 ? 18.880 20.898 -53.591 1.00 72.06 506 PRO A O 1
ATOM 4066 N N . GLN A 1 507 ? 17.581 20.393 -55.346 1.00 72.88 507 GLN A N 1
ATOM 4067 C CA . GLN A 1 507 ? 16.338 20.907 -54.756 1.00 72.88 507 GLN A CA 1
ATOM 4068 C C . GLN A 1 507 ? 15.682 19.877 -53.824 1.00 72.88 507 GLN A C 1
ATOM 4070 O O . GLN A 1 507 ? 15.140 20.252 -52.784 1.00 72.88 507 GLN A O 1
ATOM 4075 N N . LEU A 1 508 ? 15.776 18.585 -54.156 1.00 69.94 508 LEU A N 1
ATOM 4076 C CA . LEU A 1 508 ? 15.294 17.496 -53.307 1.00 69.94 508 LEU A CA 1
ATOM 4077 C C . LEU A 1 508 ? 16.163 17.368 -52.049 1.00 69.94 508 LEU A C 1
ATOM 4079 O O . LEU A 1 508 ? 15.625 17.301 -50.950 1.00 69.94 508 LEU A O 1
ATOM 4083 N N . THR A 1 509 ? 17.491 17.485 -52.180 1.00 76.12 509 THR A N 1
ATOM 4084 C CA . THR A 1 509 ? 18.424 17.523 -51.036 1.00 76.12 509 THR A CA 1
ATOM 4085 C C . THR A 1 509 ? 18.109 18.645 -50.040 1.00 76.12 509 THR A C 1
ATOM 4087 O O . THR A 1 509 ? 18.306 18.474 -48.840 1.00 76.12 509 THR A O 1
ATOM 4090 N N . ARG A 1 510 ? 17.618 19.803 -50.510 1.00 80.62 510 ARG A N 1
ATOM 4091 C CA . ARG A 1 510 ? 17.176 20.892 -49.621 1.00 80.62 510 ARG A CA 1
ATOM 4092 C C . ARG A 1 510 ? 15.903 20.519 -48.870 1.00 80.62 510 ARG A C 1
ATOM 4094 O O . ARG A 1 510 ? 15.899 20.619 -47.652 1.00 80.62 510 ARG A O 1
ATOM 4101 N N . ARG A 1 511 ? 14.886 19.997 -49.563 1.00 80.19 511 ARG A N 1
ATOM 4102 C CA . ARG A 1 511 ? 13.634 19.537 -48.932 1.00 80.19 511 ARG A CA 1
ATOM 4103 C C . ARG A 1 511 ? 13.843 18.390 -47.943 1.00 80.19 511 ARG A C 1
ATOM 4105 O O . ARG A 1 511 ? 13.192 18.371 -46.905 1.00 80.19 511 ARG A O 1
ATOM 4112 N N . MET A 1 512 ? 14.767 17.474 -48.239 1.00 79.31 512 MET A N 1
ATOM 4113 C CA . MET A 1 512 ? 15.186 16.415 -47.319 1.00 79.31 512 MET A CA 1
ATOM 4114 C C . MET A 1 512 ? 15.736 17.025 -46.026 1.00 79.31 512 MET A C 1
ATOM 4116 O O . MET A 1 512 ? 15.192 16.761 -44.961 1.00 79.31 512 MET A O 1
ATOM 4120 N N . ARG A 1 513 ? 16.709 17.941 -46.126 1.00 83.00 513 ARG A N 1
ATOM 4121 C CA . ARG A 1 513 ? 17.282 18.646 -44.965 1.00 83.00 513 ARG A CA 1
ATOM 4122 C C . ARG A 1 513 ? 16.267 19.496 -44.208 1.00 83.00 513 ARG A C 1
ATOM 4124 O O . ARG A 1 513 ? 16.269 19.498 -42.987 1.00 83.00 513 ARG A O 1
ATOM 4131 N N . GLU A 1 514 ? 15.369 20.183 -44.909 1.00 85.56 514 GLU A N 1
ATOM 4132 C CA . GLU A 1 514 ? 14.270 20.947 -44.303 1.00 85.56 514 GLU A CA 1
ATOM 4133 C C . GLU A 1 514 ? 13.327 20.033 -43.492 1.00 85.56 514 GLU A C 1
ATOM 4135 O O . GLU A 1 514 ? 12.871 20.420 -42.415 1.00 85.56 514 GLU A O 1
ATOM 4140 N N . ALA A 1 515 ? 13.075 18.804 -43.957 1.00 82.31 515 ALA A N 1
ATOM 4141 C CA . ALA A 1 515 ? 12.293 17.802 -43.233 1.00 82.31 515 ALA A CA 1
ATOM 4142 C C . ALA A 1 515 ? 13.077 17.146 -42.077 1.00 82.31 515 ALA A C 1
ATOM 4144 O O . ALA A 1 515 ? 12.521 16.976 -40.991 1.00 82.31 515 ALA A O 1
ATOM 4145 N N . GLU A 1 516 ? 14.366 16.842 -42.260 1.00 83.19 516 GLU A N 1
ATOM 4146 C CA . GLU A 1 516 ? 15.275 16.367 -41.203 1.00 83.19 516 GLU A CA 1
ATOM 4147 C C . GLU A 1 516 ? 15.367 17.385 -40.056 1.00 83.19 516 GLU A C 1
ATOM 4149 O O . GLU A 1 516 ? 15.198 17.023 -38.892 1.00 83.19 516 GLU A O 1
ATOM 4154 N N . ASP A 1 517 ? 15.551 18.667 -40.375 1.00 89.31 517 ASP A N 1
ATOM 4155 C CA . ASP A 1 517 ? 15.546 19.789 -39.434 1.00 89.31 517 ASP A CA 1
ATOM 4156 C C . ASP A 1 517 ? 14.232 19.874 -38.643 1.00 89.31 517 ASP A C 1
ATOM 4158 O O . ASP A 1 517 ? 14.234 20.175 -37.448 1.00 89.31 517 ASP A O 1
ATOM 4162 N N . MET A 1 518 ? 13.089 19.643 -39.298 1.00 87.06 518 MET A N 1
ATOM 4163 C CA . MET A 1 518 ? 11.781 19.638 -38.636 1.00 87.06 518 MET A CA 1
ATOM 4164 C C . MET A 1 518 ? 11.614 18.422 -37.720 1.00 87.06 518 MET A C 1
ATOM 4166 O O . MET A 1 518 ? 11.148 18.582 -36.591 1.00 87.06 518 MET A O 1
ATOM 4170 N N . VAL A 1 519 ? 12.072 17.237 -38.133 1.00 87.12 519 VAL A N 1
ATOM 4171 C CA . VAL A 1 519 ? 12.109 16.044 -37.269 1.00 87.12 519 VAL A CA 1
ATOM 4172 C C . VAL A 1 519 ? 13.036 16.256 -36.070 1.00 87.12 519 VAL A C 1
ATOM 4174 O O . VAL A 1 519 ? 12.664 15.887 -34.958 1.00 87.12 519 VAL A O 1
ATOM 4177 N N . GLN A 1 520 ? 14.190 16.907 -36.243 1.00 89.31 520 GLN A N 1
ATOM 4178 C CA . GLN A 1 520 ? 15.093 17.261 -35.141 1.00 89.31 520 GLN A CA 1
ATOM 4179 C C . GLN A 1 520 ? 14.444 18.251 -34.160 1.00 89.31 520 GLN A C 1
ATOM 4181 O O . GLN A 1 520 ? 14.490 18.023 -32.952 1.00 89.31 520 GLN A O 1
ATOM 4186 N N . LYS A 1 521 ? 13.770 19.303 -34.649 1.00 90.81 521 LYS A N 1
ATOM 4187 C CA . LYS A 1 521 ? 13.035 20.273 -33.807 1.00 90.81 521 LYS A CA 1
ATOM 4188 C C . LYS A 1 521 ? 11.906 19.606 -33.014 1.00 90.81 521 LYS A C 1
ATOM 4190 O O . LYS A 1 521 ? 11.764 19.852 -31.818 1.00 90.81 521 LYS A O 1
ATOM 4195 N N . VAL A 1 522 ? 11.135 18.725 -33.654 1.00 89.06 522 VAL A N 1
ATOM 4196 C CA . VAL A 1 522 ? 10.055 17.964 -33.002 1.00 89.06 522 VAL A CA 1
ATOM 4197 C C . VAL A 1 522 ? 10.616 16.947 -32.005 1.00 89.06 522 VAL A C 1
ATOM 4199 O O . VAL A 1 522 ? 10.056 16.784 -30.925 1.00 89.06 522 VAL A O 1
ATOM 4202 N N . HIS A 1 523 ? 11.751 16.309 -32.305 1.00 87.38 523 HIS A N 1
ATOM 4203 C CA . HIS A 1 523 ? 12.424 15.404 -31.374 1.00 87.38 523 HIS A CA 1
ATOM 4204 C C . HIS A 1 523 ? 12.965 16.140 -30.140 1.00 87.38 523 HIS A C 1
ATOM 4206 O O . HIS A 1 523 ? 12.768 15.653 -29.025 1.00 87.38 523 HIS A O 1
ATOM 4212 N N . ALA A 1 524 ? 13.564 17.322 -30.320 1.00 90.00 524 ALA A N 1
ATOM 4213 C CA . ALA A 1 524 ? 14.009 18.178 -29.225 1.00 90.00 524 ALA A CA 1
ATOM 4214 C C . ALA A 1 524 ? 12.831 18.594 -28.328 1.00 90.00 524 ALA A C 1
ATOM 4216 O O . ALA A 1 524 ? 12.886 18.373 -27.118 1.00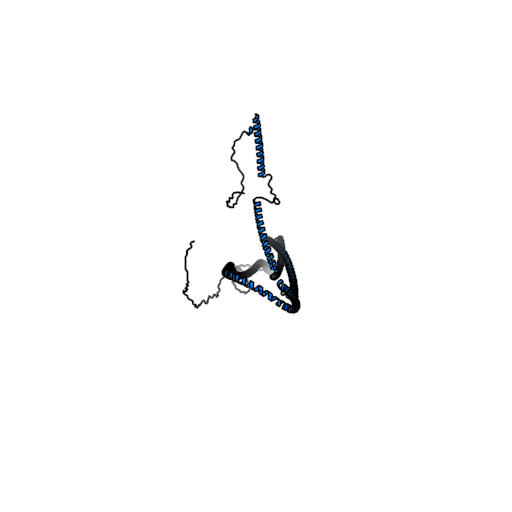 90.00 524 ALA A O 1
ATOM 4217 N N . HIS A 1 525 ? 11.724 19.082 -28.905 1.00 91.06 525 HIS A N 1
ATOM 4218 C CA . HIS A 1 525 ? 10.527 19.415 -28.123 1.00 91.06 525 HIS A CA 1
ATOM 4219 C C . HIS A 1 525 ? 9.900 18.179 -27.448 1.00 91.06 525 HIS A C 1
ATOM 4221 O O . HIS A 1 525 ? 9.422 18.280 -26.324 1.00 91.06 525 HIS A O 1
ATOM 4227 N N . SER A 1 526 ? 9.955 16.991 -28.067 1.00 87.56 526 SER A N 1
ATOM 4228 C CA . SER A 1 526 ? 9.561 15.733 -27.410 1.00 87.56 526 SER A CA 1
ATOM 4229 C C . SER A 1 526 ? 10.404 15.492 -26.152 1.00 87.56 526 SER A C 1
ATOM 4231 O O . SER A 1 526 ? 9.839 15.339 -25.074 1.00 87.56 526 SER A O 1
ATOM 4233 N N . SER A 1 527 ? 11.738 15.580 -26.249 1.00 89.62 527 SER A N 1
ATOM 4234 C CA . SER A 1 527 ? 12.642 15.383 -25.102 1.00 89.62 527 SER A CA 1
ATOM 4235 C C . SER A 1 527 ? 12.461 16.425 -23.988 1.00 89.62 527 SER A C 1
ATOM 4237 O O . SER A 1 527 ? 12.525 16.086 -22.809 1.00 89.62 527 SER A O 1
ATOM 4239 N N . GLU A 1 528 ? 12.153 17.677 -24.338 1.00 92.94 528 GLU A N 1
ATOM 4240 C CA . GLU A 1 528 ? 11.814 18.736 -23.382 1.00 92.94 528 GLU A CA 1
ATOM 4241 C C . GLU A 1 528 ? 10.496 18.430 -22.646 1.00 92.94 528 GLU A C 1
ATOM 4243 O O . GLU A 1 528 ? 10.426 18.500 -21.419 1.00 92.94 528 GLU A O 1
ATOM 4248 N N . MET A 1 529 ? 9.456 18.028 -23.381 1.00 88.62 529 MET A N 1
ATOM 4249 C CA . MET A 1 529 ? 8.156 17.646 -22.821 1.00 88.62 529 MET A CA 1
ATOM 4250 C C . MET A 1 529 ? 8.232 16.345 -21.996 1.00 88.62 529 MET A C 1
ATOM 4252 O O . MET A 1 529 ? 7.491 16.189 -21.025 1.00 88.62 529 MET A O 1
ATOM 4256 N N . GLU A 1 530 ? 9.130 15.422 -22.350 1.00 87.06 530 GLU A N 1
ATOM 4257 C CA . GLU A 1 530 ? 9.443 14.196 -21.602 1.00 87.06 530 GLU A CA 1
ATOM 4258 C C . GLU A 1 530 ? 10.195 14.508 -20.294 1.00 87.06 530 GLU A C 1
ATOM 4260 O O . GLU A 1 530 ? 9.870 13.935 -19.250 1.00 87.06 530 GLU A O 1
ATOM 4265 N N . ALA A 1 531 ? 11.122 15.473 -20.302 1.00 92.06 531 ALA A N 1
ATOM 4266 C CA . ALA A 1 531 ? 11.785 15.966 -19.092 1.00 92.06 531 ALA A CA 1
ATOM 4267 C C . ALA A 1 531 ? 10.792 16.671 -18.148 1.00 92.06 531 ALA A C 1
ATOM 4269 O O . ALA A 1 531 ? 10.749 16.359 -16.958 1.00 92.06 531 ALA A O 1
ATOM 4270 N N . GLN A 1 532 ? 9.924 17.542 -18.680 1.00 89.88 532 GLN A N 1
ATOM 4271 C CA . GLN A 1 532 ? 8.854 18.192 -17.907 1.00 89.88 532 GLN A CA 1
ATOM 4272 C C . GLN A 1 532 ? 7.857 17.178 -17.321 1.00 89.88 532 GLN A C 1
ATOM 4274 O O . GLN A 1 532 ? 7.426 17.322 -16.177 1.00 89.88 532 GLN A O 1
ATOM 4279 N N . LEU A 1 533 ? 7.502 16.128 -18.073 1.00 87.75 533 LEU A N 1
ATOM 4280 C CA . LEU A 1 533 ? 6.676 15.026 -17.569 1.00 87.75 533 LEU A CA 1
ATOM 4281 C C . LEU A 1 533 ? 7.381 14.257 -16.441 1.00 87.75 533 LEU A C 1
ATOM 4283 O O . LEU A 1 533 ? 6.734 13.916 -15.455 1.00 87.75 533 LEU A O 1
ATOM 4287 N N . SER A 1 534 ? 8.686 14.012 -16.566 1.00 89.19 534 SER A N 1
ATOM 4288 C CA . SER A 1 534 ? 9.481 13.320 -15.543 1.00 89.19 534 SER A CA 1
ATOM 4289 C C . SER A 1 534 ? 9.533 14.128 -14.242 1.00 89.19 534 SER A C 1
ATOM 4291 O O . SER A 1 534 ? 9.164 13.606 -13.193 1.00 89.19 534 SER A O 1
ATOM 4293 N N . GLN A 1 535 ? 9.840 15.429 -14.321 1.00 92.62 535 GLN A N 1
ATOM 4294 C CA . GLN A 1 535 ? 9.803 16.335 -13.168 1.00 92.62 535 GLN A CA 1
ATOM 4295 C C . GLN A 1 535 ? 8.414 16.360 -12.502 1.00 92.62 535 GLN A C 1
ATOM 4297 O O . GLN A 1 535 ? 8.308 16.225 -11.284 1.00 92.62 535 GLN A O 1
ATOM 4302 N N . ALA A 1 536 ? 7.331 16.464 -13.282 1.00 89.94 536 ALA A N 1
ATOM 4303 C CA . ALA A 1 536 ? 5.971 16.462 -12.739 1.00 89.94 536 ALA A CA 1
ATOM 4304 C C . ALA A 1 536 ? 5.604 15.136 -12.036 1.00 89.94 536 ALA A C 1
ATOM 4306 O O . ALA A 1 536 ? 4.831 15.139 -11.077 1.00 89.94 536 ALA A O 1
ATOM 4307 N N . LEU A 1 537 ? 6.160 14.002 -12.481 1.00 85.94 537 LEU A N 1
ATOM 4308 C CA . LEU A 1 537 ? 5.986 12.696 -11.834 1.00 85.94 537 LEU A CA 1
ATOM 4309 C C . LEU A 1 537 ? 6.814 12.564 -10.542 1.00 85.94 537 LEU A C 1
ATOM 4311 O O . LEU A 1 537 ? 6.331 11.967 -9.579 1.00 85.94 537 LEU A O 1
ATOM 4315 N N . GLU A 1 538 ? 8.010 13.152 -10.480 1.00 90.50 538 GLU A N 1
ATOM 4316 C CA . GLU A 1 538 ? 8.823 13.230 -9.256 1.00 90.50 538 GLU A CA 1
ATOM 4317 C C . GLU A 1 538 ? 8.175 14.139 -8.199 1.00 90.50 538 GLU A C 1
ATOM 4319 O O . GLU A 1 538 ? 8.019 13.738 -7.042 1.00 90.50 538 GLU A O 1
ATOM 4324 N N . GLU A 1 539 ? 7.704 15.326 -8.597 1.00 89.94 539 GLU A N 1
ATOM 4325 C CA . GLU A 1 539 ? 6.962 16.248 -7.727 1.00 89.94 539 GLU A CA 1
ATOM 4326 C C . GLU A 1 539 ? 5.676 15.604 -7.182 1.00 89.94 539 GLU A C 1
ATOM 4328 O O . GLU A 1 539 ? 5.382 15.710 -5.986 1.00 89.94 539 GLU A O 1
ATOM 4333 N N . LEU A 1 540 ? 4.946 14.876 -8.035 1.00 87.62 540 LEU A N 1
ATOM 4334 C CA . LEU A 1 540 ? 3.785 14.072 -7.653 1.00 87.62 540 LEU A CA 1
ATOM 4335 C C . LEU A 1 540 ? 4.152 12.958 -6.656 1.00 87.62 540 LEU A C 1
ATOM 4337 O O . LEU A 1 540 ? 3.426 12.737 -5.684 1.00 87.62 540 LEU A O 1
ATOM 4341 N N . GLY A 1 541 ? 5.280 12.274 -6.866 1.00 87.06 541 GLY A N 1
ATOM 4342 C CA . GLY A 1 541 ? 5.803 11.258 -5.950 1.00 87.06 541 GLY A CA 1
ATOM 4343 C C . GLY A 1 541 ? 6.102 11.828 -4.561 1.00 87.06 541 GLY A C 1
ATOM 4344 O O . GLY A 1 541 ? 5.656 11.271 -3.557 1.00 87.06 541 GLY A O 1
ATOM 4345 N N . GLY A 1 542 ? 6.772 12.982 -4.502 1.00 89.50 542 GLY A N 1
ATOM 4346 C CA . GLY A 1 542 ? 7.060 13.688 -3.251 1.00 89.50 542 GLY A CA 1
ATOM 4347 C C . GLY A 1 542 ? 5.802 14.197 -2.535 1.00 89.50 542 GLY A C 1
ATOM 4348 O O . GLY A 1 542 ? 5.695 14.074 -1.316 1.00 89.50 542 GLY A O 1
ATOM 4349 N N . GLN A 1 543 ? 4.812 14.719 -3.267 1.00 87.06 543 GLN A N 1
ATOM 4350 C CA . GLN A 1 543 ? 3.517 15.108 -2.687 1.00 87.06 543 GLN A CA 1
ATOM 4351 C C . GLN A 1 543 ? 2.738 13.902 -2.149 1.00 87.06 543 GLN A C 1
ATOM 4353 O O . GLN A 1 543 ? 2.161 13.980 -1.065 1.00 87.06 543 GLN A O 1
ATOM 4358 N N . LYS A 1 544 ? 2.760 12.764 -2.859 1.00 89.81 544 LYS A N 1
ATOM 4359 C CA . LYS A 1 544 ? 2.160 11.521 -2.364 1.00 89.81 544 LYS A CA 1
ATOM 4360 C C . LYS A 1 544 ? 2.814 11.084 -1.049 1.00 89.81 544 LYS A C 1
ATOM 4362 O O . LYS A 1 544 ? 2.092 10.830 -0.096 1.00 89.81 544 LYS A O 1
ATOM 4367 N N . GLN A 1 545 ? 4.146 11.072 -0.965 1.00 89.44 545 GLN A N 1
ATOM 4368 C CA . GLN A 1 545 ? 4.860 10.723 0.272 1.00 89.44 545 GLN A CA 1
ATOM 4369 C C . GLN A 1 545 ? 4.469 11.631 1.452 1.00 89.44 545 GLN A C 1
ATOM 4371 O O . GLN A 1 545 ? 4.261 11.133 2.555 1.00 89.44 545 GLN A O 1
ATOM 4376 N N . ARG A 1 546 ? 4.302 12.945 1.236 1.00 87.50 546 ARG A N 1
ATOM 4377 C CA . ARG A 1 546 ? 3.825 13.872 2.285 1.00 87.50 546 ARG A CA 1
ATOM 4378 C C . ARG A 1 546 ? 2.387 13.591 2.713 1.00 87.50 546 ARG A C 1
ATOM 4380 O O . ARG A 1 546 ? 2.112 13.582 3.908 1.00 87.50 546 ARG A O 1
ATOM 4387 N N . ALA A 1 547 ? 1.487 13.327 1.767 1.00 85.56 547 ALA A N 1
ATOM 4388 C CA . ALA A 1 547 ? 0.111 12.944 2.080 1.00 85.56 547 ALA A CA 1
ATOM 4389 C C . ALA A 1 547 ? 0.049 11.606 2.843 1.00 85.56 547 ALA A C 1
ATOM 4391 O O . ALA A 1 547 ? -0.678 11.505 3.828 1.00 85.56 547 ALA A O 1
ATOM 4392 N N . ASP A 1 548 ? 0.851 10.615 2.443 1.00 89.00 548 ASP A N 1
ATOM 4393 C CA . ASP A 1 548 ? 0.941 9.312 3.107 1.00 89.00 548 ASP A CA 1
ATOM 4394 C C . ASP A 1 548 ? 1.493 9.455 4.549 1.00 89.00 548 ASP A C 1
ATOM 4396 O O . ASP A 1 548 ? 0.985 8.799 5.459 1.00 89.00 548 ASP A O 1
ATOM 4400 N N . MET A 1 549 ? 2.463 10.353 4.795 1.00 89.56 549 MET A N 1
ATOM 4401 C CA . MET A 1 549 ? 2.958 10.681 6.148 1.00 89.56 549 MET A CA 1
ATOM 4402 C C . MET A 1 549 ? 1.905 11.394 7.009 1.00 89.56 549 MET A C 1
ATOM 4404 O O . MET A 1 549 ? 1.636 10.946 8.121 1.00 89.56 549 MET A O 1
ATOM 4408 N N . LEU A 1 550 ? 1.250 12.441 6.492 1.00 86.50 550 LEU A N 1
ATOM 4409 C CA . LEU A 1 550 ? 0.172 13.146 7.205 1.00 86.50 550 LEU A CA 1
ATOM 4410 C C . LEU A 1 550 ? -1.009 12.211 7.522 1.00 86.50 550 LEU A C 1
ATOM 4412 O O . LEU A 1 550 ? -1.639 12.323 8.571 1.00 86.50 550 LEU A O 1
ATOM 4416 N N . GLU A 1 551 ? -1.295 11.237 6.653 1.00 89.56 551 GLU A N 1
ATOM 4417 C CA . GLU A 1 551 ? -2.255 10.176 6.952 1.00 89.56 551 GLU A CA 1
ATOM 4418 C C . GLU A 1 551 ? -1.815 9.264 8.103 1.00 89.56 551 GLU A C 1
ATOM 4420 O O . GLU A 1 551 ? -2.671 8.815 8.865 1.00 89.56 551 GLU A O 1
ATOM 4425 N N . MET A 1 552 ? -0.520 8.960 8.238 1.00 85.50 552 MET A N 1
ATOM 4426 C CA . MET A 1 552 ? -0.005 8.197 9.379 1.00 85.50 552 MET A CA 1
ATOM 4427 C C . MET A 1 552 ? -0.069 9.017 10.670 1.00 85.50 552 MET A C 1
ATOM 4429 O O . MET A 1 552 ? -0.509 8.485 11.684 1.00 85.50 552 MET A O 1
ATOM 4433 N N . GLU A 1 553 ? 0.273 10.305 10.636 1.00 87.25 553 GLU A N 1
ATOM 4434 C CA . GLU A 1 553 ? 0.156 11.207 11.792 1.00 87.25 553 GLU A CA 1
ATOM 4435 C C . GLU A 1 553 ? -1.297 11.332 12.272 1.00 87.25 553 GLU A C 1
ATOM 4437 O O . GLU A 1 553 ? -1.569 11.135 13.456 1.00 87.25 553 GLU A O 1
ATOM 4442 N N . VAL A 1 554 ? -2.258 11.537 11.363 1.00 84.12 554 VAL A N 1
ATOM 4443 C CA . VAL A 1 554 ? -3.692 11.555 11.706 1.00 84.12 554 VAL A CA 1
ATOM 4444 C C . VAL A 1 554 ? -4.143 10.218 12.312 1.00 84.12 554 VAL A C 1
ATOM 4446 O O . VAL A 1 554 ? -4.841 10.222 13.325 1.00 84.12 554 VAL A O 1
ATOM 4449 N N . LYS A 1 555 ? -3.709 9.073 11.762 1.00 86.69 555 LYS A N 1
ATOM 4450 C CA . LYS A 1 555 ? -4.022 7.737 12.315 1.00 86.69 555 LYS A CA 1
ATOM 4451 C C . LYS A 1 555 ? -3.379 7.513 13.693 1.00 86.69 555 LYS A C 1
ATOM 4453 O O . LYS A 1 555 ? -3.987 6.867 14.544 1.00 86.69 555 LYS A O 1
ATOM 4458 N N . MET A 1 556 ? -2.188 8.061 13.940 1.00 84.06 556 MET A N 1
ATOM 4459 C CA . MET A 1 556 ? -1.517 8.008 15.244 1.00 84.06 556 MET A CA 1
ATOM 4460 C C . MET A 1 556 ? -2.217 8.882 16.292 1.00 84.06 556 MET A C 1
ATOM 4462 O O . MET A 1 556 ? -2.441 8.423 17.407 1.00 84.06 556 MET A O 1
ATOM 4466 N N . LEU A 1 557 ? -2.627 10.104 15.946 1.00 80.31 557 LEU A N 1
ATOM 4467 C CA . LEU A 1 557 ? -3.386 10.975 16.854 1.00 80.31 557 LEU A CA 1
ATOM 4468 C C . LEU A 1 557 ? -4.773 10.385 17.179 1.00 80.31 557 LEU A C 1
ATOM 4470 O O . LEU A 1 557 ? -5.201 10.399 18.332 1.00 80.31 557 LEU A O 1
ATOM 4474 N N . GLN A 1 558 ? -5.445 9.784 16.189 1.00 78.69 558 GLN A N 1
ATOM 4475 C CA . GLN A 1 558 ? -6.706 9.057 16.388 1.00 78.69 558 GLN A CA 1
ATOM 4476 C C . GLN A 1 558 ? -6.536 7.803 17.262 1.00 78.69 558 GLN A C 1
ATOM 4478 O O . GLN A 1 558 ? -7.387 7.522 18.106 1.00 78.69 558 GLN A O 1
ATOM 4483 N N . SER A 1 559 ? -5.439 7.050 17.111 1.00 75.69 559 SER A N 1
ATOM 4484 C CA . SER A 1 559 ? -5.191 5.891 17.977 1.00 75.69 559 SER A CA 1
ATOM 4485 C C . SER A 1 559 ? -4.955 6.324 19.430 1.00 75.69 559 SER A C 1
ATOM 4487 O O . SER A 1 559 ? -5.513 5.715 20.344 1.00 75.69 559 SER A O 1
ATOM 4489 N N . GLN A 1 560 ? -4.246 7.437 19.644 1.00 70.31 560 GLN A N 1
ATOM 4490 C CA . GLN A 1 560 ? -4.023 8.030 20.967 1.00 70.31 560 GLN A CA 1
ATOM 4491 C C . GLN A 1 560 ? -5.321 8.513 21.636 1.00 70.31 560 GLN A C 1
ATOM 4493 O O . GLN A 1 560 ? -5.500 8.258 22.828 1.00 70.31 560 GLN A O 1
ATOM 4498 N N . SER A 1 561 ? -6.263 9.124 20.902 1.00 62.41 561 SER A N 1
ATOM 4499 C CA . SER A 1 561 ? -7.575 9.471 21.479 1.00 62.41 561 SER A CA 1
ATOM 4500 C C . SER A 1 561 ? -8.398 8.222 21.816 1.00 62.41 561 SER A C 1
ATOM 4502 O O . SER A 1 561 ? -8.914 8.108 22.928 1.00 62.41 561 SER A O 1
ATOM 4504 N N . SER A 1 562 ? -8.436 7.229 20.918 1.00 54.72 562 SER A N 1
ATOM 4505 C CA . SER A 1 562 ? -9.190 5.981 21.130 1.00 54.72 562 SER A CA 1
ATOM 4506 C C . SER A 1 562 ? -8.680 5.124 22.303 1.00 54.72 562 SER A C 1
ATOM 4508 O O . SER A 1 562 ? -9.423 4.315 22.862 1.00 54.72 562 SER A O 1
ATOM 4510 N N . ALA A 1 563 ? -7.416 5.301 22.704 1.00 54.09 563 ALA A N 1
ATOM 4511 C CA . ALA A 1 563 ? -6.843 4.667 23.889 1.00 54.09 563 ALA A CA 1
ATOM 4512 C C . ALA A 1 563 ? -7.306 5.337 25.198 1.00 54.09 563 ALA A C 1
ATOM 4514 O O . ALA A 1 563 ? -7.490 4.653 26.204 1.00 54.09 563 ALA A O 1
ATOM 4515 N N . ALA A 1 564 ? -7.539 6.654 25.191 1.00 49.78 564 ALA A N 1
ATOM 4516 C CA . ALA A 1 564 ? -8.043 7.388 26.354 1.00 49.78 564 ALA A CA 1
ATOM 4517 C C . ALA A 1 564 ? -9.541 7.119 26.616 1.00 49.78 564 ALA A C 1
ATOM 4519 O O . ALA A 1 564 ? -9.965 7.014 27.771 1.00 49.78 564 ALA A O 1
ATOM 4520 N N . GLU A 1 565 ? -10.334 6.940 25.555 1.00 49.31 565 GLU A N 1
ATOM 4521 C CA . GLU A 1 565 ? -11.787 6.697 25.623 1.00 49.31 565 GLU A CA 1
ATOM 4522 C C . GLU A 1 565 ? -12.158 5.386 26.342 1.00 49.31 565 GLU A C 1
ATOM 4524 O O . GLU A 1 565 ? -13.214 5.296 26.966 1.00 49.31 565 GLU A O 1
ATOM 4529 N N . GLN A 1 566 ? -11.259 4.397 26.367 1.00 48.28 566 GLN A N 1
ATOM 4530 C CA . GLN A 1 566 ? -11.471 3.110 27.051 1.00 48.28 566 GLN A CA 1
ATOM 4531 C C . GLN A 1 566 ? -11.461 3.203 28.591 1.00 48.28 566 GLN A C 1
ATOM 4533 O O . GLN A 1 566 ? -11.705 2.201 29.263 1.00 48.28 566 GLN A O 1
ATOM 4538 N N . SER A 1 567 ? -11.187 4.382 29.164 1.00 45.34 567 SER A N 1
ATOM 4539 C CA . SER A 1 567 ? -10.998 4.574 30.612 1.00 45.34 567 SER A CA 1
ATOM 4540 C C . SER A 1 567 ? -12.076 5.410 31.325 1.00 45.34 567 SER A C 1
ATOM 4542 O O . SER A 1 567 ? -11.958 5.646 32.527 1.00 45.34 567 SER A O 1
ATOM 4544 N N . PHE A 1 568 ? -13.158 5.809 30.638 1.00 43.66 568 PHE A N 1
ATOM 4545 C CA . PHE A 1 568 ? -14.254 6.599 31.228 1.00 43.66 568 PHE A CA 1
ATOM 4546 C C . PHE A 1 568 ? -15.604 5.850 31.271 1.00 43.66 568 PHE A C 1
ATOM 4548 O O . PHE A 1 568 ? -16.136 5.495 30.219 1.00 43.66 568 PHE A O 1
ATOM 4555 N N . PRO A 1 569 ? -16.239 5.673 32.452 1.00 55.38 569 PRO A N 1
ATOM 4556 C CA . PRO A 1 569 ? -17.530 4.981 32.557 1.00 55.38 569 PRO A CA 1
ATOM 4557 C C . PRO A 1 569 ? -18.689 5.757 31.909 1.00 55.38 569 PRO A C 1
ATOM 4559 O O . PRO A 1 569 ? -19.602 5.133 31.381 1.00 55.38 569 PRO A O 1
ATOM 4562 N N . LEU A 1 570 ? -18.618 7.094 31.861 1.00 46.78 570 LEU A N 1
ATOM 4563 C CA . LEU A 1 570 ? -19.612 7.946 31.189 1.00 46.78 570 LEU A CA 1
ATOM 4564 C C . LEU A 1 570 ? -19.753 7.599 29.696 1.00 46.78 570 LEU A C 1
ATOM 4566 O O . LEU A 1 570 ? -20.866 7.480 29.192 1.00 46.78 570 LEU A O 1
ATOM 4570 N N . SER A 1 571 ? -18.636 7.308 29.016 1.00 59.31 571 SER A N 1
ATOM 4571 C CA . SER A 1 571 ? -18.639 6.871 27.613 1.00 59.31 571 SER A CA 1
ATOM 4572 C C . SER A 1 571 ? -19.408 5.558 27.413 1.00 59.31 571 SER A C 1
ATOM 4574 O O . SER A 1 571 ? -20.031 5.360 26.374 1.00 59.31 571 SER A O 1
ATOM 4576 N N . ARG A 1 572 ? -19.445 4.666 28.416 1.00 68.00 572 ARG A N 1
ATOM 4577 C CA . ARG A 1 572 ? -20.225 3.420 28.350 1.00 68.00 572 ARG A CA 1
ATOM 4578 C C . ARG A 1 572 ? -21.730 3.678 28.430 1.00 68.00 572 ARG A C 1
ATOM 4580 O O . ARG A 1 572 ? -22.489 2.982 27.758 1.00 68.00 572 ARG A O 1
ATOM 4587 N N . GLU A 1 573 ? -22.153 4.652 29.228 1.00 66.81 573 GLU A N 1
ATOM 4588 C CA . GLU A 1 573 ? -23.561 5.042 29.359 1.00 66.81 573 GLU A CA 1
ATOM 4589 C C . GLU A 1 573 ? -24.029 5.790 28.103 1.00 66.81 573 GLU A C 1
ATOM 4591 O O . GLU A 1 573 ? -25.028 5.398 27.497 1.00 66.81 573 GLU A O 1
ATOM 4596 N N . GLU A 1 574 ? -23.242 6.752 27.612 1.00 78.12 574 GLU A N 1
ATOM 4597 C CA . GLU A 1 574 ? -23.468 7.427 26.326 1.00 78.12 574 GLU A CA 1
ATOM 4598 C C . GLU A 1 574 ? -23.494 6.433 25.154 1.00 78.12 574 GLU A C 1
ATOM 4600 O O . GLU A 1 574 ? -24.423 6.455 24.349 1.00 78.12 574 GLU A O 1
ATOM 4605 N N . ALA A 1 575 ? -22.554 5.484 25.090 1.00 78.75 575 ALA A N 1
ATOM 4606 C CA . ALA A 1 575 ? -22.558 4.427 24.079 1.00 78.75 575 ALA A CA 1
ATOM 4607 C C . ALA A 1 575 ? -23.754 3.471 24.216 1.00 78.75 575 ALA A C 1
ATOM 4609 O O . ALA A 1 575 ? -24.196 2.918 23.211 1.00 78.75 575 ALA A O 1
ATOM 4610 N N . SER A 1 576 ? -24.302 3.265 25.419 1.00 78.31 576 SER A N 1
ATOM 4611 C CA . SER A 1 576 ? -25.534 2.482 25.598 1.00 78.31 576 SER A CA 1
ATOM 4612 C C . SER A 1 576 ? -26.780 3.247 25.135 1.00 78.31 576 SER A C 1
ATOM 4614 O O . SER A 1 576 ? -27.628 2.668 24.463 1.00 78.31 576 SER A O 1
ATOM 4616 N N . SER A 1 577 ? -26.834 4.560 25.381 1.00 87.06 577 SER A N 1
ATOM 4617 C CA . SER A 1 577 ? -27.876 5.458 24.871 1.00 87.06 577 SER A CA 1
ATOM 4618 C C . SER A 1 577 ? -27.843 5.549 23.340 1.00 87.06 577 SER A C 1
ATOM 4620 O O . SER A 1 577 ? -28.867 5.395 22.677 1.00 87.06 577 SER A O 1
ATOM 4622 N N . LEU A 1 578 ? -26.649 5.683 22.752 1.00 86.00 578 LEU A N 1
ATOM 4623 C CA . LEU A 1 578 ? -26.459 5.666 21.301 1.00 86.00 578 LEU A CA 1
ATOM 4624 C C . LEU A 1 578 ? -26.799 4.305 20.678 1.00 86.00 578 LEU A C 1
ATOM 4626 O O . LEU A 1 578 ? -27.360 4.286 19.589 1.00 86.00 578 LEU A O 1
ATOM 4630 N N . ARG A 1 579 ? -26.527 3.176 21.351 1.00 92.06 579 ARG A N 1
ATOM 4631 C CA . ARG A 1 579 ? -26.971 1.845 20.889 1.00 92.06 579 ARG A CA 1
ATOM 4632 C C . ARG A 1 579 ? -28.488 1.721 20.889 1.00 92.06 579 ARG A C 1
ATOM 4634 O O . ARG A 1 579 ? -29.039 1.361 19.859 1.00 92.06 579 ARG A O 1
ATOM 4641 N N . LEU A 1 580 ? -29.155 2.110 21.978 1.00 92.69 580 LEU A N 1
ATOM 4642 C CA . LEU A 1 580 ? -30.618 2.149 22.026 1.00 92.69 580 LEU A CA 1
ATOM 4643 C C . LEU A 1 580 ? -31.188 3.061 20.931 1.00 92.69 580 LEU A C 1
ATOM 4645 O O . LEU A 1 580 ? -32.143 2.675 20.263 1.00 92.69 580 LEU A O 1
ATOM 4649 N N . LYS A 1 581 ? -30.574 4.226 20.662 1.00 93.94 581 LYS A N 1
ATOM 4650 C CA . LYS A 1 581 ? -31.048 5.088 19.571 1.00 93.94 581 LYS A CA 1
ATOM 4651 C C . LYS A 1 581 ? -30.733 4.536 18.174 1.00 93.94 581 LYS A C 1
ATOM 4653 O O . LYS A 1 581 ? -31.495 4.802 17.250 1.00 93.94 581 LYS A O 1
ATOM 4658 N N . ILE A 1 582 ? -29.673 3.745 18.003 1.00 92.06 582 ILE A N 1
ATOM 4659 C CA . ILE A 1 582 ? -29.431 2.981 16.769 1.00 92.06 582 ILE A CA 1
ATOM 4660 C C . ILE A 1 582 ? -30.511 1.905 16.602 1.00 92.06 582 ILE A C 1
ATOM 4662 O O . ILE A 1 582 ? -31.125 1.861 15.546 1.00 92.06 582 ILE A O 1
ATOM 4666 N N . GLU A 1 583 ? -30.821 1.123 17.638 1.00 93.31 583 GLU A N 1
ATOM 4667 C CA . GLU A 1 583 ? -31.878 0.098 17.612 1.00 93.31 583 GLU A CA 1
ATOM 4668 C C . GLU A 1 583 ? -33.267 0.707 17.316 1.00 93.31 583 GLU A C 1
ATOM 4670 O O . GLU A 1 583 ? -34.020 0.179 16.494 1.00 93.31 583 GLU A O 1
ATOM 4675 N N . GLU A 1 584 ? -33.591 1.869 17.898 1.00 94.69 584 GLU A N 1
ATOM 4676 C CA . GLU A 1 584 ? -34.786 2.650 17.542 1.00 94.69 584 GLU A CA 1
ATOM 4677 C C . GLU A 1 584 ? -34.777 3.087 16.068 1.00 94.69 584 GLU A C 1
ATOM 4679 O O . GLU A 1 584 ? -35.769 2.887 15.370 1.00 94.69 584 GLU A O 1
ATOM 4684 N N . LEU A 1 585 ? -33.675 3.671 15.579 1.00 92.94 585 LEU A N 1
ATOM 4685 C CA . LEU A 1 585 ? -33.559 4.160 14.198 1.00 92.94 585 LEU A CA 1
ATOM 4686 C C . LEU A 1 585 ? -33.535 3.020 13.167 1.00 92.94 585 LEU A C 1
ATOM 4688 O O . LEU A 1 585 ? -34.028 3.196 12.056 1.00 92.94 585 LEU A O 1
ATOM 4692 N N . GLU A 1 586 ? -33.010 1.848 13.518 1.00 92.00 586 GLU A N 1
ATOM 4693 C CA . GLU A 1 586 ? -33.080 0.629 12.708 1.00 92.00 586 GLU A CA 1
ATOM 4694 C C . GLU A 1 586 ? -34.508 0.065 12.675 1.00 92.00 586 GLU A C 1
ATOM 4696 O O . GLU A 1 586 ? -34.969 -0.366 11.616 1.00 92.00 586 GLU A O 1
ATOM 4701 N N . GLY A 1 587 ? -35.254 0.153 13.781 1.00 93.31 587 GLY A N 1
ATOM 4702 C CA . GLY A 1 587 ? -36.685 -0.158 13.832 1.00 93.31 587 GLY A CA 1
ATOM 4703 C C . GLY A 1 587 ? -37.548 0.817 13.018 1.00 93.31 587 GLY A C 1
ATOM 4704 O O . GLY A 1 587 ? -38.394 0.385 12.233 1.00 93.31 587 GLY A O 1
ATOM 4705 N N . GLU A 1 588 ? -37.317 2.126 13.153 1.00 93.94 588 GLU A N 1
ATOM 4706 C CA . GLU A 1 588 ? -37.950 3.177 12.340 1.00 93.94 588 GLU A CA 1
ATOM 4707 C C . GLU A 1 588 ? -37.634 2.979 10.849 1.00 93.94 588 GLU A C 1
ATOM 4709 O O . GLU A 1 588 ? -38.546 2.959 10.021 1.00 93.94 588 GLU A O 1
ATOM 4714 N N . ARG A 1 589 ? -36.362 2.741 10.501 1.00 91.44 589 ARG A N 1
ATOM 4715 C CA . ARG A 1 589 ? -35.932 2.444 9.129 1.00 91.44 589 ARG A CA 1
ATOM 4716 C C . ARG A 1 589 ? -36.589 1.179 8.582 1.00 91.44 589 ARG A C 1
ATOM 4718 O O . ARG A 1 589 ? -37.012 1.190 7.432 1.00 91.44 589 ARG A O 1
ATOM 4725 N N . SER A 1 590 ? -36.688 0.109 9.370 1.00 93.19 590 SER A N 1
ATOM 4726 C CA . SER A 1 590 ? -37.306 -1.149 8.925 1.00 93.19 590 SER A CA 1
ATOM 4727 C C . SER A 1 590 ? -38.779 -0.947 8.564 1.00 93.19 590 SER A C 1
ATOM 4729 O O . SER A 1 590 ? -39.201 -1.360 7.485 1.00 93.19 590 SER A O 1
ATOM 4731 N N . ARG A 1 591 ? -39.528 -0.209 9.397 1.00 96.94 591 ARG A N 1
ATOM 4732 C CA . ARG A 1 591 ? -40.919 0.188 9.111 1.00 96.94 591 ARG A CA 1
ATOM 4733 C C . ARG A 1 591 ? -41.016 1.057 7.858 1.00 96.94 591 ARG A C 1
ATOM 4735 O O . ARG A 1 591 ? -41.825 0.772 6.985 1.00 96.94 591 ARG A O 1
ATOM 4742 N N . LEU A 1 592 ? -40.148 2.061 7.715 1.00 94.31 592 LEU A N 1
ATOM 4743 C CA . LEU A 1 592 ? -40.110 2.911 6.519 1.00 94.31 592 LEU A CA 1
ATOM 4744 C C . LEU A 1 592 ? -39.729 2.130 5.251 1.00 94.31 592 LEU A C 1
ATOM 4746 O O . LEU A 1 592 ? -40.207 2.460 4.169 1.00 94.31 592 LEU A O 1
ATOM 4750 N N . GLU A 1 593 ? -38.906 1.084 5.351 1.00 94.00 593 GLU A N 1
ATOM 4751 C CA . GLU A 1 593 ? -38.625 0.176 4.237 1.00 94.00 593 GLU A CA 1
ATOM 4752 C C . GLU A 1 593 ? -39.812 -0.746 3.911 1.00 94.00 593 GLU A C 1
ATOM 4754 O O . GLU A 1 593 ? -39.982 -1.103 2.748 1.00 94.00 593 GLU A O 1
ATOM 4759 N N . GLU A 1 594 ? -40.628 -1.140 4.890 1.00 95.19 594 GLU A N 1
ATOM 4760 C CA . GLU A 1 594 ? -41.883 -1.880 4.684 1.00 95.19 594 GLU A CA 1
ATOM 4761 C C . GLU A 1 594 ? -42.961 -0.996 4.042 1.00 95.19 594 GLU A C 1
ATOM 4763 O O . GLU A 1 594 ? -43.495 -1.361 2.992 1.00 95.19 594 GLU A O 1
ATOM 4768 N N . ASP A 1 595 ? -43.200 0.203 4.579 1.00 95.56 595 ASP A N 1
ATOM 4769 C CA . ASP A 1 595 ? -44.094 1.212 3.997 1.00 95.56 595 ASP A CA 1
ATOM 4770 C C . ASP A 1 595 ? -43.666 1.574 2.569 1.00 95.56 595 ASP A C 1
ATOM 4772 O O . ASP A 1 595 ? -44.493 1.629 1.657 1.00 95.56 595 ASP A O 1
ATOM 4776 N N . LYS A 1 596 ? -42.357 1.746 2.334 1.00 94.75 596 LYS A N 1
ATOM 4777 C CA . LYS A 1 596 ? -41.803 1.982 0.996 1.00 94.75 596 LYS A CA 1
ATOM 4778 C C . LYS A 1 596 ? -42.104 0.821 0.044 1.00 94.75 596 LYS A C 1
ATOM 4780 O O . LYS A 1 596 ? -42.582 1.086 -1.053 1.00 94.75 596 LYS A O 1
ATOM 4785 N N . LYS A 1 597 ? -41.901 -0.442 0.446 1.00 94.50 597 LYS A N 1
ATOM 4786 C CA . LYS A 1 597 ? -42.244 -1.624 -0.380 1.00 94.50 597 LYS A CA 1
ATOM 4787 C C . LYS A 1 597 ? -43.746 -1.690 -0.678 1.00 94.50 597 LYS A C 1
ATOM 4789 O O . LYS A 1 597 ? -44.137 -2.027 -1.793 1.00 94.50 597 LYS A O 1
ATOM 4794 N N . MET A 1 598 ? -44.594 -1.337 0.291 1.00 93.69 598 MET A N 1
ATOM 4795 C CA . MET A 1 598 ? -46.049 -1.281 0.109 1.00 93.69 598 MET A CA 1
ATOM 4796 C C . MET A 1 598 ? -46.467 -0.180 -0.875 1.00 93.69 598 MET A C 1
ATOM 4798 O O . MET A 1 598 ? -47.311 -0.427 -1.737 1.00 93.69 598 MET A O 1
ATOM 4802 N N . LEU A 1 599 ? -45.858 1.006 -0.792 1.00 92.69 599 LEU A N 1
ATOM 4803 C CA . LEU A 1 599 ? -46.078 2.111 -1.729 1.00 92.69 599 LEU A CA 1
ATOM 4804 C C . LEU A 1 599 ? -45.514 1.810 -3.126 1.00 92.69 599 LEU A C 1
ATOM 4806 O O . LEU A 1 599 ? -46.165 2.121 -4.118 1.00 92.69 599 LEU A O 1
ATOM 4810 N N . GLU A 1 600 ? -44.356 1.154 -3.226 1.00 91.88 600 GLU A N 1
ATOM 4811 C CA . GLU A 1 600 ? -43.784 0.701 -4.500 1.00 91.88 600 GLU A CA 1
ATOM 4812 C C . GLU A 1 600 ? -44.694 -0.334 -5.172 1.00 91.88 600 GLU A C 1
ATOM 4814 O O . GLU A 1 600 ? -45.079 -0.130 -6.318 1.00 91.88 600 GLU A O 1
ATOM 4819 N N . MET A 1 601 ? -45.180 -1.347 -4.445 1.00 89.94 601 MET A N 1
ATOM 4820 C CA . MET A 1 601 ? -46.180 -2.292 -4.965 1.00 89.94 601 MET A CA 1
ATOM 4821 C C . MET A 1 601 ? -47.491 -1.596 -5.387 1.00 89.94 601 MET A C 1
ATOM 4823 O O . MET A 1 601 ? -48.142 -2.026 -6.342 1.00 89.94 601 MET A O 1
ATOM 4827 N N . GLN A 1 602 ? -47.919 -0.531 -4.700 1.00 89.19 602 GLN A N 1
ATOM 4828 C CA . GLN A 1 602 ? -49.082 0.258 -5.127 1.00 89.19 602 GLN A CA 1
ATOM 4829 C C . GLN A 1 602 ? -48.796 1.029 -6.425 1.00 89.19 602 GLN A C 1
ATOM 4831 O O . GLN A 1 602 ? -49.611 0.982 -7.344 1.00 89.19 602 GLN A O 1
ATOM 4836 N N . LEU A 1 603 ? -47.635 1.679 -6.541 1.00 84.88 603 LEU A N 1
ATOM 4837 C CA . LEU A 1 603 ? -47.204 2.391 -7.749 1.00 84.88 603 LEU A CA 1
ATOM 4838 C C . LEU A 1 603 ? -46.993 1.446 -8.942 1.00 84.88 603 LEU A C 1
ATOM 4840 O O . LEU A 1 603 ? -47.356 1.793 -10.065 1.00 84.88 603 LEU A O 1
ATOM 4844 N N . GLU A 1 604 ? -46.490 0.232 -8.717 1.00 86.88 604 GLU A N 1
ATOM 4845 C CA . GLU A 1 604 ? -46.413 -0.827 -9.728 1.00 86.88 604 GLU A CA 1
ATOM 4846 C C . GLU A 1 604 ? -47.810 -1.236 -10.207 1.00 86.88 604 GLU A C 1
ATOM 4848 O O . GLU A 1 604 ? -48.059 -1.243 -11.412 1.00 86.88 604 GLU A O 1
ATOM 4853 N N . ARG A 1 605 ? -48.766 -1.483 -9.297 1.00 87.00 605 ARG A N 1
ATOM 4854 C CA . ARG A 1 605 ? -50.172 -1.758 -9.662 1.00 87.00 605 ARG A CA 1
ATOM 4855 C C . ARG A 1 605 ? -50.788 -0.606 -10.460 1.00 87.00 605 ARG A C 1
ATOM 4857 O O . ARG A 1 605 ? -51.431 -0.855 -11.477 1.00 87.00 605 ARG A O 1
ATOM 4864 N N . PHE A 1 606 ? -50.557 0.640 -10.048 1.00 82.88 606 PHE A N 1
ATOM 4865 C CA . PHE A 1 606 ? -51.020 1.833 -10.762 1.00 82.88 606 PHE A CA 1
ATOM 4866 C C . PHE A 1 606 ? -50.382 1.981 -12.154 1.00 82.88 606 PHE A C 1
ATOM 4868 O O . PHE A 1 606 ? -51.067 2.383 -13.099 1.00 82.88 606 PHE A O 1
ATOM 4875 N N . THR A 1 607 ? -49.112 1.598 -12.305 1.00 80.75 607 THR A N 1
ATOM 4876 C CA . THR A 1 607 ? -48.389 1.593 -13.588 1.00 80.75 607 THR A CA 1
ATOM 4877 C C . THR A 1 607 ? -48.905 0.487 -14.514 1.00 80.75 607 THR A C 1
ATOM 4879 O O . THR A 1 607 ? -49.171 0.740 -15.687 1.00 80.75 607 THR A O 1
ATOM 4882 N N . LEU A 1 608 ? -49.134 -0.721 -13.986 1.00 82.88 608 LEU A N 1
ATOM 4883 C CA . LEU A 1 608 ? -49.728 -1.854 -14.712 1.00 82.88 608 LEU A CA 1
ATOM 4884 C C . LEU A 1 608 ? -51.179 -1.582 -15.145 1.00 82.88 608 LEU A C 1
ATOM 4886 O O . LEU A 1 608 ? -51.611 -2.070 -16.186 1.00 82.88 608 LEU A O 1
ATOM 4890 N N . GLN A 1 609 ? -51.922 -0.771 -14.386 1.00 83.81 609 GLN A N 1
ATOM 4891 C CA . GLN A 1 609 ? -53.250 -0.266 -14.762 1.00 83.81 609 GLN A CA 1
ATOM 4892 C C . GLN A 1 609 ? -53.206 0.938 -15.727 1.00 83.81 609 GLN A C 1
ATOM 4894 O O . GLN A 1 609 ? -54.257 1.449 -16.113 1.00 83.81 609 GLN A O 1
ATOM 4899 N N . GLY A 1 610 ? -52.019 1.399 -16.137 1.00 79.94 610 GLY A N 1
ATOM 4900 C CA . GLY A 1 610 ? -51.849 2.483 -17.110 1.00 79.94 610 GLY A CA 1
ATOM 4901 C C . GLY A 1 610 ? -52.203 3.881 -16.593 1.00 79.94 610 GLY A C 1
ATOM 4902 O O . GLY A 1 610 ? -52.452 4.780 -17.396 1.00 79.94 610 GLY A O 1
ATOM 4903 N N . SER A 1 611 ? -52.244 4.083 -15.273 1.00 80.94 611 SER A N 1
ATOM 4904 C CA . SER A 1 611 ? -52.449 5.408 -14.671 1.00 80.94 611 SER A CA 1
ATOM 4905 C C . SER A 1 611 ? -51.141 6.214 -14.610 1.00 80.94 611 SER A C 1
ATOM 4907 O O . SER A 1 611 ? -50.049 5.647 -14.625 1.00 80.94 611 SER A O 1
ATOM 4909 N N . TYR A 1 612 ? -51.240 7.548 -14.606 1.00 83.38 612 TYR A N 1
ATOM 4910 C CA . TYR A 1 612 ? -50.091 8.443 -14.795 1.00 83.38 612 TYR A CA 1
ATOM 4911 C C . TYR A 1 612 ? -50.222 9.775 -14.038 1.00 83.38 612 TYR A C 1
ATOM 4913 O O . TYR A 1 612 ? -51.307 10.353 -13.936 1.00 83.38 612 TYR A O 1
ATOM 4921 N N . ASP A 1 613 ? -49.084 10.302 -13.572 1.00 80.38 613 ASP A N 1
ATOM 4922 C CA . ASP A 1 613 ? -48.967 11.610 -12.915 1.00 80.38 613 ASP A CA 1
ATOM 4923 C C . ASP A 1 613 ? -49.380 12.751 -13.861 1.00 80.38 613 ASP A C 1
ATOM 4925 O O . ASP A 1 613 ? -48.601 13.169 -14.718 1.00 80.38 613 ASP A O 1
ATOM 4929 N N . GLN A 1 614 ? -50.567 13.333 -13.672 1.00 81.56 614 GLN A N 1
ATOM 4930 C CA . GLN A 1 614 ? -51.065 14.442 -14.510 1.00 81.56 614 GLN A CA 1
ATOM 4931 C C . GLN A 1 614 ? -50.174 15.703 -14.461 1.00 81.56 614 GLN A C 1
ATOM 4933 O O . GLN A 1 614 ? -50.198 16.524 -15.378 1.00 81.56 614 GLN A O 1
ATOM 4938 N N . SER A 1 615 ? -49.373 15.857 -13.402 1.00 84.88 615 SER A N 1
ATOM 4939 C CA . SER A 1 615 ? -48.402 16.944 -13.222 1.00 84.88 615 SER A CA 1
ATOM 4940 C C . SER A 1 615 ? -47.098 16.747 -14.006 1.00 84.88 615 SER A C 1
ATOM 4942 O O . SER A 1 615 ? -46.404 17.727 -14.273 1.00 84.88 615 SER A O 1
ATOM 4944 N N . ARG A 1 616 ? -46.759 15.505 -14.385 1.00 82.69 616 ARG A N 1
ATOM 4945 C CA . ARG A 1 616 ? -45.494 15.142 -15.055 1.00 82.69 616 ARG A CA 1
ATOM 4946 C C . ARG A 1 616 ? -45.709 14.647 -16.485 1.00 82.69 616 ARG A C 1
ATOM 4948 O O . ARG A 1 616 ? -44.897 14.935 -17.359 1.00 82.69 616 ARG A O 1
ATOM 4955 N N . THR A 1 617 ? -46.817 13.952 -16.728 1.00 83.31 617 THR A N 1
ATOM 4956 C CA . THR A 1 617 ? -47.113 13.230 -17.967 1.00 83.31 617 THR A CA 1
ATOM 4957 C C . THR A 1 617 ? -48.435 13.710 -18.556 1.00 83.31 617 THR A C 1
ATOM 4959 O O . THR A 1 617 ? -49.517 13.395 -18.060 1.00 83.31 617 THR A O 1
ATOM 4962 N N . LYS A 1 618 ? -48.358 14.450 -19.666 1.00 86.81 618 LYS A N 1
ATOM 4963 C CA . LYS A 1 618 ? -49.526 14.798 -20.486 1.00 86.81 618 LYS A CA 1
ATOM 4964 C C . LYS A 1 618 ? -49.698 13.752 -21.581 1.00 86.81 618 LYS A C 1
ATOM 4966 O O . LYS A 1 618 ? -48.942 13.750 -22.548 1.00 86.81 618 LYS A O 1
ATOM 4971 N N . VAL A 1 619 ? -50.692 12.878 -21.437 1.00 86.12 619 VAL A N 1
ATOM 4972 C CA . VAL A 1 619 ? -51.059 11.929 -22.497 1.00 86.12 619 VAL A CA 1
ATOM 4973 C C . VAL A 1 619 ? -51.708 12.686 -23.654 1.00 86.12 619 VAL A C 1
ATOM 4975 O O . VAL A 1 619 ? -52.676 13.421 -23.468 1.00 86.12 619 VAL A O 1
ATOM 4978 N N . LEU A 1 620 ? -51.159 12.499 -24.853 1.00 88.06 620 LEU A N 1
ATOM 4979 C CA . LEU A 1 620 ? -51.651 13.071 -26.102 1.00 88.06 620 LEU A CA 1
ATOM 4980 C C . LEU A 1 620 ? -52.038 11.936 -27.052 1.00 88.06 620 LEU A C 1
ATOM 4982 O O . LEU A 1 620 ? -51.323 10.943 -27.166 1.00 88.06 620 LEU A O 1
ATOM 4986 N N . HIS A 1 621 ? -53.141 12.106 -27.775 1.00 87.19 621 HIS A N 1
ATOM 4987 C CA . HIS A 1 621 ? -53.528 11.236 -28.882 1.00 87.19 621 HIS A CA 1
ATOM 4988 C C . HIS A 1 621 ? -53.993 12.087 -30.066 1.00 87.19 621 HIS A C 1
ATOM 4990 O O . HIS A 1 621 ? -54.428 13.226 -29.893 1.00 87.19 621 HIS A O 1
ATOM 4996 N N . MET A 1 622 ? -53.957 11.529 -31.278 1.00 91.25 622 MET A N 1
ATOM 4997 C CA . MET A 1 622 ? -54.538 12.198 -32.446 1.00 91.25 622 MET A CA 1
ATOM 4998 C C . MET A 1 622 ? -56.047 12.393 -32.234 1.00 91.25 622 MET A C 1
ATOM 5000 O O . MET A 1 622 ? -56.728 11.489 -31.743 1.00 91.25 622 MET A O 1
ATOM 5004 N N . SER A 1 623 ? -56.576 13.568 -32.579 1.00 89.81 623 SER A N 1
ATOM 5005 C CA . SER A 1 623 ? -58.015 13.873 -32.500 1.00 89.81 623 SER A CA 1
ATOM 5006 C C . SER A 1 623 ? -58.821 13.007 -33.472 1.00 89.81 623 SER A C 1
ATOM 5008 O O . SER A 1 623 ? -59.846 12.431 -33.104 1.00 89.81 623 SER A O 1
ATOM 5010 N N . MET A 1 624 ? -58.294 12.843 -34.686 1.00 86.50 624 MET A N 1
ATOM 5011 C CA . MET A 1 624 ? -58.720 11.848 -35.666 1.00 86.50 624 MET A CA 1
ATOM 5012 C C . MET A 1 624 ? -57.934 10.555 -35.424 1.00 86.50 624 MET A C 1
ATOM 5014 O O . MET A 1 624 ? -56.845 10.370 -35.961 1.00 86.50 624 MET A O 1
ATOM 5018 N N . ASN A 1 625 ? -58.465 9.676 -34.575 1.00 89.19 625 ASN A N 1
ATOM 5019 C CA . ASN A 1 625 ? -57.925 8.341 -34.322 1.00 89.19 625 ASN A CA 1
ATOM 5020 C C . ASN A 1 625 ? -58.971 7.272 -34.705 1.00 89.19 625 ASN A C 1
ATOM 5022 O O . ASN A 1 625 ? -60.144 7.608 -34.892 1.00 89.19 625 ASN A O 1
ATOM 5026 N N . PRO A 1 626 ? -58.600 5.983 -34.830 1.00 93.81 626 PRO A N 1
ATOM 5027 C CA . PRO A 1 626 ? -59.543 4.946 -35.253 1.00 93.81 626 PRO A CA 1
ATOM 5028 C C . PRO A 1 626 ? -60.795 4.845 -34.367 1.00 93.81 626 PRO A C 1
ATOM 5030 O O . PRO A 1 626 ? -61.881 4.575 -34.873 1.00 93.81 626 PRO A O 1
ATOM 5033 N N . ALA A 1 627 ? -60.683 5.136 -33.066 1.00 92.12 627 ALA A N 1
ATOM 5034 C CA . ALA A 1 627 ? -61.811 5.114 -32.138 1.00 92.12 627 ALA A CA 1
ATOM 5035 C C . ALA A 1 627 ? -62.750 6.328 -32.294 1.00 92.12 627 ALA A C 1
ATOM 5037 O O . ALA A 1 627 ? -63.965 6.172 -32.156 1.00 92.12 627 ALA A O 1
ATOM 5038 N N . SER A 1 628 ? -62.239 7.527 -32.598 1.00 90.75 628 SER A N 1
ATOM 5039 C CA . SER A 1 628 ? -63.080 8.694 -32.901 1.00 90.75 628 SER A CA 1
ATOM 5040 C C . SER A 1 628 ? -63.724 8.573 -34.283 1.00 90.75 628 SER A C 1
ATOM 5042 O O . SER A 1 628 ? -64.916 8.846 -34.409 1.00 90.75 628 SER A O 1
ATOM 5044 N N . ALA A 1 629 ? -63.005 8.036 -35.273 1.00 91.25 629 ALA A N 1
ATOM 5045 C CA . ALA A 1 629 ? -63.557 7.687 -36.581 1.00 91.25 629 ALA A CA 1
ATOM 5046 C C . ALA A 1 629 ? -64.660 6.614 -36.479 1.00 91.25 629 ALA A C 1
ATOM 5048 O O . ALA A 1 629 ? -65.723 6.776 -37.074 1.00 91.25 629 ALA A O 1
ATOM 5049 N N . ALA A 1 630 ? -64.467 5.559 -35.677 1.00 91.12 630 ALA A N 1
ATOM 5050 C CA . ALA A 1 630 ? -65.498 4.551 -35.417 1.00 91.12 630 ALA A CA 1
ATOM 5051 C C . ALA A 1 630 ? -66.727 5.150 -34.710 1.00 91.12 630 ALA A C 1
ATOM 5053 O O . ALA A 1 630 ? -67.854 4.909 -35.133 1.00 91.12 630 ALA A O 1
ATOM 5054 N N . LYS A 1 631 ? -66.531 6.002 -33.692 1.00 91.56 631 LYS A N 1
ATOM 5055 C CA . LYS A 1 631 ? -67.626 6.741 -33.033 1.00 91.56 631 LYS A CA 1
ATOM 5056 C C . LYS A 1 631 ? -68.352 7.698 -33.987 1.00 91.56 631 LYS A C 1
ATOM 5058 O O . LYS A 1 631 ? -69.554 7.892 -33.839 1.00 91.56 631 LYS A O 1
ATOM 5063 N N . GLN A 1 632 ? -67.655 8.294 -34.956 1.00 91.56 632 GLN A N 1
ATOM 5064 C CA . GLN A 1 632 ? -68.263 9.156 -35.971 1.00 91.56 632 GLN A CA 1
ATOM 5065 C C . GLN A 1 632 ? -69.051 8.351 -37.012 1.00 91.56 632 GLN A C 1
ATOM 5067 O O . GLN A 1 632 ? -70.149 8.771 -37.365 1.00 91.56 632 GLN A O 1
ATOM 5072 N N . ARG A 1 633 ? -68.553 7.180 -37.439 1.00 90.19 633 ARG A N 1
ATOM 5073 C CA . ARG A 1 633 ? -69.312 6.234 -38.278 1.00 90.19 633 ARG A CA 1
ATOM 5074 C C . ARG A 1 633 ? -70.582 5.776 -37.570 1.00 90.19 633 ARG A C 1
ATOM 5076 O O . ARG A 1 633 ? -71.656 6.056 -38.072 1.00 90.19 633 ARG A O 1
ATOM 5083 N N . LEU A 1 634 ? -70.475 5.257 -36.342 1.00 92.62 634 LEU A N 1
ATOM 5084 C CA . LEU A 1 634 ? -71.631 4.849 -35.532 1.00 92.62 634 LEU A CA 1
ATOM 5085 C C . LEU A 1 634 ? -72.682 5.961 -35.373 1.00 92.62 634 LEU A C 1
ATOM 5087 O O . LEU A 1 634 ? -73.871 5.670 -35.405 1.00 92.62 634 LEU A O 1
ATOM 5091 N N . ARG A 1 635 ? -72.271 7.230 -35.243 1.00 93.12 635 ARG A N 1
ATOM 5092 C CA . ARG A 1 635 ? -73.198 8.379 -35.231 1.00 93.12 635 ARG A CA 1
ATOM 5093 C C . ARG A 1 635 ? -73.833 8.655 -36.595 1.00 93.12 635 ARG A C 1
ATOM 5095 O O . ARG A 1 635 ? -75.013 8.973 -36.640 1.00 93.12 635 ARG A O 1
ATOM 5102 N N . GLY A 1 636 ? -73.074 8.545 -37.684 1.00 92.75 636 GLY A N 1
ATOM 5103 C CA . GLY A 1 636 ? -73.597 8.679 -39.046 1.00 92.75 636 GLY A CA 1
ATOM 5104 C C . GLY A 1 636 ? -74.563 7.553 -39.413 1.00 92.75 636 GLY A C 1
ATOM 5105 O O . GLY A 1 636 ? -75.596 7.809 -40.015 1.00 92.75 636 GLY A O 1
ATOM 5106 N N . ASP A 1 637 ? -74.277 6.328 -38.983 1.00 91.00 637 ASP A N 1
ATOM 5107 C CA . ASP A 1 637 ? -75.137 5.165 -39.192 1.00 91.00 637 ASP A CA 1
ATOM 5108 C C . ASP A 1 637 ? -76.380 5.224 -38.283 1.00 91.00 637 ASP A C 1
ATOM 5110 O O . ASP A 1 637 ? -77.475 4.897 -38.725 1.00 91.00 637 ASP A O 1
ATOM 5114 N N . GLN A 1 638 ? -76.265 5.754 -37.057 1.00 90.88 638 GLN A N 1
ATOM 5115 C CA . GLN A 1 638 ? -77.427 6.110 -36.228 1.00 90.88 638 GLN A CA 1
ATOM 5116 C C . GLN A 1 638 ? -78.293 7.207 -36.863 1.00 90.88 638 GLN A C 1
ATOM 5118 O O . GLN A 1 638 ? -79.514 7.091 -36.817 1.00 90.88 638 GLN A O 1
ATOM 5123 N N . ALA A 1 639 ? -77.692 8.242 -37.460 1.00 91.19 639 ALA A N 1
ATOM 5124 C CA . ALA A 1 639 ? -78.426 9.297 -38.159 1.00 91.19 639 ALA A CA 1
ATOM 5125 C C . ALA A 1 639 ? -79.144 8.751 -39.405 1.00 91.19 639 ALA A C 1
ATOM 5127 O O . ALA A 1 639 ? -80.337 8.980 -39.556 1.00 91.19 639 ALA A O 1
ATOM 5128 N N . ARG A 1 640 ? -78.472 7.930 -40.223 1.00 91.25 640 ARG A N 1
ATOM 5129 C CA . ARG A 1 640 ? -79.085 7.220 -41.362 1.00 91.25 640 ARG A CA 1
ATOM 5130 C C . ARG A 1 640 ? -80.256 6.347 -40.933 1.00 91.25 640 ARG A C 1
ATOM 5132 O O . ARG A 1 640 ? -81.333 6.474 -41.489 1.00 91.25 640 ARG A O 1
ATOM 5139 N N . LEU A 1 641 ? -80.088 5.525 -39.896 1.00 91.19 641 LEU A N 1
ATOM 5140 C CA . LEU A 1 641 ? -81.173 4.692 -39.369 1.00 91.19 641 LEU A CA 1
ATOM 5141 C C . LEU A 1 641 ? -82.327 5.530 -38.789 1.00 91.19 641 LEU A C 1
ATOM 5143 O O . LEU A 1 641 ? -83.470 5.078 -38.805 1.00 91.19 641 LEU A O 1
ATOM 5147 N N . GLN A 1 642 ? -82.063 6.743 -38.289 1.00 90.81 642 GLN A N 1
ATOM 5148 C CA . GLN A 1 642 ? -83.102 7.694 -37.879 1.00 90.81 642 GLN A CA 1
ATOM 5149 C C . GLN A 1 642 ? -83.826 8.297 -39.092 1.00 90.81 642 GLN A C 1
ATOM 5151 O O . GLN A 1 642 ? -85.053 8.260 -39.116 1.00 90.81 642 GLN A O 1
ATOM 5156 N N . GLU A 1 643 ? -83.096 8.754 -40.111 1.00 89.62 643 GLU A N 1
ATOM 5157 C CA . GLU A 1 643 ? -83.636 9.259 -41.382 1.00 89.62 643 GLU A CA 1
ATOM 5158 C C . GLU A 1 643 ? -84.461 8.184 -42.113 1.00 89.62 643 GLU A C 1
ATOM 5160 O O . GLU A 1 643 ? -85.580 8.456 -42.537 1.00 89.62 643 GLU A O 1
ATOM 5165 N N . GLU A 1 644 ? -83.975 6.943 -42.189 1.00 89.12 644 GLU A N 1
ATOM 5166 C CA . GLU A 1 644 ? -84.697 5.781 -42.724 1.00 89.12 644 GLU A CA 1
ATOM 5167 C C . GLU A 1 644 ? -85.951 5.472 -41.895 1.00 89.12 644 GLU A C 1
ATOM 5169 O O . GLU A 1 644 ? -87.032 5.284 -42.452 1.00 89.12 644 GLU A O 1
ATOM 5174 N N . CYS A 1 645 ? -85.860 5.481 -40.558 1.00 88.50 645 CYS A N 1
ATOM 5175 C CA . CYS A 1 645 ? -87.035 5.328 -39.696 1.00 88.50 645 CYS A CA 1
ATOM 5176 C C . CYS A 1 645 ? -88.058 6.453 -39.899 1.00 88.50 645 CYS A C 1
ATOM 5178 O O . CYS A 1 645 ? -89.258 6.209 -39.783 1.00 88.50 645 CYS A O 1
ATOM 5180 N N . GLU A 1 646 ? -87.623 7.681 -40.173 1.00 87.44 646 GLU A N 1
ATOM 5181 C CA . GLU A 1 646 ? -88.507 8.820 -40.425 1.00 87.44 646 GLU A CA 1
ATOM 5182 C C . GLU A 1 646 ? -89.140 8.748 -41.816 1.00 87.44 646 GLU A C 1
ATOM 5184 O O . GLU A 1 646 ? -90.361 8.850 -41.906 1.00 87.44 646 GLU A O 1
ATOM 5189 N N . GLN A 1 647 ? -88.379 8.413 -42.859 1.00 83.69 647 GLN A N 1
ATOM 5190 C CA . GLN A 1 647 ? -88.901 8.133 -44.202 1.00 83.69 647 GLN A CA 1
ATOM 5191 C C . GLN A 1 647 ? -89.906 6.972 -44.197 1.00 83.69 647 GLN A C 1
ATOM 5193 O O . GLN A 1 647 ? -90.971 7.079 -44.802 1.00 83.69 647 GLN A O 1
ATOM 5198 N N . LEU A 1 648 ? -89.634 5.888 -43.462 1.00 84.75 648 LEU A N 1
ATOM 5199 C CA . LEU A 1 648 ? -90.571 4.771 -43.298 1.00 84.75 648 LEU A CA 1
ATOM 5200 C C . LEU A 1 648 ? -91.835 5.192 -42.530 1.00 84.75 648 LEU A C 1
ATOM 5202 O O . LEU A 1 648 ? -92.939 4.811 -42.918 1.00 84.75 648 LEU A O 1
ATOM 5206 N N . ARG A 1 649 ? -91.715 6.022 -41.483 1.00 86.50 649 ARG A N 1
ATOM 5207 C CA . ARG A 1 649 ? -92.877 6.606 -40.782 1.00 86.50 649 ARG A CA 1
ATOM 5208 C C . ARG A 1 649 ? -93.683 7.534 -41.690 1.00 86.50 649 ARG A C 1
ATOM 5210 O O . ARG A 1 649 ? -94.903 7.566 -41.575 1.00 86.50 649 ARG A O 1
ATOM 5217 N N . GLU A 1 650 ? -93.044 8.295 -42.573 1.00 81.06 650 GLU A N 1
ATOM 5218 C CA . GLU A 1 650 ? -93.725 9.170 -43.532 1.00 81.06 650 GLU A CA 1
ATOM 5219 C C . GLU A 1 650 ? -94.394 8.394 -44.667 1.00 81.06 650 GLU A C 1
ATOM 5221 O O . GLU A 1 650 ? -95.536 8.700 -45.006 1.00 81.06 650 GLU A O 1
ATOM 5226 N N . LEU A 1 651 ? -93.760 7.333 -45.172 1.00 79.75 651 LEU A N 1
ATOM 5227 C CA . LEU A 1 651 ? -94.360 6.397 -46.122 1.00 79.75 651 LEU A CA 1
ATOM 5228 C C . LEU A 1 651 ? -95.602 5.720 -45.523 1.00 79.75 651 LEU A C 1
ATOM 5230 O O . LEU A 1 651 ? -96.655 5.710 -46.157 1.00 79.75 651 LEU A O 1
ATOM 5234 N N . VAL A 1 652 ? -95.517 5.234 -44.278 1.00 78.94 652 VAL A N 1
ATOM 5235 C CA . VAL A 1 652 ? -96.674 4.699 -43.539 1.00 78.94 652 VAL A CA 1
ATOM 5236 C C . VAL A 1 652 ? -97.771 5.761 -43.407 1.00 78.94 652 VAL A C 1
ATOM 5238 O O . VAL A 1 652 ? -98.898 5.508 -43.820 1.00 78.94 652 VAL A O 1
ATOM 5241 N N . ARG A 1 653 ? -97.447 6.986 -42.966 1.00 79.94 653 ARG A N 1
ATOM 5242 C CA . ARG A 1 653 ? -98.414 8.102 -42.875 1.00 79.94 653 ARG A CA 1
ATOM 5243 C C . ARG A 1 653 ? -99.031 8.504 -44.221 1.00 79.94 653 ARG A C 1
ATOM 5245 O O . ARG A 1 653 ? -100.127 9.062 -44.227 1.00 79.94 653 ARG A O 1
ATOM 5252 N N . ALA A 1 654 ? -98.341 8.300 -45.343 1.00 76.25 654 ALA A N 1
ATOM 5253 C CA . ALA A 1 654 ? -98.861 8.583 -46.682 1.00 76.25 654 ALA A CA 1
ATOM 5254 C C . ALA A 1 654 ? -99.842 7.492 -47.142 1.00 76.25 654 ALA A C 1
ATOM 5256 O O . ALA A 1 654 ? -100.932 7.811 -47.623 1.00 76.25 654 ALA A O 1
ATOM 5257 N N . LEU A 1 655 ? -99.493 6.222 -46.906 1.00 73.31 655 LEU A N 1
ATOM 5258 C CA . LEU A 1 655 ? -100.349 5.061 -47.160 1.00 73.31 655 LEU A CA 1
ATOM 5259 C C . LEU A 1 655 ? -101.612 5.082 -46.279 1.00 73.31 655 LEU A C 1
ATOM 5261 O O . LEU A 1 655 ? -102.714 4.895 -46.787 1.00 73.31 655 LEU A O 1
ATOM 5265 N N . GLU A 1 656 ? -101.482 5.414 -44.990 1.00 79.12 656 GLU A N 1
ATOM 5266 C CA . GLU A 1 656 ? -102.600 5.609 -44.046 1.00 79.12 656 GLU A CA 1
ATOM 5267 C C . GLU A 1 656 ? -103.575 6.720 -44.477 1.00 79.12 656 GLU A C 1
ATOM 5269 O O . GLU A 1 656 ? -104.747 6.698 -44.106 1.00 79.12 656 GLU A O 1
ATOM 5274 N N . ARG A 1 657 ? -103.112 7.691 -45.278 1.00 73.69 657 ARG A N 1
ATOM 5275 C CA . ARG A 1 657 ? -103.938 8.768 -45.855 1.00 73.69 657 ARG A CA 1
ATOM 5276 C C . ARG A 1 657 ? -104.485 8.437 -47.249 1.00 73.69 657 ARG A C 1
ATOM 5278 O O . ARG A 1 657 ? -105.158 9.281 -47.836 1.00 73.69 657 ARG A O 1
ATOM 5285 N N . GLY A 1 658 ? -104.195 7.253 -47.792 1.00 66.38 658 GLY A N 1
ATOM 5286 C CA . GLY A 1 658 ? -104.630 6.837 -49.130 1.00 66.38 658 GLY A CA 1
ATOM 5287 C C . GLY A 1 658 ? -103.968 7.603 -50.283 1.00 66.38 658 GLY A C 1
ATOM 5288 O O . GLY A 1 658 ? -104.534 7.664 -51.373 1.00 66.38 658 GLY A O 1
ATOM 5289 N N . GLY A 1 659 ? -102.801 8.218 -50.056 1.00 59.94 659 GLY A N 1
ATOM 5290 C CA . GLY A 1 659 ? -102.040 8.904 -51.103 1.00 59.94 659 GLY A CA 1
ATOM 5291 C C . GLY A 1 659 ? -101.191 7.940 -51.948 1.00 59.94 659 GLY A C 1
ATOM 5292 O O . GLY A 1 659 ? -100.787 6.889 -51.445 1.00 59.94 659 GLY A O 1
ATOM 5293 N N . PRO A 1 660 ? -100.877 8.278 -53.214 1.00 61.28 660 PRO A N 1
ATOM 5294 C CA . PRO A 1 660 ? -99.923 7.511 -54.014 1.00 61.28 660 PRO A CA 1
ATOM 5295 C C . PRO A 1 660 ? -98.514 7.570 -53.401 1.00 61.28 660 PRO A C 1
ATOM 5297 O O . PRO A 1 660 ? -98.119 8.582 -52.816 1.00 61.28 660 PRO A O 1
ATOM 5300 N N . VAL A 1 661 ? -97.750 6.486 -53.555 1.00 57.59 661 VAL A N 1
ATOM 5301 C CA . VAL A 1 661 ? -96.385 6.360 -53.019 1.00 57.59 661 VAL A CA 1
ATOM 5302 C C . VAL A 1 661 ? -95.458 7.418 -53.646 1.00 57.59 661 VAL A C 1
ATOM 5304 O O . VAL A 1 661 ? -95.473 7.589 -54.867 1.00 57.59 661 VAL A O 1
ATOM 5307 N N . PRO A 1 662 ? -94.627 8.131 -52.858 1.00 58.91 662 PRO A N 1
ATOM 5308 C CA . PRO A 1 662 ? -93.648 9.067 -53.405 1.00 58.91 662 PRO A CA 1
ATOM 5309 C C . PRO A 1 662 ? -92.612 8.360 -54.294 1.00 58.91 662 PRO A C 1
ATOM 5311 O O . PRO A 1 662 ? -91.830 7.535 -53.823 1.00 58.91 662 PRO A O 1
ATOM 5314 N N . ALA A 1 663 ? -92.562 8.738 -55.575 1.00 53.22 663 ALA A N 1
ATOM 5315 C CA . ALA A 1 663 ? -91.785 8.061 -56.624 1.00 53.22 663 ALA A CA 1
ATOM 5316 C C . ALA A 1 663 ? -90.258 7.976 -56.389 1.00 53.22 663 ALA A C 1
ATOM 5318 O O . ALA A 1 663 ? -89.570 7.240 -57.090 1.00 53.22 663 ALA A O 1
ATOM 5319 N N . GLY A 1 664 ? -89.711 8.698 -55.404 1.00 59.91 664 GLY A N 1
ATOM 5320 C CA . GLY A 1 664 ? -88.306 8.574 -55.002 1.00 59.91 664 GLY A CA 1
ATOM 5321 C C . GLY A 1 664 ? -87.964 7.270 -54.266 1.00 59.91 664 GLY A C 1
ATOM 5322 O O . GLY A 1 664 ? -86.794 6.904 -54.227 1.00 59.91 664 GLY A O 1
ATOM 5323 N N . LEU A 1 665 ? -88.954 6.564 -53.700 1.00 55.09 665 LEU A N 1
ATOM 5324 C CA . LEU A 1 665 ? -88.730 5.364 -52.876 1.00 55.09 665 LEU A CA 1
ATOM 5325 C C . LEU A 1 665 ? -89.010 4.035 -53.596 1.00 55.09 665 LEU A C 1
ATOM 5327 O O . LEU A 1 665 ? -88.472 3.010 -53.182 1.00 55.09 665 LEU A O 1
ATOM 5331 N N . GLU A 1 666 ? -89.751 4.022 -54.710 1.00 49.91 666 GLU A N 1
ATOM 5332 C CA . GLU A 1 666 ? -89.901 2.800 -55.524 1.00 49.91 666 GLU A CA 1
ATOM 5333 C C . GLU A 1 666 ? -88.554 2.345 -56.120 1.00 49.91 666 GLU A C 1
ATOM 5335 O O . GLU A 1 666 ? -88.271 1.150 -56.177 1.00 49.91 666 GLU A O 1
ATOM 5340 N N . ALA A 1 667 ? -87.669 3.294 -56.451 1.00 49.88 667 ALA A N 1
ATOM 5341 C CA . ALA A 1 667 ? -86.312 3.025 -56.937 1.00 49.88 667 ALA A CA 1
ATOM 5342 C C . ALA A 1 667 ? -85.371 2.393 -55.887 1.00 49.88 667 ALA A C 1
ATOM 5344 O O . ALA A 1 667 ? -84.329 1.851 -56.251 1.00 49.88 667 ALA A O 1
ATOM 5345 N N . ALA A 1 668 ? -85.720 2.448 -54.595 1.00 51.88 668 ALA A N 1
ATOM 5346 C CA . ALA A 1 668 ? -84.962 1.807 -53.516 1.00 51.88 668 ALA A CA 1
ATOM 5347 C C . ALA A 1 668 ? -85.465 0.385 -53.193 1.00 51.88 668 ALA A C 1
ATOM 5349 O O . ALA A 1 668 ? -84.745 -0.397 -52.576 1.00 51.88 668 ALA A O 1
ATOM 5350 N N . ALA A 1 669 ? -86.681 0.028 -53.624 1.00 47.06 669 ALA A N 1
ATOM 5351 C CA . ALA A 1 669 ? -87.258 -1.303 -53.419 1.00 47.06 669 ALA A CA 1
ATOM 5352 C C . ALA A 1 669 ? -86.749 -2.351 -54.435 1.00 47.06 669 ALA A C 1
ATOM 5354 O O . ALA A 1 669 ? -86.871 -3.556 -54.206 1.00 47.06 669 ALA A O 1
ATOM 5355 N N . SER A 1 670 ? -86.162 -1.914 -55.554 1.00 38.56 670 SER A N 1
ATOM 5356 C CA . SER A 1 670 ? -85.549 -2.780 -56.567 1.00 38.56 670 SER A CA 1
ATOM 5357 C C . SER A 1 670 ? -84.139 -3.238 -56.163 1.00 38.56 670 SER A C 1
ATOM 5359 O O . SER A 1 670 ? -83.146 -2.571 -56.450 1.00 38.56 670 SER A O 1
ATOM 5361 N N . LEU A 1 671 ? -84.069 -4.403 -55.513 1.00 38.84 671 LEU A N 1
ATOM 5362 C CA . LEU A 1 671 ? -82.837 -5.106 -55.126 1.00 38.84 671 LEU A CA 1
ATOM 5363 C C . LEU A 1 671 ? -81.913 -5.445 -56.314 1.00 38.84 671 LEU A C 1
ATOM 5365 O O . LEU A 1 671 ? -82.384 -5.847 -57.379 1.00 38.84 671 LEU A O 1
ATOM 5369 N N . PRO A 1 672 ? -80.597 -5.473 -56.053 1.00 39.50 672 PRO A N 1
ATOM 5370 C CA . PRO A 1 672 ? -79.793 -6.678 -56.287 1.00 39.50 672 PRO A CA 1
ATOM 5371 C C . PRO A 1 672 ? -79.261 -7.215 -54.940 1.00 39.50 672 PRO A C 1
ATOM 5373 O O . PRO A 1 672 ? -78.596 -6.506 -54.194 1.00 39.50 672 PRO A O 1
ATOM 5376 N N . SER A 1 673 ? -79.667 -8.395 -54.460 1.00 32.59 673 SER A N 1
ATOM 5377 C CA . SER A 1 673 ? -79.278 -9.742 -54.927 1.00 32.59 673 SER A CA 1
ATOM 5378 C C . SER A 1 673 ? -77.779 -10.041 -54.752 1.00 32.59 673 SER A C 1
ATOM 5380 O O . SER A 1 673 ? -76.941 -9.531 -55.491 1.00 32.59 673 SER A O 1
ATOM 5382 N N . SER A 1 674 ? -77.450 -10.895 -53.780 1.00 40.50 674 SER A N 1
ATOM 5383 C CA . SER A 1 674 ? -76.079 -11.154 -53.326 1.00 40.50 674 SER A CA 1
ATOM 5384 C C . SER A 1 674 ? -75.251 -12.032 -54.275 1.00 40.50 674 SER A C 1
ATOM 5386 O O . SER A 1 674 ? -75.373 -13.254 -54.230 1.00 40.50 674 SER A O 1
ATOM 5388 N N . THR A 1 675 ? -74.318 -11.436 -55.021 1.00 33.91 675 THR A N 1
ATOM 5389 C CA . THR A 1 675 ? -73.158 -12.142 -55.603 1.00 33.91 675 THR A CA 1
ATOM 5390 C C . THR A 1 675 ? -71.992 -11.185 -55.842 1.00 33.91 675 THR A C 1
ATOM 5392 O O . THR A 1 675 ? -71.930 -10.558 -56.890 1.00 33.91 675 THR A O 1
ATOM 5395 N N . GLU A 1 676 ? -71.044 -11.131 -54.903 1.00 33.38 676 GLU A N 1
ATOM 5396 C CA . GLU A 1 676 ? -69.615 -10.994 -55.227 1.00 33.38 676 GLU A CA 1
ATOM 5397 C C . GLU A 1 676 ? -68.760 -11.449 -54.030 1.00 33.38 676 GLU A C 1
ATOM 5399 O O . GLU A 1 676 ? -68.595 -10.756 -53.028 1.00 33.38 676 GLU A O 1
ATOM 5404 N N . LEU A 1 677 ? -68.251 -12.678 -54.127 1.00 37.31 677 LEU A N 1
ATOM 5405 C CA . LEU A 1 677 ? -67.173 -13.206 -53.294 1.00 37.31 677 LEU A CA 1
ATOM 5406 C C . LEU A 1 677 ? -65.925 -13.352 -54.174 1.00 37.31 677 LEU A C 1
ATOM 5408 O O . LEU A 1 677 ? -66.030 -13.725 -55.340 1.00 37.31 677 LEU A O 1
ATOM 5412 N N . THR A 1 678 ? -64.750 -13.159 -53.569 1.00 31.41 678 THR A N 1
ATOM 5413 C CA . THR A 1 678 ? -63.433 -13.649 -54.033 1.00 31.41 678 THR A CA 1
ATOM 5414 C C . THR A 1 678 ? -62.939 -13.253 -55.440 1.00 31.41 678 THR A C 1
ATOM 5416 O O . THR A 1 678 ? -63.130 -14.008 -56.387 1.00 31.41 678 THR A O 1
ATOM 5419 N N . ALA A 1 679 ? -62.130 -12.184 -55.530 1.00 28.67 679 ALA A N 1
ATOM 5420 C CA . ALA A 1 679 ? -60.942 -12.090 -56.407 1.00 28.67 679 ALA A CA 1
ATOM 5421 C C . ALA A 1 679 ? -60.045 -10.875 -56.040 1.00 28.67 679 ALA A C 1
ATOM 5423 O O . ALA A 1 679 ? -60.555 -9.902 -55.501 1.00 28.67 679 ALA A O 1
ATOM 5424 N N . ALA A 1 680 ? -58.737 -10.945 -56.357 1.00 33.91 680 ALA A N 1
ATOM 5425 C CA . ALA A 1 680 ? -57.750 -9.842 -56.478 1.00 33.91 680 ALA A CA 1
ATOM 5426 C C . ALA A 1 680 ? -57.783 -8.707 -55.408 1.00 33.91 680 ALA A C 1
ATOM 5428 O O . ALA A 1 680 ? -58.581 -7.783 -55.501 1.00 33.91 680 ALA A O 1
ATOM 5429 N N . GLN A 1 681 ? -56.923 -8.620 -54.382 1.00 29.30 681 GLN A N 1
ATOM 5430 C CA . GLN A 1 681 ? -55.628 -9.257 -54.079 1.00 29.30 681 GLN A CA 1
ATOM 5431 C C . GLN A 1 681 ? -54.472 -8.920 -55.050 1.00 29.30 681 GLN A C 1
ATOM 5433 O O . GLN A 1 681 ? -54.361 -9.570 -56.078 1.00 29.30 681 GLN A O 1
ATOM 5438 N N . THR A 1 682 ? -53.572 -7.995 -54.662 1.00 28.70 682 THR A N 1
ATOM 5439 C CA . THR A 1 682 ? -52.087 -8.088 -54.798 1.00 28.70 682 THR A CA 1
ATOM 5440 C C . THR A 1 682 ? -51.372 -6.879 -54.166 1.00 28.70 682 THR A C 1
ATOM 5442 O O . THR A 1 682 ? -51.744 -5.745 -54.451 1.00 28.70 682 THR A O 1
ATOM 5445 N N . GLY A 1 683 ? -50.273 -7.127 -53.435 1.00 28.09 683 GLY A N 1
ATOM 5446 C CA . GLY A 1 683 ? -49.243 -6.135 -53.074 1.00 28.09 683 GLY A CA 1
ATOM 5447 C C . GLY A 1 683 ? -49.395 -5.474 -51.690 1.00 28.09 683 GLY A C 1
ATOM 5448 O O . GLY A 1 683 ? -50.404 -4.831 -51.429 1.00 28.09 683 GLY A O 1
ATOM 5449 N N . SER A 1 684 ? -48.421 -5.558 -50.774 1.00 30.53 684 SER A N 1
ATOM 5450 C CA . SER A 1 684 ? -47.183 -6.366 -50.773 1.00 30.53 684 SER A CA 1
ATOM 5451 C C . SER A 1 684 ? -46.628 -6.524 -49.350 1.00 30.53 684 SER A C 1
ATOM 5453 O O . SER A 1 684 ? -46.560 -5.537 -48.619 1.00 30.53 684 SER A O 1
ATOM 5455 N N . ASP A 1 685 ? -46.164 -7.721 -48.987 1.00 32.78 685 ASP A N 1
ATOM 5456 C CA . ASP A 1 685 ? -45.488 -7.983 -47.710 1.00 32.78 685 ASP A CA 1
ATOM 5457 C C . ASP A 1 685 ? -44.056 -7.430 -47.653 1.00 32.78 685 ASP A C 1
ATOM 5459 O O . ASP A 1 685 ? -43.305 -7.554 -48.621 1.00 32.78 685 ASP A O 1
ATOM 5463 N N . GLN A 1 686 ? -43.665 -6.909 -46.483 1.00 30.66 686 GLN A N 1
ATOM 5464 C CA . GLN A 1 686 ? -42.314 -6.949 -45.887 1.00 30.66 686 GLN A CA 1
ATOM 5465 C C . GLN A 1 686 ? -42.353 -6.210 -44.533 1.00 30.66 686 GLN A C 1
ATOM 5467 O O . GLN A 1 686 ? -42.758 -5.055 -44.478 1.00 30.66 686 GLN A O 1
ATOM 5472 N N . GLY A 1 687 ? -41.943 -6.784 -43.403 1.00 29.70 687 GLY A N 1
ATOM 5473 C CA . GLY A 1 687 ? -41.589 -8.175 -43.111 1.00 29.70 687 GLY A CA 1
ATOM 5474 C C . GLY A 1 687 ? -41.255 -8.312 -41.618 1.00 29.70 687 GLY A C 1
ATOM 5475 O O . GLY A 1 687 ? -40.782 -7.352 -41.013 1.00 29.70 687 GLY A O 1
ATOM 5476 N N . ALA A 1 688 ? -41.512 -9.474 -41.012 1.00 29.94 688 ALA A N 1
ATOM 5477 C CA . ALA A 1 688 ? -41.222 -9.726 -39.599 1.00 29.94 688 ALA A CA 1
ATOM 5478 C C . ALA A 1 688 ? -40.623 -11.127 -39.408 1.00 29.94 688 ALA A C 1
ATOM 5480 O O . ALA A 1 688 ? -41.211 -12.121 -39.830 1.00 29.94 688 ALA A O 1
ATOM 5481 N N . LEU A 1 689 ? -39.461 -11.185 -38.759 1.00 33.97 689 LEU A N 1
ATOM 5482 C CA . LEU A 1 689 ? -38.774 -12.397 -38.318 1.00 33.97 689 LEU A CA 1
ATOM 5483 C C . LEU A 1 689 ? -38.385 -12.208 -36.851 1.00 33.97 689 LEU A C 1
ATOM 5485 O O . LEU A 1 689 ? -37.836 -11.160 -36.539 1.00 33.97 689 LEU A O 1
ATOM 5489 N N . GLU A 1 690 ? -38.651 -13.241 -36.042 1.00 31.88 690 GLU A N 1
ATOM 5490 C CA . GLU A 1 690 ? -37.979 -13.623 -34.779 1.00 31.88 690 GLU A CA 1
ATOM 5491 C C . GLU A 1 690 ? -37.865 -12.547 -33.661 1.00 31.88 690 GLU A C 1
ATOM 5493 O O . GLU A 1 690 ? -37.488 -11.405 -33.877 1.00 31.88 690 GLU A O 1
ATOM 5498 N N . SER A 1 691 ? -38.143 -12.818 -32.385 1.00 31.75 691 SER A N 1
ATOM 5499 C CA . SER A 1 691 ? -38.362 -14.061 -31.625 1.00 31.75 691 SER A CA 1
ATOM 5500 C C . SER A 1 691 ? -39.542 -13.871 -30.635 1.00 31.75 691 SER A C 1
ATOM 5502 O O . SER A 1 691 ? -40.101 -12.783 -30.534 1.00 31.75 691 SER A O 1
ATOM 5504 N N . GLY A 1 692 ? -40.050 -14.857 -29.889 1.00 32.47 692 GLY A N 1
ATOM 5505 C CA . GLY A 1 692 ? -39.593 -16.230 -29.660 1.00 32.47 692 GLY A CA 1
ATOM 5506 C C . GLY A 1 692 ? -39.042 -16.422 -28.240 1.00 32.47 692 GLY A C 1
ATOM 5507 O O . GLY A 1 692 ? -37.828 -16.432 -28.060 1.00 32.47 692 GLY A O 1
ATOM 5508 N N . MET A 1 693 ? -39.932 -16.576 -27.250 1.00 34.03 693 MET A N 1
ATOM 5509 C CA . MET A 1 693 ? -39.616 -17.098 -25.909 1.00 34.03 693 MET A CA 1
ATOM 5510 C C . MET A 1 693 ? -40.875 -17.625 -25.200 1.00 34.03 693 MET A C 1
ATOM 5512 O O . MET A 1 693 ? -41.943 -17.020 -25.289 1.00 34.03 693 MET A O 1
ATOM 5516 N N . ASP A 1 694 ? -40.735 -18.750 -24.501 1.00 32.88 694 ASP A N 1
ATOM 5517 C CA . ASP A 1 694 ? -41.812 -19.463 -23.808 1.00 32.88 694 ASP A CA 1
ATOM 5518 C C . ASP A 1 694 ? -42.113 -18.925 -22.401 1.00 32.88 694 ASP A C 1
ATOM 5520 O O . ASP A 1 694 ? -41.209 -18.511 -21.676 1.00 32.88 694 ASP A O 1
ATOM 5524 N N . ALA A 1 695 ? -43.363 -19.094 -21.948 1.00 33.88 695 ALA A N 1
ATOM 5525 C CA . ALA A 1 695 ? -43.648 -19.440 -20.551 1.00 33.88 695 ALA A CA 1
ATOM 5526 C C . ALA A 1 695 ? -45.052 -20.058 -20.390 1.00 33.88 695 ALA A C 1
ATOM 5528 O O . ALA A 1 695 ? -46.060 -19.464 -20.772 1.00 33.88 695 ALA A O 1
ATOM 5529 N N . HIS A 1 696 ? -45.136 -21.231 -19.757 1.00 33.75 696 HIS A N 1
ATOM 5530 C CA . HIS A 1 696 ? -46.396 -21.751 -19.215 1.00 33.75 696 HIS A CA 1
ATOM 5531 C C . HIS A 1 696 ? -46.765 -21.023 -17.914 1.00 33.75 696 HIS A C 1
ATOM 5533 O O . HIS A 1 696 ? -45.904 -20.879 -17.050 1.00 33.75 696 HIS A O 1
ATOM 5539 N N . ALA A 1 697 ? -48.057 -20.755 -17.695 1.00 34.25 697 ALA A N 1
ATOM 5540 C CA . ALA A 1 697 ? -48.781 -21.252 -16.513 1.00 34.25 697 ALA A CA 1
ATOM 5541 C C . ALA A 1 697 ? -50.296 -20.993 -16.626 1.00 34.25 697 ALA A C 1
ATOM 5543 O O . ALA A 1 697 ? -50.730 -19.901 -16.980 1.00 34.25 697 ALA A O 1
ATOM 5544 N N . VAL A 1 698 ? -51.112 -21.992 -16.277 1.00 36.06 698 VAL A N 1
ATOM 5545 C CA . VAL A 1 698 ? -52.565 -21.829 -16.097 1.00 36.06 698 VAL A CA 1
ATOM 5546 C C . VAL A 1 698 ? -52.839 -21.408 -14.654 1.00 36.06 698 VAL A C 1
ATOM 5548 O O . VAL A 1 698 ? -52.398 -22.085 -13.729 1.00 36.06 698 VAL A O 1
ATOM 5551 N N . GLY A 1 699 ? -53.620 -20.342 -14.461 1.00 35.97 699 GLY A N 1
ATOM 5552 C CA . GLY A 1 699 ? -54.069 -19.885 -13.144 1.00 35.97 699 GLY A CA 1
ATOM 5553 C C . GLY A 1 699 ? -55.506 -19.371 -13.188 1.00 35.97 699 GLY A C 1
ATOM 5554 O O . GLY A 1 699 ? -55.735 -18.198 -13.466 1.00 35.97 699 GLY A O 1
ATOM 5555 N N . ARG A 1 700 ? -56.483 -20.247 -12.922 1.00 41.00 700 ARG A N 1
ATOM 5556 C CA . ARG A 1 700 ? -57.867 -19.829 -12.641 1.00 41.00 700 ARG A CA 1
ATOM 5557 C C . ARG A 1 700 ? -57.938 -19.175 -11.261 1.00 41.00 700 ARG A C 1
ATOM 5559 O O . ARG A 1 700 ? -57.447 -19.756 -10.297 1.00 41.00 700 ARG A O 1
ATOM 5566 N N . ALA A 1 701 ? -58.670 -18.073 -11.166 1.00 36.69 701 ALA A N 1
ATOM 5567 C CA . ALA A 1 701 ? -59.352 -17.656 -9.948 1.00 36.69 701 ALA A CA 1
ATOM 5568 C C . ALA A 1 701 ? -60.693 -17.030 -10.354 1.00 36.69 701 ALA A C 1
ATOM 5570 O O . ALA A 1 701 ? -60.726 -16.149 -11.213 1.00 36.69 701 ALA A O 1
ATOM 5571 N N . ASP A 1 702 ? -61.789 -17.530 -9.789 1.00 39.25 702 ASP A N 1
ATOM 5572 C CA . ASP A 1 702 ? -63.132 -16.999 -10.022 1.00 39.25 702 ASP A CA 1
ATOM 5573 C C . ASP A 1 702 ? -63.351 -15.694 -9.230 1.00 39.25 702 ASP A C 1
ATOM 5575 O O . ASP A 1 702 ? -62.662 -15.422 -8.246 1.00 39.25 702 ASP A O 1
ATOM 5579 N N . GLY A 1 703 ? -64.290 -14.855 -9.675 1.00 38.16 703 GLY A N 1
ATOM 5580 C CA . GLY A 1 703 ? -64.568 -13.562 -9.041 1.00 38.16 703 GLY A CA 1
ATOM 5581 C C . GLY A 1 703 ? -65.482 -13.655 -7.813 1.00 38.16 703 GLY A C 1
ATOM 5582 O O . GLY A 1 703 ? -66.285 -14.580 -7.695 1.00 38.16 703 GLY A O 1
ATOM 5583 N N . GLY A 1 704 ? -65.421 -12.648 -6.937 1.00 38.91 704 GLY A N 1
ATOM 5584 C CA . GLY A 1 704 ? -66.348 -12.515 -5.811 1.00 38.91 704 GLY A CA 1
ATOM 5585 C C . GLY A 1 704 ? -65.956 -11.432 -4.804 1.00 38.91 704 GLY A C 1
ATOM 5586 O O . GLY A 1 704 ? -65.217 -11.739 -3.876 1.00 38.91 704 GLY A O 1
ATOM 5587 N N . LEU A 1 705 ? -66.552 -10.239 -4.972 1.00 39.25 705 LEU A N 1
ATOM 5588 C CA . LEU A 1 705 ? -66.471 -9.036 -4.114 1.00 39.25 705 LEU A CA 1
ATOM 5589 C C . LEU A 1 705 ? -65.105 -8.318 -4.082 1.00 39.25 705 LEU A C 1
ATOM 5591 O O . LEU A 1 705 ? -64.194 -8.759 -3.355 1.00 39.25 705 LEU A O 1
#

InterPro domains:
  IPR008672 Spindle assembly checkpoint component Mad1 [PF05557] (131-674)
  IPR008672 Spindle assembly checkpoint component Mad1 [PTHR23168] (111-662)